Protein AF-A0A1J9Q8A8-F1 (afdb_monomer_lite)

Organism: NCBI:txid1658174

pLDDT: mean 82.63, std 14.14, range [28.17, 98.5]

Radius of gyration: 35.03 Å; chains: 1; bounding box: 84×65×91 Å

Foldseek 3Di:
DQPFFDDWFDDPCQLVFFAQFDPCQVVLLVQQVPAPPDDQADWAWDPVLCVLLQAQTEIERAQCQGSNAGFPQLLLLLQLVVVVLCVVLVHDPPDHLVRSLVSCVVPAAEEEEEDLDRNLLSNLQNCLSSVHAYEYEYEPPRDPVSVVSSVVSVYNYDYDPDDSVVPDDDPRHDYQYLDDDDVRDSSVQSSLSSLLNNVVSVCVVVVNDDAQEEEEEPPRVSNVVNVQSNCSHPVRSRHAYEYEYEPVPQPVVVVVVPPPPDDDDDHGDHTYHYDHLQLLQVLCVVVVVVVRQAHSSQSRRVSRSVPDDPVRCVSSVGHHHGYYYYYRTGHDDPDDDRDDDPSVVNPLVFDKDWFPPPPPWIKMKTKLAAQADFFEEEEEAEDDFDDPPPFPDAQDDWDDDPQKIGHTCQQRPVLLLVLLVLLRSCLNVQRFHYMRMYTHGYPQVPARVRLVRCVVVPDAGQAYEHAHADQQAKAQWEAKDWDKDKDKFKQKDFPVPPVRIGASVVLVVVVQVVQVVVLVVQQVVQPPPQPAPTGDGDDDDDDDDDPDDGMGGGDADPVGGIDIDMDGPDIFHIGGDDCPDPLNVLLQVLLCVLVVDRHHYDHHHDDGSCRVSVVSPHHYMYGHFDWDQHSHSGTMTRNVRSVSSSSSSNVSCSVRRD

Structure (mmCIF, N/CA/C/O backbone):
data_AF-A0A1J9Q8A8-F1
#
_entry.id   AF-A0A1J9Q8A8-F1
#
loop_
_atom_site.group_PDB
_atom_site.id
_atom_site.type_symbol
_atom_site.label_atom_id
_atom_site.label_alt_id
_atom_site.label_comp_id
_atom_site.label_asym_id
_atom_site.label_entity_id
_atom_site.label_seq_id
_atom_site.pdbx_PDB_ins_code
_atom_site.Cartn_x
_atom_site.Cartn_y
_atom_site.Cartn_z
_atom_site.occupancy
_atom_site.B_iso_or_equiv
_atom_site.auth_seq_id
_atom_site.auth_comp_id
_atom_site.auth_asym_id
_atom_site.auth_atom_id
_atom_site.pdbx_PDB_model_num
ATOM 1 N N . MET A 1 1 ? -2.798 17.340 7.220 1.00 29.12 1 MET A N 1
ATOM 2 C CA . MET A 1 1 ? -4.113 16.679 7.081 1.00 29.12 1 MET A CA 1
ATOM 3 C C . MET A 1 1 ? -4.204 16.132 5.667 1.00 29.12 1 MET A C 1
ATOM 5 O O . MET A 1 1 ? -3.970 16.893 4.735 1.00 29.12 1 MET A O 1
ATOM 9 N N . THR A 1 2 ? -4.457 14.836 5.505 1.00 28.38 2 THR A N 1
ATOM 10 C CA . THR A 1 2 ? -4.666 14.177 4.204 1.00 28.38 2 THR A CA 1
ATOM 11 C C . THR A 1 2 ? -6.111 14.412 3.729 1.00 28.38 2 THR A C 1
ATOM 13 O O . THR A 1 2 ? -7.024 14.221 4.530 1.00 28.38 2 THR A O 1
ATOM 16 N N . PRO A 1 3 ? -6.379 14.827 2.471 1.00 30.88 3 PRO A N 1
ATOM 17 C CA . PRO A 1 3 ? -7.725 15.289 2.091 1.00 30.88 3 PRO A CA 1
ATOM 18 C C . PRO A 1 3 ? -8.793 14.198 1.890 1.00 30.88 3 PRO A C 1
ATOM 20 O O . PRO A 1 3 ? -9.957 14.533 1.670 1.00 30.88 3 PRO A O 1
ATOM 23 N N . HIS A 1 4 ? -8.413 12.914 1.888 1.00 45.06 4 HIS A N 1
ATOM 24 C CA . HIS A 1 4 ? -9.218 11.828 1.302 1.00 45.06 4 HIS A CA 1
ATOM 25 C C . HIS A 1 4 ? -9.407 10.597 2.210 1.00 45.06 4 HIS A C 1
ATOM 27 O O . HIS A 1 4 ? -9.658 9.496 1.727 1.00 45.06 4 HIS A O 1
ATOM 33 N N . ARG A 1 5 ? -9.357 10.792 3.536 1.00 55.12 5 ARG A N 1
ATOM 34 C CA . ARG A 1 5 ? -9.852 9.807 4.518 1.00 55.12 5 ARG A CA 1
ATOM 35 C C . ARG A 1 5 ? -11.323 9.464 4.230 1.00 55.12 5 ARG A C 1
ATOM 37 O O . ARG A 1 5 ? -12.083 10.324 3.778 1.00 55.12 5 ARG A O 1
ATOM 44 N N . ARG A 1 6 ? -11.765 8.250 4.581 1.00 59.88 6 ARG A N 1
ATOM 45 C CA . ARG A 1 6 ? -13.203 7.944 4.692 1.00 59.88 6 ARG A CA 1
ATOM 46 C C . ARG A 1 6 ? -13.871 8.979 5.616 1.00 59.88 6 ARG A C 1
ATOM 48 O O . ARG A 1 6 ? -13.372 9.193 6.722 1.00 59.88 6 ARG A O 1
ATOM 55 N N . PRO A 1 7 ? -14.966 9.639 5.198 1.00 56.06 7 PRO A N 1
ATOM 56 C CA . PRO A 1 7 ? -15.570 10.697 5.998 1.00 56.06 7 PRO A CA 1
ATOM 57 C C . PRO A 1 7 ? -16.131 10.152 7.316 1.00 56.06 7 PRO A C 1
ATOM 59 O O . PRO A 1 7 ? -16.732 9.070 7.344 1.00 56.06 7 PRO A O 1
ATOM 62 N N . LEU A 1 8 ? -15.984 10.942 8.388 1.00 64.81 8 LEU A N 1
ATOM 63 C CA . LEU A 1 8 ? -16.658 10.729 9.667 1.00 64.81 8 LEU A CA 1
ATOM 64 C C . LEU A 1 8 ? -18.163 10.540 9.428 1.00 64.81 8 LEU A C 1
ATOM 66 O O . LEU A 1 8 ? -18.855 11.447 8.961 1.00 64.81 8 LEU A O 1
ATOM 70 N N . TYR A 1 9 ? -18.688 9.369 9.783 1.00 67.56 9 TYR A N 1
ATOM 71 C CA . TYR A 1 9 ? -20.124 9.143 9.774 1.00 67.56 9 TYR A CA 1
ATOM 72 C C . TYR A 1 9 ? -20.744 9.858 10.979 1.00 67.56 9 TYR A C 1
ATOM 74 O O . TYR A 1 9 ? -20.512 9.509 12.142 1.00 67.56 9 TYR A O 1
ATOM 82 N N . PHE A 1 10 ? -21.536 10.885 10.682 1.00 67.94 10 PHE A N 1
ATOM 83 C CA . PHE A 1 10 ? -22.157 11.757 11.667 1.00 67.94 10 PHE A CA 1
ATOM 84 C C . PHE A 1 10 ? -23.681 11.602 11.654 1.00 67.94 10 PHE A C 1
ATOM 86 O O . PHE A 1 10 ? -24.369 12.163 10.802 1.00 67.94 10 PHE A O 1
ATOM 93 N N . ASN A 1 11 ? -24.223 10.888 12.643 1.00 66.12 11 ASN A N 1
ATOM 94 C CA . ASN A 1 11 ? -25.650 10.942 12.946 1.00 66.12 11 ASN A CA 1
ATOM 95 C C . ASN A 1 11 ? -25.959 12.182 13.809 1.00 66.12 11 ASN A C 1
ATOM 97 O O . ASN A 1 11 ? -25.569 12.247 14.977 1.00 66.12 11 ASN A O 1
ATOM 101 N N . ALA A 1 12 ? -26.713 13.141 13.266 1.00 57.94 12 ALA A N 1
ATOM 102 C CA . ALA A 1 12 ? -27.143 14.336 13.998 1.00 57.94 12 ALA A CA 1
ATOM 103 C C . ALA A 1 12 ? -28.096 14.018 15.173 1.00 57.94 12 ALA A C 1
ATOM 105 O O . ALA A 1 12 ? -28.030 14.668 16.219 1.00 57.94 12 ALA A O 1
ATOM 106 N N . GLY A 1 13 ? -28.937 12.983 15.043 1.00 55.22 13 GLY A N 1
ATOM 107 C CA . GLY A 1 13 ? -29.852 12.530 16.099 1.00 55.22 13 GLY A CA 1
ATOM 108 C C . GLY A 1 13 ? -29.136 11.924 17.314 1.00 55.22 13 GLY A C 1
ATOM 109 O O . GLY A 1 13 ? -29.651 11.986 18.432 1.00 55.22 13 GLY A O 1
ATOM 110 N N . ALA A 1 14 ? -27.905 11.428 17.132 1.00 60.88 14 ALA A N 1
ATOM 111 C CA . ALA A 1 14 ? -27.109 10.748 18.159 1.00 60.88 14 ALA A CA 1
ATOM 112 C C . ALA A 1 14 ? -26.894 11.575 19.435 1.00 60.88 14 ALA A C 1
ATOM 114 O O . ALA A 1 14 ? -26.657 11.018 20.507 1.00 60.88 14 ALA A O 1
ATOM 115 N N . ARG A 1 15 ? -26.944 12.913 19.354 1.00 56.59 15 ARG A N 1
ATOM 116 C CA . ARG A 1 15 ? -26.796 13.762 20.544 1.00 56.59 15 ARG A CA 1
ATOM 117 C C . ARG A 1 15 ? -28.001 13.632 21.480 1.00 56.59 15 ARG A C 1
ATOM 119 O O . ARG A 1 15 ? -27.795 13.488 22.681 1.00 56.59 15 ARG A O 1
ATOM 126 N N . PHE A 1 16 ? -29.212 13.638 20.926 1.00 55.69 16 PHE A N 1
ATOM 127 C CA . PHE A 1 16 ? -30.478 13.753 21.661 1.00 55.69 16 PHE A CA 1
ATOM 128 C C . PHE A 1 16 ? -31.130 12.407 22.012 1.00 55.69 16 PHE A C 1
ATOM 130 O O . PHE A 1 16 ? -32.055 12.375 22.825 1.00 55.69 16 PHE A O 1
ATOM 137 N N . CYS A 1 17 ? -30.650 11.314 21.412 1.00 58.34 17 CYS A N 1
ATOM 138 C CA . CYS A 1 17 ? -31.120 9.959 21.684 1.00 58.34 17 CYS A CA 1
ATOM 139 C C . CYS A 1 17 ? -30.989 9.551 23.156 1.00 58.34 17 CYS A C 1
ATOM 141 O O . CYS A 1 17 ? -30.077 9.987 23.862 1.00 58.34 17 CYS A O 1
ATOM 143 N N . SER A 1 18 ? -31.890 8.669 23.592 1.00 60.12 18 SER A N 1
ATOM 144 C CA . SER A 1 18 ? -31.871 8.080 24.928 1.00 60.12 18 SER A CA 1
ATOM 145 C C . SER A 1 18 ? -32.057 6.569 24.874 1.00 60.12 18 SER A C 1
ATOM 147 O O . SER A 1 18 ? -33.102 6.099 24.426 1.00 60.12 18 SER A O 1
ATOM 149 N N . SER A 1 19 ? -31.076 5.840 25.394 1.00 68.62 19 SER A N 1
ATOM 150 C CA . SER A 1 19 ? -31.178 4.409 25.659 1.00 68.62 19 SER A CA 1
ATOM 151 C C . SER A 1 19 ? -31.966 4.162 26.952 1.00 68.62 19 SER A C 1
ATOM 153 O O . SER A 1 19 ? -32.084 5.050 27.803 1.00 68.62 19 SER A O 1
ATOM 155 N N . LYS A 1 20 ? -32.479 2.940 27.130 1.00 63.81 20 LYS A N 1
ATOM 156 C CA . LYS A 1 20 ? -33.087 2.505 28.401 1.00 63.81 20 LYS A CA 1
ATOM 157 C C . LYS A 1 20 ? -32.057 2.360 29.529 1.00 63.81 20 LYS A C 1
ATOM 159 O O . LYS A 1 20 ? -32.438 2.420 30.691 1.00 63.81 20 LYS A O 1
ATOM 164 N N . GLY A 1 21 ? -30.773 2.214 29.192 1.00 66.25 21 GLY A N 1
ATOM 165 C CA . GLY A 1 21 ? -29.726 1.864 30.151 1.00 66.25 21 GLY A CA 1
ATOM 166 C C . GLY A 1 21 ? -29.808 0.399 30.585 1.00 66.25 21 GLY A C 1
ATOM 167 O O . GLY A 1 21 ? -30.489 -0.408 29.954 1.00 66.25 21 GLY A O 1
ATOM 168 N N . PHE A 1 22 ? -29.100 0.063 31.664 1.00 71.00 22 PHE A N 1
ATOM 169 C CA . PHE A 1 22 ? -29.142 -1.258 32.288 1.00 71.00 22 PHE A CA 1
ATOM 170 C C . PHE A 1 22 ? -29.704 -1.137 33.708 1.00 71.00 22 PHE A C 1
ATOM 172 O O . PHE A 1 22 ? -29.033 -0.606 34.596 1.00 71.00 22 PHE A O 1
ATOM 179 N N . ASP A 1 23 ? -30.907 -1.667 33.947 1.00 61.59 23 ASP A N 1
ATOM 180 C CA . ASP A 1 23 ? -31.548 -1.660 35.275 1.00 61.59 23 ASP A CA 1
ATOM 181 C C . ASP A 1 23 ? -30.672 -2.342 36.348 1.00 61.59 23 ASP A C 1
ATOM 183 O O . ASP A 1 23 ? -30.683 -1.978 37.526 1.00 61.59 23 ASP A O 1
ATOM 187 N N . SER A 1 24 ? -29.845 -3.302 35.922 1.00 63.91 24 SER A N 1
ATOM 188 C CA . SER A 1 24 ? -28.946 -4.087 36.767 1.00 63.91 24 SER A CA 1
ATOM 189 C C . SER A 1 24 ? -27.677 -3.344 37.221 1.00 63.91 24 SER A C 1
ATOM 191 O O . SER A 1 24 ? -26.977 -3.859 38.096 1.00 63.91 24 SER A O 1
ATOM 193 N N . ALA A 1 25 ? -27.353 -2.162 36.678 1.00 59.41 25 ALA A N 1
ATOM 194 C CA . ALA A 1 25 ? -25.998 -1.584 36.709 1.00 59.41 25 ALA A CA 1
ATOM 195 C C . ALA A 1 25 ? -25.369 -1.453 38.115 1.00 59.41 25 ALA A C 1
ATOM 197 O O . ALA A 1 25 ? -24.200 -1.788 38.319 1.00 59.41 25 ALA A O 1
ATOM 198 N N . LYS A 1 26 ? -26.153 -1.072 39.136 1.00 60.72 26 LYS A N 1
ATOM 199 C CA . LYS A 1 26 ? -25.668 -1.012 40.533 1.00 60.72 26 LYS A CA 1
ATOM 200 C C . LYS A 1 26 ? -25.202 -2.379 41.058 1.00 60.72 26 LYS A C 1
ATOM 202 O O . LYS A 1 26 ? -24.227 -2.436 41.803 1.00 60.72 26 LYS A O 1
ATOM 207 N N . SER A 1 27 ? -25.850 -3.472 40.646 1.00 74.81 27 SER A N 1
ATOM 208 C CA . SER A 1 27 ? -25.450 -4.842 41.006 1.00 74.81 27 SER A CA 1
ATOM 209 C C . SER A 1 27 ? -24.177 -5.305 40.288 1.00 74.81 27 SER A C 1
ATOM 211 O O . SER A 1 27 ? -23.471 -6.161 40.814 1.00 74.81 27 SER A O 1
ATOM 213 N N . VAL A 1 28 ? -23.861 -4.744 39.113 1.00 84.62 28 VAL A N 1
ATOM 214 C CA . VAL A 1 28 ? -22.651 -5.092 38.349 1.00 84.62 28 VAL A CA 1
ATOM 215 C C . VAL A 1 28 ? -21.402 -4.609 39.086 1.00 84.62 28 VAL A C 1
ATOM 217 O O . VAL A 1 28 ? -20.478 -5.389 39.298 1.00 84.62 28 VAL A O 1
ATOM 220 N N . ASN A 1 29 ? -21.401 -3.360 39.562 1.00 80.00 29 ASN A N 1
ATOM 221 C CA . ASN A 1 29 ? -20.284 -2.824 40.347 1.00 80.00 29 ASN A CA 1
ATOM 222 C C . ASN A 1 29 ? -20.085 -3.590 41.658 1.00 80.00 29 ASN A C 1
ATOM 224 O O . ASN A 1 29 ? -18.956 -3.944 41.981 1.00 80.00 29 ASN A O 1
ATOM 228 N N . VAL A 1 30 ? -21.172 -3.877 42.389 1.00 82.38 30 VAL A N 1
ATOM 229 C CA . VAL A 1 30 ? -21.107 -4.651 43.642 1.00 82.38 30 VAL A CA 1
ATOM 230 C C . VAL A 1 30 ? -20.517 -6.042 43.389 1.00 82.38 30 VAL A C 1
ATOM 232 O O . VAL A 1 30 ? -19.619 -6.455 44.118 1.00 82.38 30 VAL A O 1
ATOM 235 N N . PHE A 1 31 ? -20.944 -6.721 42.320 1.00 88.31 31 PHE A N 1
ATOM 236 C CA . PHE A 1 31 ? -20.373 -8.000 41.894 1.00 88.31 31 PHE A CA 1
ATOM 237 C C . PHE A 1 31 ? -18.871 -7.894 41.576 1.00 88.31 31 PHE A C 1
ATOM 239 O O . PHE A 1 31 ? -18.082 -8.664 42.115 1.00 88.31 31 PHE A O 1
ATOM 246 N N . HIS A 1 32 ? -18.436 -6.916 40.772 1.00 91.44 32 HIS A N 1
ATOM 247 C CA . HIS A 1 32 ? -17.011 -6.779 40.454 1.00 91.44 32 HIS A CA 1
ATOM 248 C C . HIS A 1 32 ? -16.154 -6.416 41.675 1.00 91.44 32 HIS A C 1
ATOM 250 O O . HIS A 1 32 ? -15.057 -6.951 41.803 1.00 91.44 32 HIS A O 1
ATOM 256 N N . THR A 1 33 ? -16.661 -5.621 42.627 1.00 88.81 33 THR A N 1
ATOM 257 C CA . THR A 1 33 ? -15.951 -5.338 43.894 1.00 88.81 33 THR A CA 1
ATOM 258 C C . THR A 1 33 ? -15.779 -6.549 44.820 1.00 88.81 33 THR A C 1
ATOM 260 O O . THR A 1 33 ? -15.037 -6.450 45.793 1.00 88.81 33 THR A O 1
ATOM 263 N N . GLN A 1 34 ? -16.439 -7.680 44.541 1.00 86.94 34 GLN A N 1
ATOM 264 C CA . GLN A 1 34 ? -16.251 -8.945 45.266 1.00 86.94 34 GLN A CA 1
ATOM 265 C C . GLN A 1 34 ? -15.172 -9.843 44.635 1.00 86.94 34 GLN A C 1
ATOM 267 O O . GLN A 1 34 ? -14.814 -10.862 45.224 1.00 86.94 34 GLN A O 1
ATOM 272 N N . LEU A 1 35 ? -14.653 -9.499 43.450 1.00 88.69 35 LEU A N 1
ATOM 273 C CA . LEU A 1 35 ? -13.601 -10.275 42.795 1.00 88.69 35 LEU A CA 1
ATOM 274 C C . LEU A 1 35 ? -12.228 -10.001 43.424 1.00 88.69 35 LEU A C 1
ATOM 276 O O . LEU A 1 35 ? -11.863 -8.860 43.714 1.00 88.69 35 LEU A O 1
ATOM 280 N N . GLU A 1 36 ? -11.442 -11.067 43.577 1.00 84.69 36 GLU A N 1
ATOM 281 C CA . GLU A 1 36 ? -10.015 -10.984 43.900 1.00 84.69 36 GLU A CA 1
ATOM 282 C C . GLU A 1 36 ? -9.286 -10.123 42.849 1.00 84.69 36 GLU A C 1
ATOM 284 O O . GLU A 1 36 ? -9.644 -10.130 41.669 1.00 84.69 36 GLU A O 1
ATOM 289 N N . ASP A 1 37 ? -8.292 -9.347 43.285 1.00 85.94 37 ASP A N 1
ATOM 290 C CA . ASP A 1 37 ? -7.563 -8.360 42.473 1.00 85.94 37 ASP A CA 1
ATOM 291 C C . ASP A 1 37 ? -8.424 -7.212 41.878 1.00 85.94 37 ASP A C 1
ATOM 293 O O . ASP A 1 37 ? -7.982 -6.517 40.956 1.00 85.94 37 ASP A O 1
ATOM 297 N N . TYR A 1 38 ? -9.650 -6.962 42.375 1.00 92.44 38 TYR A N 1
ATOM 298 C CA . TYR A 1 38 ? -10.447 -5.818 41.908 1.00 92.44 38 TYR A CA 1
ATOM 299 C C . TYR A 1 38 ? -9.911 -4.482 42.430 1.00 92.44 38 TYR A C 1
ATOM 301 O O . TYR A 1 38 ? -9.934 -4.188 43.630 1.00 92.44 38 TYR A O 1
ATOM 309 N N . HIS A 1 39 ? -9.503 -3.622 41.499 1.00 92.19 39 HIS A N 1
ATOM 310 C CA . HIS A 1 39 ? -9.214 -2.208 41.725 1.00 92.19 39 HIS A CA 1
ATOM 311 C C . HIS A 1 39 ? -9.760 -1.404 40.530 1.00 92.19 39 HIS A C 1
ATOM 313 O O . HIS A 1 39 ? -9.717 -1.918 39.405 1.00 92.19 39 HIS A O 1
ATOM 319 N N . PRO A 1 40 ? -10.218 -0.149 40.714 1.00 93.62 40 PRO A N 1
ATOM 320 C CA . PRO A 1 40 ? -10.497 0.746 39.595 1.00 93.62 40 PRO A CA 1
ATOM 321 C C . PRO A 1 40 ? -9.250 0.970 38.735 1.00 93.62 40 PRO A C 1
ATOM 323 O O . PRO A 1 40 ? -8.171 1.238 39.267 1.00 93.62 40 PRO A O 1
ATOM 326 N N . SER A 1 41 ? -9.379 0.868 37.411 1.00 94.06 41 SER A N 1
ATOM 327 C CA . SER A 1 41 ? -8.215 0.969 36.518 1.00 94.06 41 SER A CA 1
ATOM 328 C C . SER A 1 41 ? -7.664 2.405 36.441 1.00 94.06 41 SER A C 1
ATOM 330 O O . SER A 1 41 ? -8.424 3.364 36.660 1.00 94.06 41 SER A O 1
ATOM 332 N N . PRO A 1 42 ? -6.368 2.588 36.108 1.00 94.25 42 PRO A N 1
ATOM 333 C CA . PRO A 1 42 ? -5.760 3.909 35.986 1.00 94.25 42 PRO A CA 1
ATOM 334 C C . PRO A 1 42 ? -6.496 4.819 34.995 1.00 94.25 42 PRO A C 1
ATOM 336 O O . PRO A 1 42 ? -6.896 4.401 33.907 1.00 94.25 42 PRO A O 1
ATOM 339 N N . PHE A 1 43 ? -6.631 6.086 35.378 1.00 94.56 43 PHE A N 1
ATOM 340 C CA . PHE A 1 43 ? -7.255 7.141 34.586 1.00 94.56 43 PHE A CA 1
ATOM 341 C C . PHE A 1 43 ? -6.210 8.236 34.361 1.00 94.56 43 PHE A C 1
ATOM 343 O O . PHE A 1 43 ? -5.923 9.038 35.249 1.00 94.56 43 PHE A O 1
ATOM 350 N N . VAL A 1 44 ? -5.542 8.175 33.210 1.00 95.12 44 VAL A N 1
ATOM 351 C CA . VAL A 1 44 ? -4.299 8.907 32.935 1.00 95.12 44 VAL A CA 1
ATOM 352 C C . VAL A 1 44 ? -4.622 10.222 32.232 1.00 95.12 44 VAL A C 1
ATOM 354 O O . VAL A 1 44 ? -5.205 10.209 31.153 1.00 95.12 44 VAL A O 1
ATOM 357 N N . LEU A 1 45 ? -4.243 11.356 32.822 1.00 96.06 45 LEU A N 1
ATOM 358 C CA . LEU A 1 45 ? -4.362 12.670 32.181 1.00 96.06 45 LEU A CA 1
ATOM 359 C C . LEU A 1 45 ? -3.297 12.823 31.083 1.00 96.06 45 LEU A C 1
ATOM 361 O O . LEU A 1 45 ? -2.113 12.615 31.344 1.00 96.06 45 LEU A O 1
ATOM 365 N N . LEU A 1 46 ? -3.709 13.231 29.881 1.00 96.50 46 LEU A N 1
ATOM 366 C CA . LEU A 1 46 ? -2.842 13.447 28.718 1.00 96.50 46 LEU A CA 1
ATOM 367 C C . LEU A 1 46 ? -2.794 14.953 28.362 1.00 96.50 46 LEU A C 1
ATOM 369 O O . LEU A 1 46 ? -3.520 15.392 27.469 1.00 96.50 46 LEU A O 1
ATOM 373 N N . PRO A 1 47 ? -1.978 15.779 29.052 1.00 93.69 47 PRO A N 1
ATOM 374 C CA . PRO A 1 47 ? -2.067 17.240 28.954 1.00 93.69 47 PRO A CA 1
ATOM 375 C C . PRO A 1 47 ? -1.742 17.785 27.555 1.00 93.69 47 PRO A C 1
ATOM 377 O O . PRO A 1 47 ? -2.523 18.569 27.028 1.00 93.69 47 PRO A O 1
ATOM 380 N N . GLY A 1 48 ? -0.663 17.321 26.912 1.00 92.38 48 GLY A N 1
ATOM 381 C CA . GLY A 1 48 ? -0.314 17.761 25.551 1.00 92.38 48 GLY A CA 1
ATOM 382 C C . GLY A 1 48 ? -1.367 17.371 24.505 1.00 92.38 48 GLY A C 1
ATOM 383 O O . GLY A 1 48 ? -1.672 18.149 23.610 1.00 92.38 48 GLY A O 1
ATOM 384 N N . VAL A 1 49 ? -2.015 16.211 24.670 1.00 94.06 49 VAL A N 1
ATOM 385 C CA . VAL A 1 49 ? -3.126 15.790 23.797 1.00 94.06 49 VAL A CA 1
ATOM 386 C C . VAL A 1 49 ? -4.343 16.706 23.972 1.00 94.06 49 VAL A C 1
ATOM 388 O O . VAL A 1 49 ? -5.054 16.958 23.003 1.00 94.06 49 VAL A O 1
ATOM 391 N N . ALA A 1 50 ? -4.587 17.228 25.180 1.00 94.62 50 ALA A N 1
ATOM 392 C CA . ALA A 1 50 ? -5.657 18.193 25.434 1.00 94.62 50 ALA A CA 1
ATOM 393 C C . ALA A 1 50 ? -5.365 19.570 24.817 1.00 94.62 50 ALA A C 1
ATOM 395 O O . ALA A 1 50 ? -6.250 20.151 24.187 1.00 94.62 50 ALA A O 1
ATOM 396 N N . GLU A 1 51 ? -4.119 20.039 24.935 1.00 92.50 51 GLU A N 1
ATOM 397 C CA . GLU A 1 51 ? -3.628 21.274 24.313 1.00 92.50 51 GLU A CA 1
ATOM 398 C C . GLU A 1 51 ? -3.754 21.214 22.780 1.00 92.50 51 GLU A C 1
ATOM 400 O O . GLU A 1 51 ? -4.441 22.048 22.189 1.00 92.50 51 GLU A O 1
ATOM 405 N N . ASP A 1 52 ? -3.219 20.164 22.146 1.00 89.50 52 ASP A N 1
ATOM 406 C CA . ASP A 1 52 ? -3.313 19.934 20.695 1.00 89.50 52 ASP A CA 1
ATOM 407 C C . ASP A 1 52 ? -4.764 19.746 20.198 1.00 89.50 52 ASP A C 1
ATOM 409 O O . ASP A 1 52 ? -5.114 20.094 19.064 1.00 89.50 52 ASP A O 1
ATOM 413 N N . ALA A 1 53 ? -5.634 19.157 21.025 1.00 89.56 53 ALA A N 1
ATOM 414 C CA . ALA A 1 53 ? -7.047 18.992 20.697 1.00 89.56 53 ALA A CA 1
ATOM 415 C C . ALA A 1 53 ? -7.849 20.298 20.857 1.00 89.56 53 ALA A C 1
ATOM 417 O O . ALA A 1 53 ? -8.876 20.443 20.188 1.00 89.56 53 ALA A O 1
ATOM 418 N N . GLY A 1 54 ? -7.382 21.245 21.679 1.00 92.75 54 GLY A N 1
ATOM 419 C CA . GLY A 1 54 ? -8.072 22.498 22.002 1.00 92.75 54 GLY A CA 1
ATOM 420 C C . GLY A 1 54 ? -9.171 22.349 23.062 1.00 92.75 54 GLY A C 1
ATOM 421 O O . GLY A 1 54 ? -10.178 23.058 22.998 1.00 92.75 54 GLY A O 1
ATOM 422 N N . VAL A 1 55 ? -9.012 21.410 24.004 1.00 95.62 55 VAL A N 1
ATOM 423 C CA . VAL A 1 55 ? -10.038 21.025 24.995 1.00 95.62 55 VAL A CA 1
ATOM 424 C C . VAL A 1 55 ? -9.526 21.097 26.441 1.00 95.62 55 VAL A C 1
ATOM 426 O O . VAL A 1 55 ? -8.320 21.069 26.675 1.00 95.62 55 VAL A O 1
ATOM 429 N N . LYS A 1 56 ? -10.438 21.145 27.423 1.00 95.94 56 LYS A N 1
ATOM 430 C CA . LYS A 1 56 ? -10.121 21.280 28.860 1.00 95.94 56 LYS A CA 1
ATOM 431 C C . LYS A 1 56 ? -9.200 20.174 29.370 1.00 95.94 56 LYS A C 1
ATOM 433 O O . LYS A 1 56 ? -8.263 20.436 30.120 1.00 95.94 56 LYS A O 1
ATOM 438 N N . ALA A 1 57 ? -9.518 18.929 29.018 1.00 96.69 57 ALA A N 1
ATOM 439 C CA . ALA A 1 57 ? -8.772 17.751 29.437 1.00 96.69 57 ALA A CA 1
ATOM 440 C C . ALA A 1 57 ? -9.023 16.560 28.505 1.00 96.69 57 ALA A C 1
ATOM 442 O O . ALA A 1 57 ? -10.135 16.356 28.011 1.00 96.69 57 ALA A O 1
ATOM 443 N N . VAL A 1 58 ? -7.994 15.730 28.338 1.00 97.56 58 VAL A N 1
ATOM 444 C CA . VAL A 1 58 ? -8.071 14.411 27.703 1.00 97.56 58 VAL A CA 1
ATOM 445 C C . VAL A 1 58 ? -7.590 13.387 28.724 1.00 97.56 58 VAL A C 1
ATOM 447 O O . VAL A 1 58 ? -6.471 13.494 29.226 1.00 97.56 58 VAL A O 1
ATOM 450 N N . TYR A 1 59 ? -8.424 12.398 29.027 1.00 97.25 59 TYR A N 1
ATOM 451 C CA . TYR A 1 59 ? -8.091 11.289 29.918 1.00 97.25 59 TYR A CA 1
ATOM 452 C C . TYR A 1 59 ? -8.096 9.964 29.161 1.00 97.25 59 TYR A C 1
ATOM 454 O O . TYR A 1 59 ? -8.970 9.727 28.329 1.00 97.25 59 TYR A O 1
ATOM 462 N N . LEU A 1 60 ? -7.168 9.071 29.493 1.00 95.88 60 LEU A N 1
ATOM 463 C CA . LEU A 1 60 ? -7.136 7.694 29.013 1.00 95.88 60 LEU A CA 1
ATOM 464 C C . LEU A 1 60 ? -7.535 6.739 30.141 1.00 95.88 60 LEU A C 1
ATOM 466 O O . LEU A 1 60 ? -6.845 6.641 31.158 1.00 95.88 60 LEU A O 1
ATOM 470 N N . LYS A 1 61 ? -8.633 6.009 29.948 1.00 95.81 61 LYS A N 1
ATOM 471 C CA . LYS A 1 61 ? -9.044 4.903 30.814 1.00 95.81 61 LYS A CA 1
ATOM 472 C C . LYS A 1 61 ? -8.268 3.653 30.401 1.00 95.81 61 LYS A C 1
ATOM 474 O O . LYS A 1 61 ? -8.424 3.190 29.272 1.00 95.81 61 LYS A O 1
ATOM 479 N N . ASN A 1 62 ? -7.388 3.164 31.275 1.00 93.56 62 ASN A N 1
ATOM 480 C CA . ASN A 1 62 ? -6.344 2.210 30.904 1.00 93.56 62 ASN A CA 1
ATOM 481 C C . ASN A 1 62 ? -6.601 0.786 31.430 1.00 93.56 62 ASN A C 1
ATOM 483 O O . ASN A 1 62 ? -6.221 0.453 32.551 1.00 93.56 62 ASN A O 1
ATOM 487 N N . GLU A 1 63 ? -7.195 -0.079 30.607 1.00 92.56 63 GLU A N 1
ATOM 488 C CA . GLU A 1 63 ? -7.593 -1.443 30.992 1.00 92.56 63 GLU A CA 1
ATOM 489 C C . GLU A 1 63 ? -6.495 -2.515 30.788 1.00 92.56 63 GLU A C 1
ATOM 491 O O . GLU A 1 63 ? -6.750 -3.705 30.968 1.00 92.56 63 GLU A O 1
ATOM 496 N N . THR A 1 64 ? -5.246 -2.115 30.498 1.00 88.25 64 THR A N 1
ATOM 497 C CA . THR A 1 64 ? -4.072 -2.990 30.233 1.00 88.25 64 THR A CA 1
ATOM 498 C C . THR A 1 64 ? -3.676 -3.965 31.359 1.00 88.25 64 THR A C 1
ATOM 500 O O . THR A 1 64 ? -2.683 -4.684 31.227 1.00 88.25 64 THR A O 1
ATOM 503 N N . SER A 1 65 ? -4.363 -3.934 32.502 1.00 88.06 65 SER A N 1
ATOM 504 C CA . SER A 1 65 ? -4.042 -4.708 33.711 1.00 88.06 65 SER A CA 1
ATOM 505 C C . SER A 1 65 ? -5.274 -4.990 34.592 1.00 88.06 65 SER A C 1
ATOM 507 O O . SER A 1 65 ? -5.179 -4.973 35.822 1.00 88.06 65 SER A O 1
ATOM 509 N N . ARG A 1 66 ? -6.460 -5.162 33.996 1.00 91.94 66 ARG A N 1
ATOM 510 C CA . ARG A 1 66 ? -7.716 -5.363 34.736 1.00 91.94 66 ARG A CA 1
ATOM 511 C C . ARG A 1 66 ? -7.777 -6.755 35.381 1.00 91.94 66 ARG A C 1
ATOM 513 O O . ARG A 1 66 ? -7.664 -7.759 34.686 1.00 91.94 66 ARG A O 1
ATOM 520 N N . LEU A 1 67 ? -8.014 -6.825 36.699 1.00 90.38 67 LEU A N 1
ATOM 521 C CA . LEU A 1 67 ? -8.176 -8.085 37.461 1.00 90.38 67 LEU A CA 1
ATOM 522 C C . LEU A 1 67 ? -7.016 -9.086 37.236 1.00 90.38 67 LEU A C 1
ATOM 524 O O . LEU A 1 67 ? -7.217 -10.295 37.091 1.00 90.38 67 LEU A O 1
ATOM 528 N N . GLY A 1 68 ? -5.789 -8.560 37.132 1.00 86.25 68 GLY A N 1
ATOM 529 C CA . GLY A 1 68 ? -4.573 -9.334 36.856 1.00 86.25 68 GLY A CA 1
ATOM 530 C C . GLY A 1 68 ? -4.410 -9.819 35.407 1.00 86.25 68 GLY A C 1
ATOM 531 O O . GLY A 1 68 ? -3.403 -10.455 35.100 1.00 86.25 68 GLY A O 1
ATOM 532 N N . LEU A 1 69 ? -5.353 -9.520 34.507 1.00 87.69 69 LEU A N 1
ATOM 533 C CA . LEU A 1 69 ? -5.292 -9.859 33.083 1.00 87.69 69 LEU A CA 1
ATOM 534 C C . LEU A 1 69 ? -4.904 -8.647 32.218 1.00 87.69 69 LEU A C 1
ATOM 536 O O . LEU A 1 69 ? -5.143 -7.503 32.607 1.00 87.69 69 LEU A O 1
ATOM 540 N N . PRO A 1 70 ? -4.332 -8.863 31.018 1.00 86.50 70 PRO A N 1
ATOM 541 C CA . PRO A 1 70 ? -3.879 -7.782 30.141 1.00 86.50 70 PRO A CA 1
ATOM 542 C C . PRO A 1 70 ? -5.014 -7.034 29.414 1.00 86.50 70 PRO A C 1
ATOM 544 O O . PRO A 1 70 ? -4.720 -6.288 28.485 1.00 86.50 70 PRO A O 1
ATOM 547 N N . ALA A 1 71 ? -6.292 -7.239 29.762 1.00 87.62 71 ALA A N 1
ATOM 548 C CA . ALA A 1 71 ? -7.423 -6.699 29.005 1.00 87.62 71 ALA A CA 1
ATOM 549 C C . ALA A 1 71 ? -8.714 -6.526 29.812 1.00 87.62 71 ALA A C 1
ATOM 551 O O . ALA A 1 71 ? -8.983 -7.248 30.772 1.00 87.62 71 ALA A O 1
ATOM 552 N N . VAL A 1 72 ? -9.574 -5.640 29.308 1.00 90.19 72 VAL A N 1
ATOM 553 C CA . VAL A 1 72 ? -10.912 -5.323 29.828 1.00 90.19 72 VAL A CA 1
ATOM 554 C C . VAL A 1 72 ? -11.902 -6.500 29.839 1.00 90.19 72 VAL A C 1
ATOM 556 O O . VAL A 1 72 ? -12.846 -6.498 30.633 1.00 90.19 72 VAL A O 1
ATOM 559 N N . ASN A 1 73 ? -11.711 -7.507 28.972 1.00 90.31 73 ASN A N 1
ATOM 560 C CA . ASN A 1 73 ? -12.721 -8.525 28.625 1.00 90.31 73 ASN A CA 1
ATOM 561 C C . ASN A 1 73 ? -13.312 -9.286 29.826 1.00 90.31 73 ASN A C 1
ATOM 563 O O . ASN A 1 73 ? -14.451 -9.751 29.777 1.00 90.31 73 ASN A O 1
ATOM 567 N N . ILE A 1 74 ? -12.559 -9.401 30.921 1.00 91.88 74 ILE A N 1
ATOM 568 C CA . ILE A 1 74 ? -12.980 -10.066 32.157 1.00 91.88 74 ILE A CA 1
ATOM 569 C C . ILE A 1 74 ? -14.161 -9.387 32.863 1.00 91.88 74 ILE A C 1
ATOM 571 O O . ILE A 1 74 ? -14.925 -10.087 33.523 1.00 91.88 74 ILE A O 1
ATOM 575 N N . LEU A 1 75 ? -14.396 -8.082 32.686 1.00 92.94 75 LEU A N 1
ATOM 576 C CA . LEU A 1 75 ? -15.586 -7.421 33.245 1.00 92.94 75 LEU A CA 1
ATOM 577 C C . LEU A 1 75 ? -16.872 -7.935 32.574 1.00 92.94 75 LEU A C 1
ATOM 579 O O . LEU A 1 75 ? -17.771 -8.442 33.242 1.00 92.94 75 LEU A O 1
ATOM 583 N N . GLY A 1 76 ? -16.934 -7.902 31.240 1.00 91.31 76 GLY A N 1
ATOM 584 C CA . GLY A 1 76 ? -18.055 -8.474 30.489 1.00 91.31 76 GLY A CA 1
ATOM 585 C C . GLY A 1 76 ? -18.179 -9.990 30.676 1.00 91.31 76 GLY A C 1
ATOM 586 O O . GLY A 1 76 ? -19.248 -10.504 31.009 1.00 91.31 76 GLY A O 1
ATOM 587 N N . GLY A 1 77 ? -17.066 -10.715 30.527 1.00 91.38 77 GLY A N 1
ATOM 588 C CA . GLY A 1 77 ? -17.030 -12.172 30.648 1.00 91.38 77 GLY A CA 1
ATOM 589 C C . GLY A 1 77 ? -17.453 -12.685 32.028 1.00 91.38 77 GLY A C 1
ATOM 590 O O . GLY A 1 77 ? -18.262 -13.607 32.108 1.00 91.38 77 GLY A O 1
ATOM 591 N N . SER A 1 78 ? -16.959 -12.090 33.120 1.00 92.56 78 SER A N 1
ATOM 592 C CA . SER A 1 78 ? -17.271 -12.561 34.479 1.00 92.56 78 SER A CA 1
ATOM 593 C C . SER A 1 78 ? -18.742 -12.378 34.839 1.00 92.56 78 SER A C 1
ATOM 595 O O . SER A 1 78 ? -19.372 -13.333 35.297 1.00 92.56 78 SER A O 1
ATOM 597 N N . ARG A 1 79 ? -19.318 -11.201 34.554 1.00 90.31 79 ARG A N 1
ATOM 598 C CA . ARG A 1 79 ? -20.739 -10.914 34.787 1.00 90.31 79 ARG A CA 1
ATOM 599 C C . ARG A 1 79 ? -21.646 -11.867 34.009 1.00 90.31 79 ARG A C 1
ATOM 601 O O . ARG A 1 79 ? -22.602 -12.396 34.580 1.00 90.31 79 ARG A O 1
ATOM 608 N N . ALA A 1 80 ? -21.333 -12.109 32.737 1.00 91.81 80 ALA A N 1
ATOM 609 C CA . ALA A 1 80 ? -22.129 -12.975 31.875 1.00 91.81 80 ALA A CA 1
ATOM 610 C C . ALA A 1 80 ? -22.047 -14.450 32.271 1.00 91.81 80 ALA A C 1
ATOM 612 O O . ALA A 1 80 ? -23.085 -15.092 32.419 1.00 91.81 80 ALA A O 1
ATOM 613 N N . ILE A 1 81 ? -20.842 -14.974 32.521 1.00 92.81 81 ILE A N 1
ATOM 614 C CA . ILE A 1 81 ? -20.650 -16.348 33.006 1.00 92.81 81 ILE A CA 1
ATOM 615 C C . ILE A 1 81 ? -21.393 -16.552 34.330 1.00 92.81 81 ILE A C 1
ATOM 617 O O . ILE A 1 81 ? -22.125 -17.530 34.480 1.00 92.81 81 ILE A O 1
ATOM 621 N N . PHE A 1 82 ? -21.239 -15.620 35.275 1.00 91.38 82 PHE A N 1
ATOM 622 C CA . PHE A 1 82 ? -21.869 -15.717 36.587 1.00 91.38 82 PHE A CA 1
ATOM 623 C C . PHE A 1 82 ? -23.399 -15.761 36.490 1.00 91.38 82 PHE A C 1
ATOM 625 O O . PHE A 1 82 ? -24.021 -16.677 37.028 1.00 91.38 82 PHE A O 1
ATOM 632 N N . ARG A 1 83 ? -24.016 -14.820 35.758 1.00 89.69 83 ARG A N 1
ATOM 633 C CA . ARG A 1 83 ? -25.478 -14.785 35.603 1.00 89.69 83 ARG A CA 1
ATOM 634 C C . ARG A 1 83 ? -26.021 -15.952 34.786 1.00 89.69 83 ARG A C 1
ATOM 636 O O . ARG A 1 83 ? -27.044 -16.503 35.178 1.00 89.69 83 ARG A O 1
ATOM 643 N N . ALA A 1 84 ? -25.333 -16.389 33.733 1.00 91.00 84 ALA A N 1
ATOM 644 C CA . ALA A 1 84 ? -25.743 -17.556 32.953 1.00 91.00 84 ALA A CA 1
ATOM 645 C C . ALA A 1 84 ? -25.752 -18.844 33.795 1.00 91.00 84 ALA A C 1
ATOM 647 O O . ALA A 1 84 ? -26.689 -19.637 33.711 1.00 91.00 84 ALA A O 1
ATOM 648 N N . LEU A 1 85 ? -24.737 -19.036 34.645 1.00 91.38 85 LEU A N 1
ATOM 649 C CA . LEU A 1 85 ? -24.653 -20.189 35.542 1.00 91.38 85 LEU A CA 1
ATOM 650 C C . LEU A 1 85 ? -25.659 -20.098 36.698 1.00 91.38 85 LEU A C 1
ATOM 652 O O . LEU A 1 85 ? -26.305 -21.098 37.000 1.00 91.38 85 LEU A O 1
ATOM 656 N N . ALA A 1 86 ? -25.868 -18.917 37.290 1.00 90.06 86 ALA A N 1
ATOM 657 C CA . ALA A 1 86 ? -26.906 -18.709 38.304 1.00 90.06 86 ALA A CA 1
ATOM 658 C C . ALA A 1 86 ? -28.315 -19.002 37.750 1.00 90.06 86 ALA A C 1
ATOM 660 O O . ALA A 1 86 ? -29.042 -19.809 38.333 1.00 90.06 86 ALA A O 1
ATOM 661 N N . ASN A 1 87 ? -28.652 -18.441 36.578 1.00 89.44 87 ASN A N 1
ATOM 662 C CA . ASN A 1 87 ? -29.904 -18.706 35.863 1.00 89.44 87 ASN A CA 1
ATOM 663 C C . ASN A 1 87 ? -30.060 -20.218 35.572 1.00 89.44 87 ASN A C 1
ATOM 665 O O . ASN A 1 87 ? -31.118 -20.794 35.823 1.00 89.44 87 ASN A O 1
ATOM 669 N N . ARG A 1 88 ? -29.000 -20.889 35.088 1.00 89.31 88 ARG A N 1
ATOM 670 C CA . ARG A 1 88 ? -29.014 -22.326 34.751 1.00 89.31 88 ARG A CA 1
ATOM 671 C C . ARG A 1 88 ? -29.181 -23.244 35.966 1.00 89.31 88 ARG A C 1
ATOM 673 O O . ARG A 1 88 ? -29.804 -24.291 35.829 1.00 89.31 88 ARG A O 1
ATOM 680 N N . LEU A 1 89 ? -28.632 -22.870 37.121 1.00 89.88 89 LEU A N 1
ATOM 681 C CA . LEU A 1 89 ? -28.656 -23.663 38.359 1.00 89.88 89 LEU A CA 1
ATOM 682 C C . LEU A 1 89 ? -29.872 -23.366 39.258 1.00 89.88 89 LEU A C 1
ATOM 684 O O . LEU A 1 89 ? -29.981 -23.962 40.333 1.00 89.88 89 LEU A O 1
ATOM 688 N N . GLY A 1 90 ? -30.771 -22.470 38.830 1.00 87.94 90 GLY A N 1
ATOM 689 C CA . GLY A 1 90 ? -31.986 -22.093 39.562 1.00 87.94 90 GLY A CA 1
ATOM 690 C C . GLY A 1 90 ? -31.739 -21.190 40.776 1.00 87.94 90 GLY A C 1
ATOM 691 O O . GLY A 1 90 ? -32.506 -21.237 41.736 1.00 87.94 90 GLY A O 1
ATOM 692 N N . LEU A 1 91 ? -30.654 -20.411 40.766 1.00 87.62 91 LEU A N 1
ATOM 693 C CA . LEU A 1 91 ? -30.262 -19.530 41.867 1.00 87.62 91 LEU A CA 1
ATOM 694 C C . LEU A 1 91 ? -30.900 -18.134 41.754 1.00 87.62 91 LEU A C 1
ATOM 696 O O . LEU A 1 91 ? -31.253 -17.679 40.667 1.00 87.62 91 LEU A O 1
ATOM 700 N N . LEU A 1 92 ? -31.040 -17.459 42.899 1.00 82.62 92 LEU A N 1
ATOM 701 C CA . LEU A 1 92 ? -31.566 -16.094 42.986 1.00 82.62 92 LEU A CA 1
ATOM 702 C C . LEU A 1 92 ? -30.572 -15.054 42.439 1.00 82.62 92 LEU A C 1
ATOM 704 O O . LEU A 1 92 ? -29.374 -15.309 42.318 1.00 82.62 92 LEU A O 1
ATOM 708 N N . GLU A 1 93 ? -31.079 -13.862 42.120 1.00 73.50 93 GLU A N 1
ATOM 709 C CA . GLU A 1 93 ? -30.303 -12.779 41.494 1.00 73.50 93 GLU A CA 1
ATOM 710 C C . GLU A 1 93 ? -29.154 -12.235 42.356 1.00 73.50 93 GLU A C 1
ATOM 712 O O . GLU A 1 93 ? -28.200 -11.671 41.816 1.00 73.50 93 GLU A O 1
ATOM 717 N N . ASP A 1 94 ? -29.269 -12.397 43.674 1.00 76.75 94 ASP A N 1
ATOM 718 C CA . ASP A 1 94 ? -28.354 -11.963 44.730 1.00 76.75 94 ASP A CA 1
ATOM 719 C C . ASP A 1 94 ? -27.440 -13.091 45.246 1.00 76.75 94 ASP A C 1
ATOM 721 O O . ASP A 1 94 ? -26.730 -12.913 46.237 1.00 76.75 94 ASP A O 1
ATOM 725 N N . ALA A 1 95 ? -27.430 -14.250 44.574 1.00 82.62 95 ALA A N 1
ATOM 726 C CA . ALA A 1 95 ? -26.523 -15.348 44.888 1.00 82.62 95 ALA A CA 1
ATOM 727 C C . ALA A 1 95 ? -25.048 -14.902 44.865 1.00 82.62 95 ALA A C 1
ATOM 729 O O . ALA A 1 95 ? -24.655 -14.016 44.106 1.00 82.62 95 ALA A O 1
ATOM 730 N N . THR A 1 96 ? -24.210 -15.555 45.674 1.00 86.62 96 THR A N 1
ATOM 731 C CA . THR A 1 96 ? -22.770 -15.267 45.741 1.00 86.62 96 THR A CA 1
ATOM 732 C C . THR A 1 96 ? -21.948 -16.203 44.848 1.00 86.62 96 THR A C 1
ATOM 734 O O . THR A 1 96 ? -22.435 -17.225 44.349 1.00 86.62 96 THR A O 1
ATOM 737 N N . ILE A 1 97 ? -20.665 -15.876 44.675 1.00 85.94 97 ILE A N 1
ATOM 738 C CA . ILE A 1 97 ? -19.684 -16.698 43.950 1.00 85.94 97 ILE A CA 1
ATOM 739 C C . ILE A 1 97 ? -19.563 -18.091 44.589 1.00 85.94 97 ILE A C 1
ATOM 741 O O . ILE A 1 97 ? -19.502 -19.099 43.883 1.00 85.94 97 ILE A O 1
ATOM 745 N N . GLU A 1 98 ? -19.622 -18.170 45.919 1.00 87.31 98 GLU A N 1
ATOM 746 C CA . GLU A 1 98 ? -19.590 -19.413 46.693 1.00 87.31 98 GLU A CA 1
ATOM 747 C C . GLU A 1 98 ? -20.855 -20.247 46.475 1.00 87.31 98 GLU A C 1
ATOM 749 O O . GLU A 1 98 ? -20.755 -21.463 46.335 1.00 87.31 98 GLU A O 1
ATOM 754 N N . ALA A 1 99 ? -22.034 -19.617 46.398 1.00 88.00 99 ALA A N 1
ATOM 755 C CA . ALA A 1 99 ? -23.300 -20.315 46.165 1.00 88.00 99 ALA A CA 1
ATOM 756 C C . ALA A 1 99 ? -23.354 -20.960 44.767 1.00 88.00 99 ALA A C 1
ATOM 758 O O . ALA A 1 99 ? -23.719 -22.132 44.635 1.00 88.00 99 ALA A O 1
ATOM 759 N N . VAL A 1 100 ? -22.918 -20.231 43.730 1.00 90.25 100 VAL A N 1
ATOM 760 C CA . VAL A 1 100 ? -22.781 -20.776 42.367 1.00 90.25 100 VAL A CA 1
ATOM 761 C C . VAL A 1 100 ? -21.738 -21.897 42.338 1.00 90.25 100 VAL A C 1
ATOM 763 O O . VAL A 1 100 ? -22.014 -22.978 41.820 1.00 90.25 100 VAL A O 1
ATOM 766 N N . ARG A 1 101 ? -20.566 -21.693 42.952 1.00 91.56 101 ARG A N 1
ATOM 767 C CA . ARG A 1 101 ? -19.491 -22.697 43.021 1.00 91.56 101 ARG A CA 1
ATOM 768 C C . ARG A 1 101 ? -19.885 -23.958 43.800 1.00 91.56 101 ARG A C 1
ATOM 770 O O . ARG A 1 101 ? -19.461 -25.049 43.426 1.00 91.56 101 ARG A O 1
ATOM 777 N N . ALA A 1 102 ? -20.705 -23.837 44.844 1.00 90.44 102 ALA A N 1
ATOM 778 C CA . ALA A 1 102 ? -21.232 -24.978 45.588 1.00 90.44 102 ALA A CA 1
ATOM 779 C C . ALA A 1 102 ? -22.143 -25.837 44.697 1.00 90.44 102 ALA A C 1
ATOM 781 O O . ALA A 1 102 ? -21.882 -27.030 44.529 1.00 90.44 102 ALA A O 1
ATOM 782 N N . ARG A 1 103 ? -23.134 -25.218 44.036 1.00 91.81 103 ARG A N 1
ATOM 783 C CA . ARG A 1 103 ? -24.043 -25.904 43.098 1.00 91.81 103 ARG A CA 1
ATOM 784 C C . ARG A 1 103 ? -23.309 -26.500 41.892 1.00 91.81 103 ARG A C 1
ATOM 786 O O . ARG A 1 103 ? -23.644 -27.604 41.482 1.00 91.81 103 ARG A O 1
ATOM 793 N N . LEU A 1 104 ? -22.254 -25.853 41.389 1.00 91.94 104 LEU A N 1
ATOM 794 C CA . LEU A 1 104 ? -21.381 -26.411 40.343 1.00 91.94 104 LEU A CA 1
ATOM 795 C C . LEU A 1 104 ? -20.592 -27.655 40.775 1.00 91.94 104 LEU A C 1
ATOM 797 O O . LEU A 1 104 ? -20.169 -28.420 39.911 1.00 91.94 104 LEU A O 1
ATOM 801 N N . SER A 1 105 ? -20.382 -27.873 42.078 1.00 89.00 105 SER A N 1
ATOM 802 C CA . SER A 1 105 ? -19.724 -29.094 42.565 1.00 89.00 105 SER A CA 1
ATOM 803 C C . SER A 1 105 ? -20.673 -30.300 42.624 1.00 89.00 105 SER A C 1
ATOM 805 O O . SER A 1 105 ? -20.218 -31.439 42.554 1.00 89.00 105 SER A O 1
ATOM 807 N N . GLU A 1 106 ? -21.985 -30.048 42.671 1.00 89.38 106 GLU A N 1
ATOM 808 C CA . GLU A 1 106 ? -23.055 -31.048 42.550 1.00 89.38 106 GLU A CA 1
ATOM 809 C C . GLU A 1 106 ? -23.471 -31.273 41.084 1.00 89.38 106 GLU A C 1
ATOM 811 O O . GLU A 1 106 ? -23.721 -32.404 40.668 1.00 89.38 106 GLU A O 1
ATOM 816 N N . GLU A 1 107 ? -23.534 -30.197 40.293 1.00 88.69 107 GLU A N 1
ATOM 817 C CA . GLU A 1 107 ? -24.030 -30.174 38.913 1.00 88.69 107 GLU A CA 1
ATOM 818 C C . GLU A 1 107 ? -23.066 -29.382 37.997 1.00 88.69 107 GLU A C 1
ATOM 820 O O . GLU A 1 107 ? -23.261 -28.186 37.758 1.00 88.69 107 GLU A O 1
ATOM 825 N N . PRO A 1 108 ? -21.991 -30.013 37.480 1.00 87.25 108 PRO A N 1
ATOM 826 C CA . PRO A 1 108 ? -20.976 -29.314 36.690 1.00 87.25 108 PRO A CA 1
ATOM 827 C C . PRO A 1 108 ? -21.480 -28.902 35.297 1.00 87.25 108 PRO A C 1
ATOM 829 O O . PRO A 1 108 ? -21.699 -29.746 34.426 1.00 87.25 108 PRO A O 1
ATOM 832 N N . VAL A 1 109 ? -21.600 -27.592 35.057 1.00 91.12 109 VAL A N 1
ATOM 833 C CA . VAL A 1 109 ? -22.027 -27.016 33.767 1.00 91.12 109 VAL A CA 1
ATOM 834 C C . VAL A 1 109 ? -20.813 -26.476 32.989 1.00 91.12 109 VAL A C 1
ATOM 836 O O . VAL A 1 109 ? -20.310 -25.406 33.345 1.00 91.12 109 VAL A O 1
ATOM 839 N N . PRO A 1 110 ? -20.318 -27.170 31.942 1.00 91.06 110 PRO A N 1
ATOM 840 C CA . PRO A 1 110 ? -19.140 -26.746 31.186 1.00 91.06 110 PRO A CA 1
ATOM 841 C C . PRO A 1 110 ? -19.378 -25.469 30.371 1.00 91.06 110 PRO A C 1
ATOM 843 O O . PRO A 1 110 ? -20.445 -25.265 29.789 1.00 91.06 110 PRO A O 1
ATOM 846 N N . LEU A 1 111 ? -18.334 -24.648 30.257 1.00 92.00 111 LEU A N 1
ATOM 847 C CA . LEU A 1 111 ? -18.316 -23.440 29.430 1.00 92.00 111 LEU A CA 1
ATOM 848 C C . LEU A 1 111 ? -17.539 -23.686 28.133 1.00 92.00 111 LEU A C 1
ATOM 850 O O . LEU A 1 111 ? -16.516 -24.379 28.142 1.00 92.00 111 LEU A O 1
ATOM 854 N N . TYR A 1 112 ? -17.969 -23.078 27.029 1.00 90.12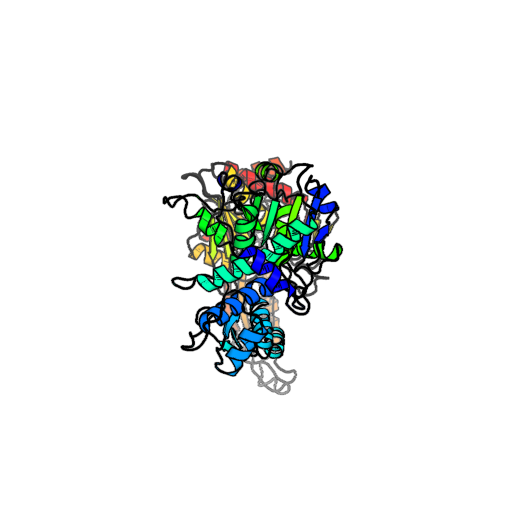 112 TYR A N 1
ATOM 855 C CA . TYR A 1 112 ? -17.180 -23.032 25.798 1.00 90.12 112 TYR A CA 1
ATOM 856 C C . TYR A 1 112 ? -17.184 -21.650 25.141 1.00 90.12 112 TYR A C 1
ATOM 858 O O . TYR A 1 112 ? -18.161 -20.914 25.211 1.00 90.12 112 TYR A O 1
ATOM 866 N N . THR A 1 113 ? -16.060 -21.292 24.525 1.00 89.06 113 THR A N 1
ATOM 867 C CA . THR A 1 113 ? -15.830 -20.005 23.847 1.00 89.06 113 THR A CA 1
ATOM 868 C C . THR A 1 113 ? -14.876 -20.206 22.669 1.00 89.06 113 THR A C 1
ATOM 870 O O . THR A 1 113 ? -14.134 -21.195 22.647 1.00 89.06 113 THR A O 1
ATOM 873 N N . ALA A 1 114 ? -14.878 -19.297 21.695 1.00 87.44 114 ALA A N 1
ATOM 874 C CA . ALA A 1 114 ? -14.034 -19.379 20.509 1.00 87.44 114 ALA A CA 1
ATOM 875 C C . ALA A 1 114 ? -13.263 -18.056 20.323 1.00 87.44 114 ALA A C 1
ATOM 877 O O . ALA A 1 114 ? -13.839 -17.028 19.965 1.00 87.44 114 ALA A O 1
ATOM 878 N N . SER A 1 115 ? -11.966 -18.049 20.656 1.00 83.56 115 SER A N 1
ATOM 879 C CA . SER A 1 115 ? -11.181 -16.815 20.821 1.00 83.56 115 SER A CA 1
ATOM 880 C C . SER A 1 115 ? -9.671 -17.056 20.758 1.00 83.56 115 SER A C 1
ATOM 882 O O . SER A 1 115 ? -9.130 -17.830 21.543 1.00 83.56 115 SER A O 1
ATOM 884 N N . GLU A 1 116 ? -8.976 -16.309 19.898 1.00 74.00 116 GLU A N 1
ATOM 885 C CA . GLU A 1 116 ? -7.503 -16.272 19.836 1.00 74.00 116 GLU A CA 1
ATOM 886 C C . GLU A 1 116 ? -6.858 -15.283 20.819 1.00 74.00 116 GLU A C 1
ATOM 888 O O . GLU A 1 116 ? -5.638 -15.147 20.843 1.00 74.00 116 GLU A O 1
ATOM 893 N N . GLY A 1 117 ? -7.652 -14.551 21.603 1.00 77.56 117 GLY A N 1
ATOM 894 C CA . GLY A 1 117 ? -7.183 -13.387 22.352 1.00 77.56 117 GLY A CA 1
ATOM 895 C C . GLY A 1 117 ? -7.525 -13.405 23.838 1.00 77.56 117 GLY A C 1
ATOM 896 O O . GLY A 1 117 ? -7.831 -14.435 24.446 1.00 77.56 117 GLY A O 1
ATOM 897 N N . ASN A 1 118 ? -7.492 -12.214 24.431 1.00 82.19 118 ASN A N 1
ATOM 898 C CA . ASN A 1 118 ? -7.652 -12.016 25.869 1.00 82.19 118 ASN A CA 1
ATOM 899 C C . ASN A 1 118 ? -9.068 -12.340 26.389 1.00 82.19 118 ASN A C 1
ATOM 901 O O . ASN A 1 118 ? -9.236 -12.640 27.575 1.00 82.19 118 ASN A O 1
ATOM 905 N N . TYR A 1 119 ? -10.076 -12.390 25.510 1.00 87.12 119 TYR A N 1
ATOM 906 C CA . TYR A 1 119 ? -11.410 -12.886 25.856 1.00 87.12 119 TYR A CA 1
ATOM 907 C C . TYR A 1 119 ? -11.380 -14.360 26.297 1.00 87.12 119 TYR A C 1
ATOM 909 O O . TYR A 1 119 ? -11.844 -14.682 27.390 1.00 87.12 119 TYR A O 1
ATOM 917 N N . GLY A 1 120 ? -10.739 -15.251 25.529 1.00 88.75 120 GLY A N 1
ATOM 918 C CA . GLY A 1 120 ? -10.590 -16.664 25.900 1.00 88.75 120 GLY A CA 1
ATOM 919 C C . GLY A 1 120 ? -9.839 -16.868 27.224 1.00 88.75 120 GLY A C 1
ATOM 920 O O . GLY A 1 120 ? -10.215 -17.726 28.025 1.00 88.75 120 GLY A O 1
ATOM 921 N N . GLN A 1 121 ? -8.829 -16.033 27.503 1.00 88.56 121 GLN A N 1
ATOM 922 C CA . GLN A 1 121 ? -8.123 -16.027 28.793 1.00 88.56 121 GLN A CA 1
ATOM 923 C C . GLN A 1 121 ? -9.037 -15.585 29.947 1.00 88.56 121 GLN A C 1
ATOM 925 O O . GLN A 1 121 ? -8.997 -16.167 31.031 1.00 88.56 121 GLN A O 1
ATOM 930 N N . SER A 1 122 ? -9.904 -14.601 29.699 1.00 90.25 122 SER A N 1
ATOM 931 C CA . SER A 1 122 ? -10.884 -14.107 30.671 1.00 90.25 122 SER A CA 1
ATOM 932 C C . SER A 1 122 ? -11.921 -15.175 31.030 1.00 90.25 122 SER A C 1
ATOM 934 O O . SER A 1 122 ? -12.165 -15.422 32.212 1.00 90.25 122 SER A O 1
ATOM 936 N N . VAL A 1 123 ? -12.468 -15.884 30.034 1.00 91.75 123 VAL A N 1
ATOM 937 C CA . VAL A 1 123 ? -13.386 -17.016 30.264 1.00 91.75 123 VAL A CA 1
ATOM 938 C C . VAL A 1 123 ? -12.686 -18.138 31.047 1.00 91.75 123 VAL A C 1
ATOM 940 O O . VAL A 1 123 ? -13.267 -18.684 31.985 1.00 91.75 123 VAL A O 1
ATOM 943 N N . ALA A 1 124 ? -11.417 -18.437 30.738 1.00 91.25 124 ALA A N 1
ATOM 944 C CA . ALA A 1 124 ? -10.620 -19.421 31.475 1.00 91.25 124 ALA A CA 1
ATOM 945 C C . ALA A 1 124 ? -10.384 -19.027 32.951 1.00 91.25 124 ALA A C 1
ATOM 947 O O . ALA A 1 124 ? -10.599 -19.848 33.843 1.00 91.25 124 ALA A O 1
ATOM 948 N N . ARG A 1 125 ? -10.006 -17.768 33.233 1.00 90.19 125 ARG A N 1
ATOM 949 C CA . ARG A 1 125 ? -9.796 -17.241 34.602 1.00 90.19 125 ARG A CA 1
ATOM 950 C C . ARG A 1 125 ? -11.064 -17.344 35.456 1.00 90.19 125 ARG A C 1
ATOM 952 O O . ARG A 1 125 ? -10.971 -17.730 36.620 1.00 90.19 125 ARG A O 1
ATOM 959 N N . ILE A 1 126 ? -12.238 -17.060 34.888 1.00 91.38 126 ILE A N 1
ATOM 960 C CA . ILE A 1 126 ? -13.518 -17.142 35.611 1.00 91.38 126 ILE A CA 1
ATOM 961 C C . ILE A 1 126 ? -14.003 -18.587 35.776 1.00 91.38 126 ILE A C 1
ATOM 963 O O . ILE A 1 126 ? -14.495 -18.942 36.847 1.00 91.38 126 ILE A O 1
ATOM 967 N N . GLY A 1 127 ? -13.800 -19.457 34.783 1.00 91.12 127 GLY A N 1
ATOM 968 C CA . GLY A 1 127 ? -14.072 -20.887 34.950 1.00 91.12 127 GLY A CA 1
ATOM 969 C C . GLY A 1 127 ? -13.215 -21.525 36.048 1.00 91.12 127 GLY A C 1
ATOM 970 O O . GLY A 1 127 ? -13.729 -22.289 36.863 1.00 91.12 127 GLY A O 1
ATOM 971 N N . LEU A 1 128 ? -11.939 -21.132 36.149 1.00 90.50 128 LEU A N 1
ATOM 972 C CA . LEU A 1 128 ? -11.046 -21.531 37.240 1.00 90.50 128 LEU A CA 1
ATOM 973 C C . LEU A 1 128 ? -11.543 -21.047 38.616 1.00 90.50 128 LEU A C 1
ATOM 975 O O . LEU A 1 128 ? -11.513 -21.826 39.569 1.00 90.50 128 LEU A O 1
ATOM 979 N N . LEU A 1 129 ? -12.025 -19.801 38.717 1.00 89.31 129 LEU A N 1
ATOM 980 C CA . LEU A 1 129 ? -12.591 -19.221 39.946 1.00 89.31 129 LEU A CA 1
ATOM 981 C C . LEU A 1 129 ? -13.854 -19.970 40.415 1.00 89.31 129 LEU A C 1
ATOM 983 O O . LEU A 1 129 ? -13.977 -20.314 41.592 1.00 89.31 129 LEU A O 1
ATOM 987 N N . LEU A 1 130 ? -14.764 -20.265 39.483 1.00 90.69 130 LEU A N 1
ATOM 988 C CA . LEU A 1 130 ? -16.014 -20.996 39.728 1.00 90.69 130 LEU A CA 1
ATOM 989 C C . LEU A 1 130 ? -15.841 -22.527 39.758 1.00 90.69 130 LEU A C 1
ATOM 991 O O . LEU A 1 130 ? -16.810 -23.246 39.983 1.00 90.69 130 LEU A O 1
ATOM 995 N N . ALA A 1 131 ? -14.618 -23.027 39.553 1.00 90.12 131 ALA A N 1
ATOM 996 C CA . ALA A 1 131 ? -14.269 -24.447 39.459 1.00 90.12 131 ALA A CA 1
ATOM 997 C C . ALA A 1 131 ? -15.033 -25.247 38.373 1.00 90.12 131 ALA A C 1
ATOM 999 O O . ALA A 1 131 ? -15.189 -26.461 38.500 1.00 90.12 131 ALA A O 1
ATOM 1000 N N . THR A 1 132 ? -15.461 -24.595 37.284 1.00 90.44 132 THR A N 1
ATOM 1001 C CA . THR A 1 132 ? -16.122 -25.244 36.134 1.00 90.44 132 THR A CA 1
ATOM 1002 C C . THR A 1 132 ? -15.154 -25.485 34.959 1.00 90.44 132 THR A C 1
ATOM 1004 O O . THR A 1 132 ? -14.306 -24.632 34.674 1.00 90.44 132 THR A O 1
ATOM 1007 N N . PRO A 1 133 ? -15.237 -26.631 34.248 1.00 90.44 133 PRO A N 1
ATOM 1008 C CA . PRO A 1 133 ? -14.415 -26.891 33.067 1.00 90.44 133 PRO A CA 1
ATOM 1009 C C . PRO A 1 133 ? -14.734 -25.944 31.897 1.00 90.44 133 PRO A C 1
ATOM 1011 O O . PRO A 1 133 ? -15.868 -25.864 31.421 1.00 90.44 133 PRO A O 1
ATOM 1014 N N . VAL A 1 134 ? -13.691 -25.296 31.371 1.00 92.25 134 VAL A N 1
ATOM 1015 C CA . VAL A 1 134 ? -13.748 -24.418 30.190 1.00 92.25 134 VAL A CA 1
ATOM 1016 C C . VAL A 1 134 ? -13.108 -25.104 28.987 1.00 92.25 134 VAL A C 1
ATOM 1018 O O . VAL A 1 134 ? -12.017 -25.667 29.102 1.00 92.25 134 VAL A O 1
ATOM 1021 N N . ARG A 1 135 ? -13.738 -25.002 27.814 1.00 91.38 135 ARG A N 1
ATOM 1022 C CA . ARG A 1 135 ? -13.154 -25.375 26.519 1.00 91.38 135 ARG A CA 1
ATOM 1023 C C . ARG A 1 135 ? -13.004 -24.144 25.624 1.00 91.38 135 ARG A C 1
ATOM 1025 O O . ARG A 1 135 ? -13.988 -23.473 25.332 1.00 91.38 135 ARG A O 1
ATOM 1032 N N . VAL A 1 136 ? -11.784 -23.862 25.175 1.00 89.94 136 VAL A N 1
ATOM 1033 C CA . VAL A 1 136 ? -11.487 -22.713 24.302 1.00 89.94 136 VAL A CA 1
ATOM 1034 C C . VAL A 1 136 ? -11.128 -23.231 22.918 1.00 89.94 136 VAL A C 1
ATOM 1036 O O . VAL A 1 136 ? -10.167 -23.985 22.767 1.00 89.94 136 VAL A O 1
ATOM 1039 N N . HIS A 1 137 ? -11.916 -22.847 21.920 1.00 88.19 137 HIS A N 1
ATOM 1040 C CA . HIS A 1 137 ? -11.676 -23.165 20.518 1.00 88.19 137 HIS A CA 1
ATOM 1041 C C . HIS A 1 137 ? -10.789 -22.088 19.887 1.00 88.19 137 HIS A C 1
ATOM 1043 O O . HIS A 1 137 ? -11.065 -20.895 20.025 1.00 88.19 137 HIS A O 1
ATOM 1049 N N . VAL A 1 138 ? -9.722 -22.516 19.211 1.00 86.44 138 VAL A N 1
ATOM 1050 C CA . VAL A 1 138 ? -8.762 -21.637 18.528 1.00 86.44 138 VAL A CA 1
ATOM 1051 C C . VAL A 1 138 ? -8.385 -22.228 17.158 1.00 86.44 138 VAL A C 1
ATOM 1053 O O . VAL A 1 138 ? -8.379 -23.454 17.009 1.00 86.44 138 VAL A O 1
ATOM 1056 N N . PRO A 1 139 ? -8.062 -21.419 16.137 1.00 83.00 139 PRO A N 1
ATOM 1057 C CA . PRO A 1 139 ? -7.491 -21.900 14.885 1.00 83.00 139 PRO A CA 1
ATOM 1058 C C . PRO A 1 139 ? -6.208 -22.731 15.054 1.00 83.00 139 PRO A C 1
ATOM 1060 O O . PRO A 1 139 ? -5.442 -22.611 16.010 1.00 83.00 139 PRO A O 1
ATOM 1063 N N . ALA A 1 140 ? -5.916 -23.569 14.061 1.00 82.00 140 ALA A N 1
ATOM 1064 C CA . ALA A 1 140 ? -4.711 -24.401 14.042 1.00 82.00 140 ALA A CA 1
ATOM 1065 C C . ALA A 1 140 ? -3.383 -23.606 14.031 1.00 82.00 140 ALA A C 1
ATOM 1067 O O . ALA A 1 140 ? -2.335 -24.187 14.305 1.00 82.00 140 ALA A O 1
ATOM 1068 N N . HIS A 1 141 ? -3.419 -22.302 13.729 1.00 80.62 141 HIS A N 1
ATOM 1069 C CA . HIS A 1 141 ? -2.246 -21.429 13.610 1.00 80.62 141 HIS A CA 1
ATOM 1070 C C . HIS A 1 141 ? -2.056 -20.439 14.780 1.00 80.62 141 HIS A C 1
ATOM 1072 O O . HIS A 1 141 ? -1.103 -19.659 14.759 1.00 80.62 141 HIS A O 1
ATOM 1078 N N . THR A 1 142 ? -2.917 -20.471 15.805 1.00 80.62 142 THR A N 1
ATOM 1079 C CA . THR A 1 142 ? -2.799 -19.624 17.006 1.00 80.62 142 THR A CA 1
ATOM 1080 C C . THR A 1 142 ? -1.467 -19.861 17.732 1.00 80.62 142 THR A C 1
ATOM 1082 O O . THR A 1 142 ? -0.984 -20.994 17.809 1.00 80.62 142 THR A O 1
ATOM 1085 N N . SER A 1 143 ? -0.854 -18.803 18.282 1.00 80.31 143 SER A N 1
ATOM 1086 C CA . SER A 1 143 ? 0.526 -18.883 18.784 1.00 80.31 143 SER A CA 1
ATOM 1087 C C . SER A 1 143 ? 0.692 -19.829 19.993 1.00 80.31 143 SER A C 1
ATOM 1089 O O . SER A 1 143 ? -0.203 -19.920 20.844 1.00 80.31 143 SER A O 1
ATOM 1091 N N . PRO A 1 144 ? 1.859 -20.495 20.146 1.00 82.31 144 PRO A N 1
ATOM 1092 C CA . PRO A 1 144 ? 2.133 -21.355 21.301 1.00 82.31 144 PRO A CA 1
ATOM 1093 C C . PRO A 1 144 ? 2.032 -20.632 22.652 1.00 82.31 144 PRO A C 1
ATOM 1095 O O . PRO A 1 144 ? 1.656 -21.245 23.648 1.00 82.31 144 PRO A O 1
ATOM 1098 N N . GLU A 1 145 ? 2.338 -19.333 22.683 1.00 81.19 145 GLU A N 1
ATOM 1099 C CA . GLU A 1 145 ? 2.247 -18.483 23.874 1.00 81.19 145 GLU A CA 1
ATOM 1100 C C . GLU A 1 145 ? 0.791 -18.254 24.305 1.00 81.19 145 GLU A C 1
ATOM 1102 O O . GLU A 1 145 ? 0.465 -18.387 25.484 1.00 81.19 145 GLU A O 1
ATOM 1107 N N . ILE A 1 146 ? -0.113 -17.980 23.359 1.00 80.00 146 ILE A N 1
ATOM 1108 C CA . ILE A 1 146 ? -1.552 -17.852 23.635 1.00 80.00 146 ILE A CA 1
ATOM 1109 C C . ILE A 1 146 ? -2.099 -19.188 24.157 1.00 80.00 146 ILE A C 1
ATOM 1111 O O . ILE A 1 146 ? -2.777 -19.233 25.185 1.00 80.00 146 ILE A O 1
ATOM 1115 N N . VAL A 1 147 ? -1.734 -20.299 23.508 1.00 85.19 147 VAL A N 1
ATOM 1116 C CA . VAL A 1 147 ? -2.121 -21.654 23.936 1.00 85.19 147 VAL A CA 1
ATOM 1117 C C . VAL A 1 147 ? -1.579 -21.990 25.336 1.00 85.19 147 VAL A C 1
ATOM 1119 O O . VAL A 1 147 ? -2.269 -22.656 26.110 1.00 85.19 147 VAL A O 1
ATOM 1122 N N . ALA A 1 148 ? -0.382 -21.517 25.698 1.00 84.62 148 ALA A N 1
ATOM 1123 C CA . ALA A 1 148 ? 0.177 -21.678 27.041 1.00 84.62 148 ALA A CA 1
ATOM 1124 C C . ALA A 1 148 ? -0.617 -20.890 28.099 1.00 84.62 148 ALA A C 1
ATOM 1126 O O . ALA A 1 148 ? -1.025 -21.480 29.101 1.00 84.62 148 ALA A O 1
ATOM 1127 N N . HIS A 1 149 ? -0.918 -19.610 27.856 1.00 82.75 149 HIS A N 1
ATOM 1128 C CA . HIS A 1 149 ? -1.714 -18.783 28.774 1.00 82.75 149 HIS A CA 1
ATOM 1129 C C . HIS A 1 149 ? -3.124 -19.357 29.010 1.00 82.75 149 HIS A C 1
ATOM 1131 O O . HIS A 1 149 ? -3.569 -19.463 30.155 1.00 82.75 149 HIS A O 1
ATOM 1137 N N . LEU A 1 150 ? -3.803 -19.832 27.959 1.00 85.94 150 LEU A N 1
ATOM 1138 C CA . LEU A 1 150 ? -5.106 -20.504 28.090 1.00 85.94 150 LEU A CA 1
ATOM 1139 C C . LEU A 1 150 ? -5.017 -21.782 28.952 1.00 85.94 150 LEU A C 1
ATOM 1141 O O . LEU A 1 150 ? -5.881 -22.032 29.797 1.00 85.94 150 LEU A O 1
ATOM 1145 N N . ARG A 1 151 ? -3.943 -22.570 28.796 1.00 85.88 151 ARG A N 1
ATOM 1146 C CA . ARG A 1 151 ? -3.689 -23.776 29.607 1.00 85.88 151 ARG A CA 1
ATOM 1147 C C . ARG A 1 151 ? -3.321 -23.461 31.060 1.00 85.88 151 ARG A C 1
ATOM 1149 O O . ARG A 1 151 ? -3.668 -24.251 31.936 1.00 85.88 151 ARG A O 1
ATOM 1156 N N . MET A 1 152 ? -2.695 -22.316 31.352 1.00 81.06 152 MET A N 1
ATOM 1157 C CA . MET A 1 152 ? -2.474 -21.851 32.734 1.00 81.06 152 MET A CA 1
ATOM 1158 C C . MET A 1 152 ? -3.800 -21.583 33.463 1.00 81.06 152 MET A C 1
ATOM 1160 O O . MET A 1 152 ? -3.935 -21.930 34.635 1.00 81.06 152 MET A O 1
ATOM 1164 N N . GLY A 1 153 ? -4.821 -21.090 32.750 1.00 79.25 153 GLY A N 1
ATOM 1165 C CA . GLY A 1 153 ? -6.208 -21.015 33.232 1.00 79.25 153 GLY A CA 1
ATOM 1166 C C . GLY A 1 153 ? -6.926 -22.370 33.363 1.00 79.25 153 GLY A C 1
ATOM 1167 O O . GLY A 1 153 ? -8.130 -22.397 33.596 1.00 79.25 153 GLY A O 1
ATOM 1168 N N . LYS A 1 154 ? -6.217 -23.498 33.191 1.00 84.25 154 LYS A N 1
ATOM 1169 C CA . LYS A 1 154 ? -6.736 -24.880 33.134 1.00 84.25 154 LYS A CA 1
ATOM 1170 C C . LYS A 1 154 ? -7.779 -25.139 32.034 1.00 84.25 154 LYS A C 1
ATOM 1172 O O . LYS A 1 154 ? -8.479 -26.150 32.090 1.00 84.25 154 LYS A O 1
ATOM 1177 N N . ALA A 1 155 ? -7.874 -24.277 31.020 1.00 87.44 155 ALA A N 1
ATOM 1178 C CA . ALA A 1 155 ? -8.814 -24.479 29.925 1.00 87.44 155 ALA A CA 1
ATOM 1179 C C . ALA A 1 155 ? -8.367 -25.599 28.971 1.00 87.44 155 ALA A C 1
ATOM 1181 O O . ALA A 1 155 ? -7.188 -25.742 28.630 1.00 87.44 155 ALA A O 1
ATOM 1182 N N . ILE A 1 156 ? -9.341 -26.367 28.484 1.00 88.31 156 ILE A N 1
ATOM 1183 C CA . ILE A 1 156 ? -9.159 -27.368 27.435 1.00 88.31 156 ILE A CA 1
ATOM 1184 C C . ILE A 1 156 ? -9.093 -26.629 26.095 1.00 88.31 156 ILE A C 1
ATOM 1186 O O . ILE A 1 156 ? -10.123 -26.298 25.508 1.00 88.31 156 ILE A O 1
ATOM 1190 N N . VAL A 1 157 ? -7.882 -26.344 25.618 1.00 88.06 157 VAL A N 1
ATOM 1191 C CA . VAL A 1 157 ? -7.673 -25.721 24.301 1.00 88.06 157 VAL A CA 1
ATOM 1192 C C . VAL A 1 157 ? -7.897 -26.755 23.197 1.00 88.06 157 VAL A C 1
ATOM 1194 O O . VAL A 1 157 ? -7.220 -27.784 23.170 1.00 88.06 157 VAL A O 1
ATOM 1197 N N . VAL A 1 158 ? -8.820 -26.468 22.280 1.00 85.62 158 VAL A N 1
ATOM 1198 C CA . VAL A 1 158 ? -9.116 -27.278 21.091 1.00 85.62 158 VAL A CA 1
ATOM 1199 C C . VAL A 1 158 ? -8.709 -26.492 19.852 1.00 85.62 158 VAL A C 1
ATOM 1201 O O . VAL A 1 158 ? -9.232 -25.409 19.608 1.00 85.62 158 VAL A O 1
ATOM 1204 N N . GLN A 1 159 ? -7.779 -27.047 19.074 1.00 83.69 159 GLN A N 1
ATOM 1205 C CA . GLN A 1 159 ? -7.326 -26.447 17.820 1.00 83.69 159 GLN A CA 1
ATOM 1206 C C . GLN A 1 159 ? -8.143 -26.991 16.642 1.00 83.69 159 GLN A C 1
ATOM 1208 O O . GLN A 1 159 ? -8.283 -28.207 16.503 1.00 83.69 159 GLN A O 1
ATOM 1213 N N . SER A 1 160 ? -8.673 -26.106 15.797 1.00 74.38 160 SER A N 1
ATOM 1214 C CA . SER A 1 160 ? -9.511 -26.452 14.639 1.00 74.38 160 SER A CA 1
ATOM 1215 C C . SER A 1 160 ? -9.019 -25.811 13.339 1.00 74.38 160 SER A C 1
ATOM 1217 O O . SER A 1 160 ? -8.433 -24.732 13.341 1.00 74.38 160 SER A O 1
ATOM 1219 N N . SER A 1 161 ? -9.265 -26.478 12.209 1.00 59.91 161 SER A N 1
ATOM 1220 C CA . SER A 1 161 ? -8.912 -26.002 10.861 1.00 59.91 161 SER A CA 1
ATOM 1221 C C . SER A 1 161 ? -10.022 -25.209 10.153 1.00 59.91 161 SER A C 1
ATOM 1223 O O . SER A 1 161 ? -9.761 -24.635 9.100 1.00 59.91 161 SER A O 1
ATOM 1225 N N . GLY A 1 162 ? -11.243 -25.199 10.702 1.00 56.25 162 GLY A N 1
ATOM 1226 C CA . GLY A 1 162 ? -12.377 -24.397 10.220 1.00 56.25 162 GLY A CA 1
ATOM 1227 C C . GLY A 1 162 ? -12.418 -22.987 10.819 1.00 56.25 162 GLY A C 1
ATOM 1228 O O . GLY A 1 162 ? -11.482 -22.567 11.506 1.00 56.25 162 GLY A O 1
ATOM 1229 N N . SER A 1 163 ? -13.516 -22.264 10.585 1.00 53.06 163 SER A N 1
ATOM 1230 C CA . SER A 1 163 ? -13.727 -20.940 11.172 1.00 53.06 163 SER A CA 1
ATOM 1231 C C . SER A 1 163 ? -13.942 -21.033 12.684 1.00 53.06 163 SER A C 1
ATOM 1233 O O . SER A 1 163 ? -14.462 -22.020 13.205 1.00 53.06 163 SER A O 1
ATOM 1235 N N . ILE A 1 164 ? -13.609 -19.955 13.395 1.00 56.03 164 ILE A N 1
ATOM 1236 C CA . ILE A 1 164 ? -13.896 -19.775 14.828 1.00 56.03 164 ILE A CA 1
ATOM 1237 C C . ILE A 1 164 ? -15.408 -19.926 15.102 1.00 56.03 164 ILE A C 1
ATOM 1239 O O . ILE A 1 164 ? -15.806 -20.441 16.146 1.00 56.03 164 ILE A O 1
ATOM 1243 N N . CYS A 1 165 ? -16.249 -19.548 14.133 1.00 52.31 165 CYS A N 1
ATOM 1244 C CA . CYS A 1 165 ? -17.708 -19.654 14.197 1.00 52.31 165 CYS A CA 1
ATOM 1245 C C . CYS A 1 165 ? -18.249 -21.096 14.112 1.00 52.31 165 CYS A C 1
ATOM 1247 O O . CYS A 1 165 ? -19.390 -21.324 14.505 1.00 52.31 165 CYS A O 1
ATOM 1249 N N . ASP A 1 166 ? -17.456 -22.064 13.637 1.00 51.03 166 ASP A N 1
ATOM 1250 C CA . ASP A 1 166 ? -17.891 -23.454 13.410 1.00 51.03 166 ASP A CA 1
ATOM 1251 C C . ASP A 1 166 ? -17.748 -24.341 14.670 1.00 51.03 166 ASP A C 1
ATOM 1253 O O . ASP A 1 166 ? -17.830 -25.571 14.603 1.00 51.03 166 ASP A O 1
ATOM 1257 N N . ALA A 1 167 ? -17.490 -23.737 15.838 1.00 55.72 167 ALA A N 1
ATOM 1258 C CA . ALA A 1 167 ? -17.292 -24.453 17.095 1.00 55.72 167 ALA A CA 1
ATOM 1259 C C . ALA A 1 167 ? -18.568 -25.235 17.502 1.00 55.72 167 ALA A C 1
ATOM 1261 O O . ALA A 1 167 ? -19.629 -24.633 17.690 1.00 55.72 167 ALA A O 1
ATOM 1262 N N . PRO A 1 168 ? -18.502 -26.572 17.671 1.00 55.41 168 PRO A N 1
ATOM 1263 C CA . PRO A 1 168 ? -19.695 -27.392 17.857 1.00 55.41 168 PRO A CA 1
ATOM 1264 C C . PRO A 1 168 ? -20.359 -27.139 19.215 1.00 55.41 168 PRO A C 1
ATOM 1266 O O . PRO A 1 168 ? -19.763 -27.387 20.267 1.00 55.41 168 PRO A O 1
ATOM 1269 N N . GLN A 1 169 ? -21.626 -26.714 19.185 1.00 58.56 169 GLN A N 1
ATOM 1270 C CA . GLN A 1 169 ? -22.458 -26.549 20.379 1.00 58.56 169 GLN A CA 1
ATOM 1271 C C . GLN A 1 169 ? -22.522 -27.859 21.177 1.00 58.56 169 GLN A C 1
ATOM 1273 O O . GLN A 1 169 ? -22.992 -28.886 20.685 1.00 58.56 169 GLN A O 1
ATOM 1278 N N . GLN A 1 170 ? -22.059 -27.833 22.429 1.00 61.41 170 GLN A N 1
ATOM 1279 C CA . GLN A 1 170 ? -22.161 -28.991 23.316 1.00 61.41 170 GLN A CA 1
ATOM 1280 C C . GLN A 1 170 ? -23.498 -28.979 24.055 1.00 61.41 170 GLN A C 1
ATOM 1282 O O . GLN A 1 170 ? -23.801 -28.029 24.771 1.00 61.41 170 GLN A O 1
ATOM 1287 N N . ILE A 1 171 ? -24.250 -30.076 23.922 1.00 58.41 171 ILE A N 1
ATOM 1288 C CA . ILE A 1 171 ? -25.648 -30.243 24.372 1.00 58.41 171 ILE A CA 1
ATOM 1289 C C . ILE A 1 171 ? -25.866 -29.887 25.860 1.00 58.41 171 ILE A C 1
ATOM 1291 O O . ILE A 1 171 ? -26.946 -29.431 26.226 1.00 58.41 171 ILE A O 1
ATOM 1295 N N . ASN A 1 172 ? -24.837 -30.036 26.706 1.00 74.69 172 ASN A N 1
ATOM 1296 C CA . ASN A 1 172 ? -24.900 -29.767 28.149 1.00 74.69 172 ASN A CA 1
ATOM 1297 C C . ASN A 1 172 ? -24.070 -28.546 28.613 1.00 74.69 172 ASN A C 1
ATOM 1299 O O . ASN A 1 172 ? -23.888 -28.381 29.817 1.00 74.69 172 ASN A O 1
ATOM 1303 N N . GLY A 1 173 ? -23.532 -27.717 27.710 1.00 84.31 173 GLY A N 1
ATOM 1304 C CA . GLY A 1 173 ? -22.677 -26.574 28.068 1.00 84.31 173 GLY A CA 1
ATOM 1305 C C . GLY A 1 173 ? -23.225 -25.212 27.637 1.00 84.31 173 GLY A C 1
ATOM 1306 O O . GLY A 1 173 ? -24.122 -25.133 26.799 1.00 84.31 173 GLY A O 1
ATOM 1307 N N . ILE A 1 174 ? -22.636 -24.135 28.163 1.00 89.31 174 ILE A N 1
ATOM 1308 C CA . ILE A 1 174 ? -22.994 -22.748 27.819 1.00 89.31 174 ILE A CA 1
ATOM 1309 C C . ILE A 1 174 ? -21.947 -22.145 26.872 1.00 89.31 174 ILE A C 1
ATOM 1311 O O . ILE A 1 174 ? -20.753 -22.144 27.183 1.00 89.31 174 ILE A O 1
ATOM 1315 N N . LEU A 1 175 ? -22.407 -21.595 25.741 1.00 89.25 175 LEU A N 1
ATOM 1316 C CA . LEU A 1 175 ? -21.596 -20.762 24.849 1.00 89.25 175 LEU A CA 1
ATOM 1317 C C . LEU A 1 175 ? -21.396 -19.372 25.465 1.00 89.25 175 LEU A C 1
ATOM 1319 O O . LEU A 1 175 ? -22.369 -18.679 25.767 1.00 89.25 175 LEU A O 1
ATOM 1323 N N . ILE A 1 176 ? -20.143 -18.946 25.577 1.00 90.31 176 ILE A N 1
ATOM 1324 C CA . ILE A 1 176 ? -19.719 -17.636 26.072 1.00 90.31 176 ILE A CA 1
ATOM 1325 C C . ILE A 1 176 ? -18.953 -16.930 24.945 1.00 90.31 176 ILE A C 1
ATOM 1327 O O . ILE A 1 176 ? -17.812 -17.285 24.656 1.00 90.31 176 ILE A O 1
ATOM 1331 N N . GLN A 1 177 ? -19.599 -15.976 24.273 1.00 87.25 177 GLN A N 1
ATOM 1332 C CA . GLN A 1 177 ? -19.067 -15.249 23.117 1.00 87.25 177 GLN A CA 1
ATOM 1333 C C . GLN A 1 177 ? -19.622 -13.814 23.103 1.00 87.25 177 GLN A C 1
ATOM 1335 O O . GLN A 1 177 ? -20.771 -13.598 23.486 1.00 87.25 177 GLN A O 1
ATOM 1340 N N . GLU A 1 178 ? -18.826 -12.833 22.661 1.00 81.06 178 GLU A N 1
ATOM 1341 C CA . GLU A 1 178 ? -19.255 -11.421 22.618 1.00 81.06 178 GLU A CA 1
ATOM 1342 C C . GLU A 1 178 ? -20.244 -11.121 21.481 1.00 81.06 178 GLU A C 1
ATOM 1344 O O . GLU A 1 178 ? -21.089 -10.239 21.628 1.00 81.06 178 GLU A O 1
ATOM 1349 N N . ASP A 1 179 ? -20.164 -11.857 20.369 1.00 76.69 179 ASP A N 1
ATOM 1350 C CA . ASP A 1 179 ? -20.971 -11.614 19.173 1.00 76.69 179 ASP A CA 1
ATOM 1351 C C . ASP A 1 179 ? -22.390 -12.186 19.279 1.00 76.69 179 ASP A C 1
ATOM 1353 O O . ASP A 1 179 ? -22.602 -13.379 19.513 1.00 76.69 179 ASP A O 1
ATOM 1357 N N . ALA A 1 180 ? -23.380 -11.330 19.028 1.00 74.12 180 ALA A N 1
ATOM 1358 C CA . ALA A 1 180 ? -24.778 -11.726 18.927 1.00 74.12 180 ALA A CA 1
ATOM 1359 C C . ALA A 1 180 ? -25.095 -12.361 17.564 1.00 74.12 180 ALA A C 1
ATOM 1361 O O . ALA A 1 180 ? -24.710 -11.850 16.513 1.00 74.12 180 ALA A O 1
ATOM 1362 N N . SER A 1 181 ? -25.868 -13.447 17.577 1.00 72.00 181 SER A N 1
ATOM 1363 C CA . SER A 1 181 ? -26.359 -14.137 16.374 1.00 72.00 181 SER A CA 1
ATOM 1364 C C . SER A 1 181 ? -27.826 -14.541 16.553 1.00 72.00 181 SER A C 1
ATOM 1366 O O . SER A 1 181 ? -28.382 -14.363 17.632 1.00 72.00 181 SER A O 1
ATOM 1368 N N . SER A 1 182 ? -28.500 -15.020 15.503 1.00 64.31 182 SER A N 1
ATOM 1369 C CA . SER A 1 182 ? -29.950 -15.280 15.550 1.00 64.31 182 SER A CA 1
ATOM 1370 C C . SER A 1 182 ? -30.317 -16.306 16.631 1.00 64.31 182 SER A C 1
ATOM 1372 O O . SER A 1 182 ? -30.032 -17.492 16.481 1.00 64.31 182 SER A O 1
ATOM 1374 N N . GLY A 1 183 ? -30.974 -15.854 17.705 1.00 71.88 183 GLY A N 1
ATOM 1375 C CA . GLY A 1 183 ? -31.318 -16.683 18.869 1.00 71.88 183 GLY A CA 1
ATOM 1376 C C . GLY A 1 183 ? -30.267 -16.698 19.989 1.00 71.88 183 GLY A C 1
ATOM 1377 O O . GLY A 1 183 ? -30.490 -17.335 21.013 1.00 71.88 183 GLY A O 1
ATOM 1378 N N . TYR A 1 184 ? -29.155 -15.973 19.839 1.00 82.31 184 TYR A N 1
ATOM 1379 C CA . TYR A 1 184 ? -28.093 -15.825 20.837 1.00 82.31 184 TYR A CA 1
ATOM 1380 C C . TYR A 1 184 ? -27.851 -14.336 21.126 1.00 82.31 184 TYR A C 1
ATOM 1382 O O . TYR A 1 184 ? -27.097 -13.655 20.427 1.00 82.31 184 TYR A O 1
ATOM 1390 N N . HIS A 1 185 ? -28.541 -13.831 22.154 1.00 82.94 185 HIS A N 1
ATOM 1391 C CA . HIS A 1 185 ? -28.557 -12.406 22.521 1.00 82.94 185 HIS A CA 1
ATOM 1392 C C . HIS A 1 185 ? -28.353 -12.151 24.027 1.00 82.94 185 HIS A C 1
ATOM 1394 O O . HIS A 1 185 ? -27.736 -11.152 24.385 1.00 82.94 185 HIS A O 1
ATOM 1400 N N . GLU A 1 186 ? -28.811 -13.056 24.905 1.00 85.75 186 GLU A N 1
ATOM 1401 C CA . GLU A 1 186 ? -28.723 -12.914 26.373 1.00 85.75 186 GLU A CA 1
ATOM 1402 C C . GLU A 1 186 ? -27.271 -12.763 26.858 1.00 85.75 186 GLU A C 1
ATOM 1404 O O . GLU A 1 186 ? -26.952 -11.830 27.590 1.00 85.75 186 GLU A O 1
ATOM 1409 N N . ILE A 1 187 ? -26.367 -13.638 26.403 1.00 88.88 187 ILE A N 1
ATOM 1410 C CA . ILE A 1 187 ? -24.958 -13.610 26.816 1.00 88.88 187 ILE A CA 1
ATOM 1411 C C . ILE A 1 187 ? -24.235 -12.338 26.315 1.00 88.88 187 ILE A C 1
ATOM 1413 O O . ILE A 1 187 ? -23.664 -11.646 27.158 1.00 88.88 187 ILE A O 1
ATOM 1417 N N . PRO A 1 188 ? -24.311 -11.939 25.024 1.00 87.38 188 PRO A N 1
ATOM 1418 C CA . PRO A 1 188 ? -23.832 -10.633 24.556 1.00 87.38 188 PRO A CA 1
ATOM 1419 C C . PRO A 1 188 ? -24.363 -9.434 25.354 1.00 87.38 188 PRO A C 1
ATOM 1421 O O . PRO A 1 188 ? -23.593 -8.528 25.675 1.00 87.38 188 PRO A O 1
ATOM 1424 N N . GLN A 1 189 ? -25.648 -9.436 25.733 1.00 86.69 189 GLN A N 1
ATOM 1425 C CA . GLN A 1 189 ? -26.211 -8.373 26.570 1.00 86.69 189 GLN A CA 1
ATOM 1426 C C . GLN A 1 189 ? -25.581 -8.364 27.969 1.00 86.69 189 GLN A C 1
ATOM 1428 O O . GLN A 1 189 ? -25.161 -7.308 28.433 1.00 86.69 189 GLN A O 1
ATOM 1433 N N . LEU A 1 190 ? -25.452 -9.520 28.626 1.00 89.44 190 LEU A N 1
ATOM 1434 C CA . LEU A 1 190 ? -24.821 -9.618 29.947 1.00 89.44 190 LEU A CA 1
ATOM 1435 C C . LEU A 1 190 ? -23.325 -9.238 29.921 1.00 89.44 190 LEU A C 1
ATOM 1437 O O . LEU A 1 190 ? -22.799 -8.738 30.917 1.00 89.44 190 LEU A O 1
ATOM 1441 N N . ILE A 1 191 ? -22.648 -9.429 28.782 1.00 90.62 191 ILE A N 1
ATOM 1442 C CA . ILE A 1 191 ? -21.276 -8.958 28.537 1.00 90.62 191 ILE A CA 1
ATOM 1443 C C . ILE A 1 191 ? -21.248 -7.424 28.461 1.00 90.62 191 ILE A C 1
ATOM 1445 O O . ILE A 1 191 ? -20.430 -6.792 29.131 1.00 90.62 191 ILE A O 1
ATOM 1449 N N . ALA A 1 192 ? -22.174 -6.809 27.716 1.00 88.44 192 ALA A N 1
ATOM 1450 C CA . ALA A 1 192 ? -22.326 -5.353 27.679 1.00 88.44 192 ALA A CA 1
ATOM 1451 C C . ALA A 1 192 ? -22.699 -4.767 29.060 1.00 88.44 192 ALA A C 1
ATOM 1453 O O . ALA A 1 192 ? -22.145 -3.746 29.466 1.00 88.44 192 ALA A O 1
ATOM 1454 N N . GLU A 1 193 ? -23.564 -5.439 29.828 1.00 89.00 193 GLU A N 1
ATOM 1455 C CA . GLU A 1 193 ? -23.872 -5.069 31.216 1.00 89.00 193 GLU A CA 1
ATOM 1456 C C . GLU A 1 193 ? -22.616 -5.097 32.096 1.00 89.00 193 GLU A C 1
ATOM 1458 O O . GLU A 1 193 ? -22.380 -4.156 32.852 1.00 89.00 193 GLU A O 1
ATOM 1463 N N . GLY A 1 194 ? -21.772 -6.126 31.971 1.00 91.56 194 GLY A N 1
ATOM 1464 C CA . GLY A 1 194 ? -20.513 -6.244 32.713 1.00 91.56 194 GLY A CA 1
ATOM 1465 C C . GLY A 1 194 ? -19.523 -5.111 32.426 1.00 91.56 194 GLY A C 1
ATOM 1466 O O . GLY A 1 194 ? -18.904 -4.577 33.347 1.00 91.56 194 GLY A O 1
ATOM 1467 N N . TYR A 1 195 ? -19.429 -4.655 31.175 1.00 92.31 195 TYR A N 1
ATOM 1468 C CA . TYR A 1 195 ? -18.578 -3.514 30.826 1.00 92.31 195 TYR A CA 1
ATOM 1469 C C . TYR A 1 195 ? -19.038 -2.177 31.446 1.00 92.31 195 TYR A C 1
ATOM 1471 O O . TYR A 1 195 ? -18.233 -1.248 31.522 1.00 92.31 195 TYR A O 1
ATOM 1479 N N . SER A 1 196 ? -20.272 -2.062 31.961 1.00 91.12 196 SER A N 1
ATOM 1480 C CA . SER A 1 196 ? -20.780 -0.816 32.574 1.00 91.12 196 SER A CA 1
ATOM 1481 C C . SER A 1 196 ? -19.938 -0.309 33.761 1.00 91.12 196 SER A C 1
ATOM 1483 O O . SER A 1 196 ? -19.863 0.899 33.994 1.00 91.12 196 SER A O 1
ATOM 1485 N N . THR A 1 197 ? -19.210 -1.194 34.456 1.00 93.00 197 THR A N 1
ATOM 1486 C CA . THR A 1 197 ? -18.290 -0.827 35.549 1.00 93.00 197 THR A CA 1
ATOM 1487 C C . THR A 1 197 ? -17.199 0.160 35.131 1.00 93.00 197 THR A C 1
ATOM 1489 O O . THR A 1 197 ? -16.889 1.068 35.898 1.00 93.00 197 THR A O 1
ATOM 1492 N N . ILE A 1 198 ? -16.676 0.075 33.903 1.00 93.12 198 ILE A N 1
ATOM 1493 C CA . ILE A 1 198 ? -15.648 1.004 33.394 1.00 93.12 198 ILE A CA 1
ATOM 1494 C C . ILE A 1 198 ? -16.182 2.443 33.407 1.00 93.12 198 ILE A C 1
ATOM 1496 O O . ILE A 1 198 ? -15.498 3.374 33.828 1.00 93.12 198 ILE A O 1
ATOM 1500 N N . MET A 1 199 ? -17.432 2.612 32.978 1.00 91.56 199 MET A N 1
ATOM 1501 C CA . MET A 1 199 ? -18.098 3.904 32.855 1.00 91.56 199 MET A CA 1
ATOM 1502 C C . MET A 1 199 ? -18.521 4.459 34.223 1.00 91.56 199 MET A C 1
ATOM 1504 O O . MET A 1 199 ? -18.421 5.661 34.460 1.00 91.56 199 MET A O 1
ATOM 1508 N N . HIS A 1 200 ? -18.895 3.595 35.170 1.00 90.25 200 HIS A N 1
ATOM 1509 C CA . HIS A 1 200 ? -19.071 3.993 36.570 1.00 90.25 200 HIS A CA 1
ATOM 1510 C C . HIS A 1 200 ? -17.760 4.422 37.248 1.00 90.25 200 HIS A C 1
ATOM 1512 O O . HIS A 1 200 ? -17.767 5.367 38.038 1.00 90.25 200 HIS A O 1
ATOM 1518 N N . GLU A 1 201 ? -16.637 3.769 36.941 1.00 93.38 201 GLU A N 1
ATOM 1519 C CA . GLU A 1 201 ? -15.322 4.208 37.415 1.00 93.38 201 GLU A CA 1
ATOM 1520 C C . GLU A 1 201 ? -14.928 5.561 36.816 1.00 93.38 201 GLU A C 1
ATOM 1522 O O . GLU A 1 201 ? -14.462 6.417 37.562 1.00 93.38 201 GLU A O 1
ATOM 1527 N N . ILE A 1 202 ? -15.158 5.781 35.514 1.00 93.81 202 ILE A N 1
ATOM 1528 C CA . ILE A 1 202 ? -14.913 7.073 34.850 1.00 93.81 202 ILE A CA 1
ATOM 1529 C C . ILE A 1 202 ? -15.707 8.193 35.539 1.00 93.81 202 ILE A C 1
ATOM 1531 O O . ILE A 1 202 ? -15.113 9.202 35.911 1.00 93.81 202 ILE A O 1
ATOM 1535 N N . ASP A 1 203 ? -17.012 8.010 35.779 1.00 91.19 203 ASP A N 1
ATOM 1536 C CA . ASP A 1 203 ? -17.849 9.007 36.472 1.00 91.19 203 ASP A CA 1
ATOM 1537 C C . ASP A 1 203 ? -17.295 9.371 37.865 1.00 91.19 203 ASP A C 1
ATOM 1539 O O . ASP A 1 203 ? -17.287 10.538 38.263 1.00 91.19 203 ASP A O 1
ATOM 1543 N N . HIS A 1 204 ? -16.836 8.365 38.618 1.00 91.12 204 HIS A N 1
ATOM 1544 C CA . HIS A 1 204 ? -16.265 8.554 39.951 1.00 91.12 204 HIS A CA 1
ATOM 1545 C C . HIS A 1 204 ? -14.885 9.225 39.887 1.00 91.12 204 HIS A C 1
ATOM 1547 O O . HIS A 1 204 ? -14.569 10.080 40.713 1.00 91.12 204 HIS A O 1
ATOM 1553 N N . GLN A 1 205 ? -14.047 8.858 38.916 1.00 94.88 205 GLN A N 1
ATOM 1554 C CA . GLN A 1 205 ? -12.712 9.432 38.721 1.00 94.88 205 GLN A CA 1
ATOM 1555 C C . GLN A 1 205 ? -12.784 10.888 38.222 1.00 94.88 205 GLN A C 1
ATOM 1557 O O . GLN A 1 205 ? -11.963 11.707 38.628 1.00 94.88 205 GLN A O 1
ATOM 1562 N N . LEU A 1 206 ? -13.822 11.248 37.458 1.00 92.06 206 LEU A N 1
ATOM 1563 C CA . LEU A 1 206 ? -14.157 12.631 37.085 1.00 92.06 206 LEU A CA 1
ATOM 1564 C C . LEU A 1 206 ? -14.805 13.452 38.220 1.00 92.06 206 LEU A C 1
ATOM 1566 O O . LEU A 1 206 ? -15.110 14.627 38.029 1.00 92.06 206 LEU A O 1
ATOM 1570 N N . SER A 1 207 ? -15.000 12.876 39.414 1.00 86.38 207 SER A N 1
ATOM 1571 C CA . SER A 1 207 ? -15.449 13.590 40.625 1.00 86.38 207 SER A CA 1
ATOM 1572 C C . SER A 1 207 ? -16.757 14.392 40.463 1.00 86.38 207 SER A C 1
ATOM 1574 O O . SER A 1 207 ? -16.966 15.396 41.142 1.00 86.38 207 SER A O 1
ATOM 1576 N N . GLY A 1 208 ? -17.651 13.941 39.574 1.00 76.75 208 GLY A N 1
ATOM 1577 C CA . GLY A 1 208 ? -18.944 14.577 39.291 1.00 76.75 208 GLY A CA 1
ATOM 1578 C C . GLY A 1 208 ? -19.001 15.427 38.014 1.00 76.75 208 GLY A C 1
ATOM 1579 O O . GLY A 1 208 ? -20.094 15.838 37.624 1.00 76.75 208 GLY A O 1
ATOM 1580 N N . GLU A 1 209 ? -17.879 15.655 37.326 1.00 85.25 209 GLU A N 1
ATOM 1581 C CA . GLU A 1 209 ? -17.887 16.189 35.958 1.00 85.25 209 GLU A CA 1
ATOM 1582 C C . GLU A 1 209 ? -18.313 15.101 34.950 1.00 85.25 209 GLU A C 1
ATOM 1584 O O . GLU A 1 209 ? -17.968 13.930 35.099 1.00 85.25 209 GLU A O 1
ATOM 1589 N N . GLN A 1 210 ? -19.084 15.467 33.918 1.00 86.00 210 GLN A N 1
ATOM 1590 C CA . GLN A 1 210 ? -19.481 14.541 32.847 1.00 86.00 210 GLN A CA 1
ATOM 1591 C C . GLN A 1 210 ? -18.547 14.677 31.634 1.00 86.00 210 GLN A C 1
ATOM 1593 O O . GLN A 1 210 ? -18.247 15.803 31.229 1.00 86.00 210 GLN A O 1
ATOM 1598 N N . PRO A 1 211 ? -18.128 13.568 30.993 1.00 91.31 211 PRO A N 1
ATOM 1599 C CA . PRO A 1 211 ? -17.338 13.635 29.772 1.00 91.31 211 PRO A CA 1
ATOM 1600 C C . PRO A 1 211 ? -18.176 14.229 28.633 1.00 91.31 211 PRO A C 1
ATOM 1602 O O . PRO A 1 211 ? -19.307 13.812 28.377 1.00 91.31 211 PRO A O 1
ATOM 1605 N N . SER A 1 212 ? -17.613 15.189 27.907 1.00 90.38 212 SER A N 1
ATOM 1606 C CA . SER A 1 212 ? -18.229 15.798 26.723 1.00 90.38 212 SER A CA 1
ATOM 1607 C C . SER A 1 212 ? -18.175 14.854 25.517 1.00 90.38 212 SER A C 1
ATOM 1609 O O . SER A 1 212 ? -19.096 14.837 24.696 1.00 90.38 212 SER A O 1
ATOM 1611 N N . LEU A 1 213 ? -17.125 14.030 25.436 1.00 90.94 213 LEU A N 1
ATOM 1612 C CA . LEU A 1 213 ? -16.938 12.989 24.426 1.00 90.94 213 LEU A CA 1
ATOM 1613 C C . LEU A 1 213 ? -16.285 11.745 25.042 1.00 90.94 213 LEU A C 1
ATOM 1615 O O . LEU A 1 213 ? -15.269 11.858 25.722 1.00 90.94 213 LEU A O 1
ATOM 1619 N N . VAL A 1 214 ? -16.819 10.562 24.734 1.00 92.12 214 VAL A N 1
ATOM 1620 C CA . VAL A 1 214 ? -16.149 9.273 24.973 1.00 92.12 214 VAL A CA 1
ATOM 1621 C C . VAL A 1 214 ? -15.799 8.626 23.634 1.00 92.12 214 VAL A C 1
ATOM 1623 O O . VAL A 1 214 ? -16.659 8.524 22.754 1.00 92.12 214 VAL A O 1
ATOM 1626 N N . VAL A 1 215 ? -14.546 8.193 23.481 1.00 92.88 215 VAL A N 1
ATOM 1627 C CA . VAL A 1 215 ? -14.004 7.562 22.270 1.00 92.88 215 VAL A CA 1
ATOM 1628 C C . VAL A 1 215 ? -13.612 6.117 22.571 1.00 92.88 215 VAL A C 1
ATOM 1630 O O . VAL A 1 215 ? -12.772 5.867 23.438 1.00 92.88 215 VAL A O 1
ATOM 1633 N N . CYS A 1 216 ? -14.207 5.165 21.850 1.00 90.31 216 CYS A N 1
ATOM 1634 C CA . CYS A 1 216 ? -14.049 3.733 22.109 1.00 90.31 216 CYS A CA 1
ATOM 1635 C C . CYS A 1 216 ? -13.668 2.955 20.836 1.00 90.31 216 CYS A C 1
ATOM 1637 O O . CYS A 1 216 ? -14.358 3.101 19.821 1.00 90.31 216 CYS A O 1
ATOM 1639 N N . PRO A 1 217 ? -12.646 2.079 20.883 1.00 87.50 217 PRO A N 1
ATOM 1640 C CA . PRO A 1 217 ? -12.448 1.044 19.869 1.00 87.50 217 PRO A CA 1
ATOM 1641 C C . PRO A 1 217 ? -13.688 0.138 19.780 1.00 87.50 217 PRO A C 1
ATOM 1643 O O . PRO A 1 217 ? -14.268 -0.223 20.804 1.00 87.50 217 PRO A O 1
ATOM 1646 N N . ALA A 1 218 ? -14.116 -0.214 18.568 1.00 75.25 218 ALA A N 1
ATOM 1647 C CA . ALA A 1 218 ? -15.418 -0.835 18.304 1.00 75.25 218 ALA A CA 1
ATOM 1648 C C . ALA A 1 218 ? -15.339 -2.260 17.717 1.00 75.25 218 ALA A C 1
ATOM 1650 O O . ALA A 1 218 ? -16.280 -2.704 17.062 1.00 75.25 218 ALA A O 1
ATOM 1651 N N . GLY A 1 219 ? -14.236 -2.982 17.963 1.00 64.94 219 GLY A N 1
ATOM 1652 C CA . GLY A 1 219 ? -14.048 -4.364 17.498 1.00 64.94 219 GLY A CA 1
ATOM 1653 C C . GLY A 1 219 ? -15.102 -5.327 18.058 1.00 64.94 219 GLY A C 1
ATOM 1654 O O . GLY A 1 219 ? -15.906 -5.868 17.305 1.00 64.94 219 GLY A O 1
ATOM 1655 N N . ALA A 1 220 ? -15.150 -5.488 19.385 1.00 56.75 220 ALA A N 1
ATOM 1656 C CA . ALA A 1 220 ? -16.256 -6.159 20.068 1.00 56.75 220 ALA A CA 1
ATOM 1657 C C . ALA A 1 220 ? -17.350 -5.128 20.399 1.00 56.75 220 ALA A C 1
ATOM 1659 O O . ALA A 1 220 ? -17.159 -4.227 21.222 1.00 56.75 220 ALA A O 1
ATOM 1660 N N . ARG A 1 221 ? -18.511 -5.241 19.743 1.00 74.38 221 ARG A N 1
ATOM 1661 C CA . ARG A 1 221 ? -19.573 -4.212 19.783 1.00 74.38 221 ARG A CA 1
ATOM 1662 C C . ARG A 1 221 ? -20.195 -4.012 21.172 1.00 74.38 221 ARG A C 1
ATOM 1664 O O . ARG A 1 221 ? -20.703 -2.929 21.459 1.00 74.38 221 ARG A O 1
ATOM 1671 N N . SER A 1 222 ? -20.097 -5.008 22.048 1.00 83.31 222 SER A N 1
ATOM 1672 C CA . SER A 1 222 ? -20.666 -5.017 23.403 1.00 83.31 222 SER A CA 1
ATOM 1673 C C . SER A 1 222 ? -20.081 -3.934 24.323 1.00 83.31 222 SER A C 1
ATOM 1675 O O . SER A 1 222 ? -20.802 -3.386 25.155 1.00 83.31 222 SER A O 1
ATOM 1677 N N . LEU A 1 223 ? -18.809 -3.549 24.149 1.00 86.75 223 LEU A N 1
ATOM 1678 C CA . LEU A 1 223 ? -18.216 -2.432 24.899 1.00 86.75 223 LEU A CA 1
ATOM 1679 C C . LEU A 1 223 ? -18.772 -1.078 24.426 1.00 86.75 223 LEU A C 1
ATOM 1681 O O . LEU A 1 223 ? -19.170 -0.251 25.245 1.00 86.75 223 LEU A O 1
ATOM 1685 N N . ALA A 1 224 ? -18.883 -0.872 23.110 1.00 85.62 224 ALA A N 1
ATOM 1686 C CA . ALA A 1 224 ? -19.506 0.325 22.542 1.00 85.62 224 ALA A CA 1
ATOM 1687 C C . ALA A 1 224 ? -20.983 0.455 22.970 1.00 85.62 224 ALA A C 1
ATOM 1689 O O . ALA A 1 224 ? -21.422 1.540 23.355 1.00 85.62 224 ALA A O 1
ATOM 1690 N N . GLN A 1 225 ? -21.726 -0.658 22.988 1.00 84.38 225 GLN A N 1
ATOM 1691 C CA . GLN A 1 225 ? -23.089 -0.722 23.523 1.00 84.38 225 GLN A CA 1
ATOM 1692 C C . GLN A 1 225 ? -23.146 -0.294 24.996 1.00 84.38 225 GLN A C 1
ATOM 1694 O O . GLN A 1 225 ? -24.033 0.472 25.363 1.00 84.38 225 GLN A O 1
ATOM 1699 N N . ALA A 1 226 ? -22.199 -0.731 25.833 1.00 86.94 226 ALA A N 1
ATOM 1700 C CA . ALA A 1 226 ? -22.149 -0.350 27.243 1.00 86.94 226 ALA A CA 1
ATOM 1701 C C . ALA A 1 226 ? -21.927 1.161 27.441 1.00 86.94 226 ALA A C 1
ATOM 1703 O O . ALA A 1 226 ? -22.592 1.783 28.273 1.00 86.94 226 ALA A O 1
ATOM 1704 N N . VAL A 1 227 ? -21.037 1.771 26.645 1.00 87.62 227 VAL A N 1
ATOM 1705 C CA . VAL A 1 227 ? -20.788 3.225 26.670 1.00 87.62 227 VAL A CA 1
ATOM 1706 C C . VAL A 1 227 ? -22.052 3.997 26.271 1.00 87.62 227 VAL A C 1
ATOM 1708 O O . VAL A 1 227 ? -22.414 4.970 26.937 1.00 87.62 227 VAL A O 1
ATOM 1711 N N . VAL A 1 228 ? -22.759 3.546 25.226 1.00 83.88 228 VAL A N 1
ATOM 1712 C CA . VAL A 1 228 ? -24.032 4.144 24.788 1.00 83.88 228 VAL A CA 1
ATOM 1713 C C . VAL A 1 228 ? -25.120 3.977 25.850 1.00 83.88 228 VAL A C 1
ATOM 1715 O O . VAL A 1 228 ? -25.741 4.968 26.222 1.00 83.88 228 VAL A O 1
ATOM 1718 N N . ALA A 1 229 ? -25.332 2.775 26.389 1.00 84.25 229 ALA A N 1
ATOM 1719 C CA . ALA A 1 229 ? -26.365 2.511 27.393 1.00 84.25 229 ALA A CA 1
ATOM 1720 C C . ALA A 1 229 ? -26.202 3.393 28.647 1.00 84.25 229 ALA A C 1
ATOM 1722 O O . ALA A 1 229 ? -27.185 3.921 29.166 1.00 84.25 229 ALA A O 1
ATOM 1723 N N . HIS A 1 230 ? -24.961 3.606 29.097 1.00 86.62 230 HIS A N 1
ATOM 1724 C CA . HIS A 1 230 ? -24.642 4.413 30.278 1.00 86.62 230 HIS A CA 1
ATOM 1725 C C . HIS A 1 230 ? -24.750 5.925 30.030 1.00 86.62 230 HIS A C 1
ATOM 1727 O O . HIS A 1 230 ? -25.430 6.629 30.779 1.00 86.62 230 HIS A O 1
ATOM 1733 N N . TYR A 1 231 ? -24.111 6.442 28.974 1.00 84.88 231 TYR A N 1
ATOM 1734 C CA . TYR A 1 231 ? -24.072 7.887 28.697 1.00 84.88 231 TYR A CA 1
ATOM 1735 C C . TYR A 1 231 ? -25.259 8.407 27.873 1.00 84.88 231 TYR A C 1
ATOM 1737 O O . TYR A 1 231 ? -25.447 9.618 27.771 1.00 84.88 231 TYR A O 1
ATOM 1745 N N . LYS A 1 232 ? -26.106 7.524 27.328 1.00 78.62 232 LYS A N 1
ATOM 1746 C CA . LYS A 1 232 ? -27.425 7.868 26.769 1.00 78.62 232 LYS A CA 1
ATOM 1747 C C . LYS A 1 232 ? -28.592 7.443 27.655 1.00 78.62 232 LYS A C 1
ATOM 1749 O O . LYS A 1 232 ? -29.732 7.541 27.210 1.00 78.62 232 LYS A O 1
ATOM 1754 N N . ALA A 1 233 ? -28.358 7.041 28.904 1.00 77.81 233 ALA A N 1
ATOM 1755 C CA . ALA A 1 233 ? -29.437 6.939 29.883 1.00 77.81 233 ALA A CA 1
ATOM 1756 C C . ALA A 1 233 ? -30.216 8.270 29.973 1.00 77.81 233 ALA A C 1
ATOM 1758 O O . ALA A 1 233 ? -29.660 9.357 29.774 1.00 77.81 233 ALA A O 1
ATOM 1759 N N . SER A 1 234 ? -31.514 8.198 30.275 1.00 63.41 234 SER A N 1
ATOM 1760 C CA . SER A 1 234 ? -32.449 9.337 30.236 1.00 63.41 234 SER A CA 1
ATOM 1761 C C . SER A 1 234 ? -32.015 10.557 31.067 1.00 63.41 234 SER A C 1
ATOM 1763 O O . SER A 1 234 ? -32.358 11.684 30.708 1.00 63.41 234 SER A O 1
ATOM 1765 N N . GLU A 1 235 ? -31.224 10.344 32.118 1.00 63.97 235 GLU A N 1
ATOM 1766 C CA . GLU A 1 235 ? -30.705 11.362 33.042 1.00 63.97 235 GLU A CA 1
ATOM 1767 C C . GLU A 1 235 ? -29.387 12.029 32.579 1.00 63.97 235 GLU A C 1
ATOM 1769 O O . GLU A 1 235 ? -28.929 12.984 33.201 1.00 63.97 235 GLU A O 1
ATOM 1774 N N . ARG A 1 236 ? -28.735 11.527 31.515 1.00 64.56 236 ARG A N 1
ATOM 1775 C CA . ARG A 1 236 ? -27.293 11.755 31.242 1.00 64.56 236 ARG A CA 1
ATOM 1776 C C . ARG A 1 236 ? -26.966 12.289 29.840 1.00 64.56 236 ARG A C 1
ATOM 1778 O O . ARG A 1 236 ? -25.829 12.229 29.390 1.00 64.56 236 ARG A O 1
ATOM 1785 N N . LYS A 1 237 ? -27.958 12.868 29.157 1.00 60.28 237 LYS A N 1
ATOM 1786 C CA . LYS A 1 237 ? -27.981 13.189 27.709 1.00 60.28 237 LYS A CA 1
ATOM 1787 C C . LYS A 1 237 ? -26.910 14.165 27.162 1.00 60.28 237 LYS A C 1
ATOM 1789 O O . LYS A 1 237 ? -26.999 14.543 25.995 1.00 60.28 237 LYS A O 1
ATOM 1794 N N . SER A 1 238 ? -25.935 14.619 27.952 1.00 70.94 238 SER A N 1
ATOM 1795 C CA . SER A 1 238 ? -24.949 15.636 27.540 1.00 70.94 238 SER A CA 1
ATOM 1796 C C . SER A 1 238 ? -23.839 15.070 26.635 1.00 70.94 238 SER A C 1
ATOM 1798 O O . SER A 1 238 ? -23.480 15.690 25.629 1.00 70.94 238 SER A O 1
ATOM 1800 N N . THR A 1 239 ? -23.340 13.878 26.972 1.00 83.69 239 THR A N 1
ATOM 1801 C CA . THR A 1 239 ? -22.145 13.239 26.410 1.00 83.69 239 THR A CA 1
ATOM 1802 C C . THR A 1 239 ? -22.316 12.830 24.942 1.00 83.69 239 THR A C 1
ATOM 1804 O O . THR A 1 239 ? -23.316 12.216 24.552 1.00 83.69 239 THR A O 1
ATOM 1807 N N . SER A 1 240 ? -21.314 13.124 24.108 1.00 84.31 240 SER A N 1
ATOM 1808 C CA . SER A 1 240 ? -21.146 12.514 22.781 1.00 84.31 240 SER A CA 1
ATOM 1809 C C . SER A 1 240 ? -20.409 11.175 22.874 1.00 84.31 240 SER A C 1
ATOM 1811 O O . SER A 1 240 ? -19.540 10.990 23.719 1.00 84.31 240 SER A O 1
ATOM 1813 N N . PHE A 1 241 ? -20.698 10.267 21.945 1.00 85.62 241 PHE A N 1
ATOM 1814 C CA . PHE A 1 241 ? -19.984 9.000 21.792 1.00 85.62 241 PHE A CA 1
ATOM 1815 C C . PHE A 1 241 ? -19.415 8.880 20.374 1.00 85.62 241 PHE A C 1
ATOM 1817 O O . PHE A 1 241 ? -20.115 9.210 19.410 1.00 85.62 241 PHE A O 1
ATOM 1824 N N . MET A 1 242 ? -18.168 8.415 20.259 1.00 87.75 242 MET A N 1
ATOM 1825 C CA . MET A 1 242 ? -17.502 8.107 18.993 1.00 87.75 242 MET A CA 1
ATOM 1826 C C . MET A 1 242 ? -16.920 6.689 19.018 1.00 87.75 242 MET A C 1
ATOM 1828 O O . MET A 1 242 ? -16.068 6.366 19.847 1.00 87.75 242 MET A O 1
ATOM 1832 N N . ALA A 1 243 ? -17.380 5.858 18.088 1.00 87.81 243 ALA A N 1
ATOM 1833 C CA . ALA A 1 243 ? -16.881 4.510 17.851 1.00 87.81 243 ALA A CA 1
ATOM 1834 C C . ALA A 1 243 ? -15.772 4.528 16.785 1.00 87.81 243 ALA A C 1
ATOM 1836 O O . ALA A 1 243 ? -15.896 5.232 15.778 1.00 87.81 243 ALA A O 1
ATOM 1837 N N . VAL A 1 244 ? -14.710 3.750 17.011 1.00 87.56 244 VAL A N 1
ATOM 1838 C CA . VAL A 1 244 ? -13.519 3.678 16.150 1.00 87.56 244 VAL A CA 1
ATOM 1839 C C . VAL A 1 244 ? -13.332 2.265 15.598 1.00 87.56 244 VAL A C 1
ATOM 1841 O O . VAL A 1 244 ? -13.214 1.316 16.372 1.00 87.56 244 VAL A O 1
ATOM 1844 N N . GLU A 1 245 ? -13.246 2.124 14.277 1.00 82.75 245 GLU A N 1
ATOM 1845 C CA . GLU A 1 245 ? -12.890 0.865 13.600 1.00 82.75 245 GLU A CA 1
ATOM 1846 C C . GLU A 1 245 ? -11.600 1.031 12.765 1.00 82.75 245 GLU A C 1
ATOM 1848 O O . GLU A 1 245 ? -11.324 2.134 12.291 1.00 82.75 245 GLU A O 1
ATOM 1853 N N . PRO A 1 246 ? -10.807 -0.031 12.533 1.00 78.50 246 PRO A N 1
ATOM 1854 C CA . PRO A 1 246 ? -9.710 0.022 11.569 1.00 78.50 246 PRO A CA 1
ATOM 1855 C C . PRO A 1 246 ? -10.251 0.021 10.129 1.00 78.50 246 PRO A C 1
ATOM 1857 O O . PRO A 1 246 ? -11.236 -0.658 9.826 1.00 78.50 246 PRO A O 1
ATOM 1860 N N . ASP A 1 247 ? -9.598 0.725 9.204 1.00 71.38 247 ASP A N 1
ATOM 1861 C CA . ASP A 1 247 ? -10.027 0.820 7.802 1.00 71.38 247 ASP A CA 1
ATOM 1862 C C . ASP A 1 247 ? -10.116 -0.548 7.101 1.00 71.38 247 ASP A C 1
ATOM 1864 O O . ASP A 1 247 ? -10.977 -0.749 6.236 1.00 71.38 247 ASP A O 1
ATOM 1868 N N . THR A 1 248 ? -9.291 -1.502 7.530 1.00 67.75 248 THR A N 1
ATOM 1869 C CA . THR A 1 248 ? -9.240 -2.895 7.065 1.00 67.75 248 THR A CA 1
ATOM 1870 C C . THR A 1 248 ? -10.429 -3.752 7.524 1.00 67.75 248 THR A C 1
ATOM 1872 O O . THR A 1 248 ? -10.754 -4.730 6.853 1.00 67.75 248 THR A O 1
ATOM 1875 N N . ALA A 1 249 ? -11.119 -3.387 8.614 1.00 65.31 249 ALA A N 1
ATOM 1876 C CA . ALA A 1 249 ? -12.239 -4.156 9.177 1.00 65.31 249 ALA A CA 1
ATOM 1877 C C . ALA A 1 249 ? -13.424 -3.287 9.660 1.00 65.31 249 ALA A C 1
ATOM 1879 O O . ALA A 1 249 ? -14.157 -3.678 10.566 1.00 65.31 249 ALA A O 1
ATOM 1880 N N . GLY A 1 250 ? -13.634 -2.120 9.037 1.00 63.19 250 GLY A N 1
ATOM 1881 C CA . GLY A 1 250 ? -14.714 -1.167 9.342 1.00 63.19 250 GLY A CA 1
ATOM 1882 C C . GLY A 1 250 ? -16.119 -1.646 8.961 1.00 63.19 250 GLY A C 1
ATOM 1883 O O . GLY A 1 250 ? -16.746 -1.094 8.054 1.00 63.19 250 GLY A O 1
ATOM 1884 N N . LEU A 1 251 ? -16.598 -2.716 9.599 1.00 68.75 251 LEU A N 1
ATOM 1885 C CA . LEU A 1 251 ? -17.862 -3.381 9.281 1.00 68.75 251 LEU A CA 1
ATOM 1886 C C . LEU A 1 251 ? -19.090 -2.560 9.691 1.00 68.75 251 LEU A C 1
ATOM 1888 O O . LEU A 1 251 ? -20.113 -2.629 9.009 1.00 68.75 251 LEU A O 1
ATOM 1892 N N . LEU A 1 252 ? -19.025 -1.799 10.784 1.00 67.19 252 LEU A N 1
ATOM 1893 C CA . LEU A 1 252 ? -20.117 -0.930 11.222 1.00 67.19 252 LEU A CA 1
ATOM 1894 C C . LEU A 1 252 ? -20.205 0.318 10.328 1.00 67.19 252 LEU A C 1
ATOM 1896 O O . LEU A 1 252 ? -21.300 0.656 9.881 1.00 67.19 252 LEU A O 1
ATOM 1900 N N . TRP A 1 253 ? -19.070 0.919 9.952 1.00 66.56 253 TRP A N 1
ATOM 1901 C CA . TRP A 1 253 ? -19.017 1.993 8.949 1.00 66.56 253 TRP A CA 1
ATOM 1902 C C . TRP A 1 253 ? -19.533 1.525 7.574 1.00 66.56 253 TRP A C 1
ATOM 1904 O O . TRP A 1 253 ? -20.345 2.212 6.950 1.00 66.56 253 TRP A O 1
ATOM 1914 N N . GLN A 1 254 ? -19.144 0.329 7.108 1.00 62.16 254 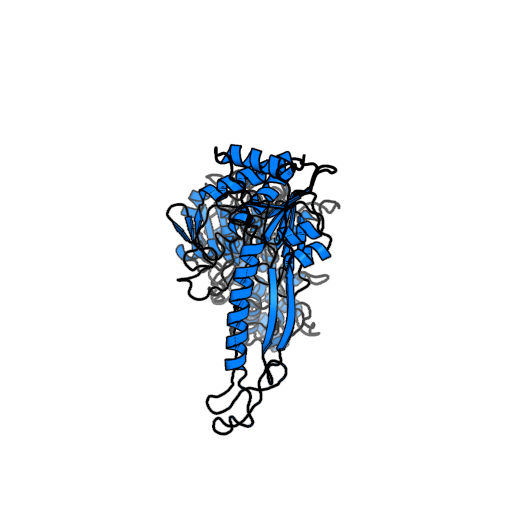GLN A N 1
ATOM 1915 C CA . GLN A 1 254 ? -19.671 -0.258 5.863 1.00 62.16 254 GLN A CA 1
ATOM 1916 C C . GLN A 1 254 ? -21.176 -0.559 5.931 1.00 62.16 254 GLN A C 1
ATOM 1918 O O . GLN A 1 254 ? -21.874 -0.432 4.925 1.00 62.16 254 GLN A O 1
ATOM 1923 N N . TRP A 1 255 ? -21.693 -0.972 7.091 1.00 61.31 255 TRP A N 1
ATOM 1924 C CA . TRP A 1 255 ? -23.119 -1.241 7.261 1.00 61.31 255 TRP A CA 1
ATOM 1925 C C . TRP A 1 255 ? -23.937 0.058 7.233 1.00 61.31 255 TRP A C 1
ATOM 1927 O O . TRP A 1 255 ? -24.873 0.167 6.438 1.00 61.31 255 TRP A O 1
ATOM 1937 N N . GLU A 1 256 ? -23.538 1.063 8.019 1.00 64.94 256 GLU A N 1
ATOM 1938 C CA . GLU A 1 256 ? -24.195 2.378 8.093 1.00 64.94 256 GLU A CA 1
ATOM 1939 C C . GLU A 1 256 ? -24.195 3.122 6.750 1.00 64.94 256 GLU A C 1
ATOM 1941 O O . GLU A 1 256 ? -25.191 3.742 6.377 1.00 64.94 256 GLU A O 1
ATOM 1946 N N . THR A 1 257 ? -23.104 3.039 5.984 1.00 61.47 257 THR A N 1
ATOM 1947 C CA . THR A 1 257 ? -23.013 3.697 4.669 1.00 61.47 257 THR A CA 1
ATOM 1948 C C . THR A 1 257 ? -23.848 3.015 3.584 1.00 61.47 257 THR A C 1
ATOM 1950 O O . THR A 1 257 ? -24.355 3.711 2.702 1.00 61.47 257 THR A O 1
ATOM 1953 N N . ARG A 1 258 ? -24.041 1.687 3.648 1.00 57.56 258 ARG A N 1
ATOM 1954 C CA . ARG A 1 258 ? -24.852 0.929 2.674 1.00 57.56 258 ARG A CA 1
ATOM 1955 C C . ARG A 1 258 ? -26.359 1.012 2.930 1.00 57.56 258 ARG A C 1
ATOM 1957 O O . ARG A 1 258 ? -27.123 1.061 1.972 1.00 57.56 258 ARG A O 1
ATOM 1964 N N . HIS A 1 259 ? -26.817 1.063 4.182 1.00 54.62 259 HIS A N 1
ATOM 1965 C CA . HIS A 1 259 ? -28.254 1.024 4.519 1.00 54.62 259 HIS A CA 1
ATOM 1966 C C . HIS A 1 259 ? -28.954 2.395 4.408 1.00 54.62 259 HIS A C 1
ATOM 1968 O O . HIS A 1 259 ? -29.778 2.755 5.246 1.00 54.62 259 HIS A O 1
ATOM 1974 N N . ARG A 1 260 ? -28.638 3.167 3.359 1.00 46.94 260 ARG A N 1
ATOM 1975 C CA . ARG A 1 260 ? -29.205 4.505 3.105 1.00 46.94 260 ARG A CA 1
ATOM 1976 C C . ARG A 1 260 ? -30.620 4.510 2.515 1.00 46.94 260 ARG A C 1
ATOM 1978 O O . ARG A 1 260 ? -31.268 5.550 2.565 1.00 46.94 260 ARG A O 1
ATOM 1985 N N . GLU A 1 261 ? -31.091 3.397 1.951 1.00 38.19 261 GLU A N 1
ATOM 1986 C CA . GLU A 1 261 ? -32.286 3.387 1.082 1.00 38.19 261 GLU A CA 1
ATOM 1987 C C . GLU A 1 261 ? -33.535 2.704 1.666 1.00 38.19 261 GLU A C 1
ATOM 1989 O O . GLU A 1 261 ? -34.594 2.772 1.050 1.00 38.19 261 GLU A O 1
ATOM 1994 N N . ASN A 1 262 ? -33.465 2.076 2.847 1.00 29.28 262 ASN A N 1
ATOM 1995 C CA . ASN A 1 262 ? -34.628 1.423 3.463 1.00 29.28 262 ASN A CA 1
ATOM 1996 C C . ASN A 1 262 ? -34.911 1.928 4.881 1.00 29.28 262 ASN A C 1
ATOM 1998 O O . ASN A 1 262 ? -34.026 1.986 5.734 1.00 29.28 262 ASN A O 1
ATOM 2002 N N . GLN A 1 263 ? -36.179 2.265 5.128 1.00 37.81 263 GLN A N 1
ATOM 2003 C CA . GLN A 1 263 ? -36.661 2.780 6.405 1.00 37.81 263 GLN A CA 1
ATOM 2004 C C . GLN A 1 263 ? -36.681 1.678 7.472 1.00 37.81 263 GLN A C 1
ATOM 2006 O O . GLN A 1 263 ? -37.554 0.814 7.475 1.00 37.81 263 GLN A O 1
ATOM 2011 N N . PHE A 1 264 ? -35.752 1.761 8.420 1.00 28.17 264 PHE A N 1
ATOM 2012 C CA . PHE A 1 264 ? -35.892 1.184 9.756 1.00 28.17 264 PHE A CA 1
ATOM 2013 C C . PHE A 1 264 ? -35.654 2.293 10.780 1.00 28.17 264 PHE A C 1
ATOM 2015 O O . PHE A 1 264 ? -34.811 3.163 10.559 1.00 28.17 264 PHE A O 1
ATOM 2022 N N . ASN A 1 265 ? -36.443 2.271 11.856 1.00 31.78 265 ASN A N 1
ATOM 2023 C CA . ASN A 1 265 ? -36.620 3.398 12.774 1.00 31.78 265 ASN A CA 1
ATOM 2024 C C . ASN A 1 265 ? -35.303 3.975 13.326 1.00 31.78 265 ASN A C 1
ATOM 2026 O O . ASN A 1 265 ? -34.320 3.261 13.543 1.00 31.78 265 ASN A O 1
ATOM 2030 N N . ASP A 1 266 ? -35.339 5.274 13.637 1.00 36.41 266 ASP A N 1
ATOM 2031 C CA . ASP A 1 266 ? -34.429 5.897 14.600 1.00 36.41 266 ASP A CA 1
ATOM 2032 C C . ASP A 1 266 ? -34.343 5.089 15.911 1.00 36.41 266 ASP A C 1
ATOM 2034 O O . ASP A 1 266 ? -35.293 4.389 16.260 1.00 36.41 266 ASP A O 1
ATOM 2038 N N . HIS A 1 267 ? -33.218 5.238 16.637 1.00 38.19 267 HIS A N 1
ATOM 2039 C CA . HIS A 1 267 ? -33.148 5.457 18.104 1.00 38.19 267 HIS A CA 1
ATOM 2040 C C . HIS A 1 267 ? -31.801 5.109 18.800 1.00 38.19 267 HIS A C 1
ATOM 2042 O O . HIS A 1 267 ? -31.684 5.433 19.978 1.00 38.19 267 HIS A O 1
ATOM 2048 N N . ASP A 1 268 ? -30.755 4.584 18.130 1.00 42.59 268 ASP A N 1
ATOM 2049 C CA . ASP A 1 268 ? -29.498 4.181 18.834 1.00 42.59 268 ASP A CA 1
ATOM 2050 C C . ASP A 1 268 ? -28.131 4.533 18.177 1.00 42.59 268 ASP A C 1
ATOM 2052 O O . ASP A 1 268 ? -27.079 4.261 18.757 1.00 42.59 268 ASP A O 1
ATOM 2056 N N . ARG A 1 269 ? -28.071 5.132 16.976 1.00 52.88 269 ARG A N 1
ATOM 2057 C CA . ARG A 1 269 ? -26.811 5.176 16.183 1.00 52.88 269 ARG A CA 1
ATOM 2058 C C . ARG A 1 269 ? -25.755 6.169 16.701 1.00 52.88 269 ARG A C 1
ATOM 2060 O O . ARG A 1 269 ? -26.051 7.350 16.892 1.00 52.88 269 ARG A O 1
ATOM 2067 N N . ALA A 1 270 ? -24.511 5.697 16.829 1.00 56.31 270 ALA A N 1
ATOM 2068 C CA . ALA A 1 270 ? -23.319 6.443 17.253 1.00 56.31 270 ALA A CA 1
ATOM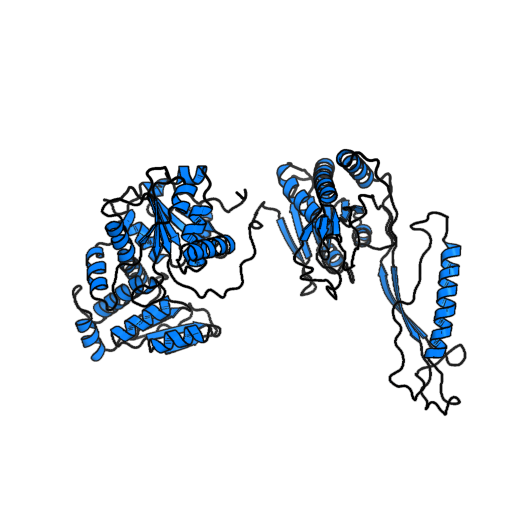 2069 C C . ALA A 1 270 ? -22.742 7.395 16.176 1.00 56.31 270 ALA A C 1
ATOM 2071 O O . ALA A 1 270 ? -23.172 7.391 15.023 1.00 56.31 270 ALA A O 1
ATOM 2072 N N . LYS A 1 271 ? -21.716 8.181 16.542 1.00 73.00 271 LYS A N 1
ATOM 2073 C CA . LYS A 1 271 ? -20.784 8.799 15.578 1.00 73.00 271 LYS A CA 1
ATOM 2074 C C . LYS A 1 271 ? -19.657 7.796 15.294 1.00 73.00 271 LYS A C 1
ATOM 2076 O O . LYS A 1 271 ? -19.191 7.147 16.230 1.00 73.00 271 LYS A O 1
ATOM 2081 N N . LEU A 1 272 ? -19.245 7.639 14.038 1.00 72.31 272 LEU A N 1
ATOM 2082 C CA . LEU A 1 272 ? -18.392 6.526 13.595 1.00 72.31 272 LEU A CA 1
ATOM 2083 C C . LEU A 1 272 ? -17.241 7.006 12.717 1.00 72.31 272 LEU A C 1
ATOM 2085 O O . LEU A 1 272 ? -17.459 7.679 11.710 1.00 72.31 272 LEU A O 1
ATOM 2089 N N . ILE A 1 273 ? -16.022 6.631 13.093 1.00 77.25 273 ILE A N 1
ATOM 2090 C CA . ILE A 1 273 ? -14.786 7.061 12.442 1.00 77.25 273 ILE A CA 1
ATOM 2091 C C . ILE A 1 273 ? -13.904 5.840 12.157 1.00 77.25 273 ILE A C 1
ATOM 2093 O O . ILE A 1 273 ? -13.828 4.929 12.984 1.00 77.25 273 ILE A O 1
ATOM 2097 N N . THR A 1 274 ? -13.242 5.808 11.001 1.00 78.19 274 THR A N 1
ATOM 2098 C CA . THR A 1 274 ? -12.237 4.779 10.702 1.00 78.19 274 THR A CA 1
ATOM 2099 C C . THR A 1 274 ? -10.826 5.350 10.789 1.00 78.19 274 THR A C 1
ATOM 2101 O O . THR A 1 274 ? -10.612 6.545 10.562 1.00 78.19 274 THR A O 1
ATOM 2104 N N . ILE A 1 275 ? -9.872 4.518 11.194 1.00 78.38 275 ILE A N 1
ATOM 2105 C CA . ILE A 1 275 ? -8.444 4.850 11.254 1.00 78.38 275 ILE A CA 1
ATOM 2106 C C . ILE A 1 275 ? -7.624 3.779 10.548 1.00 78.38 275 ILE A C 1
ATOM 2108 O O . ILE A 1 275 ? -8.006 2.609 10.506 1.00 78.38 275 ILE A O 1
ATOM 2112 N N . SER A 1 276 ? -6.436 4.150 10.103 1.00 77.38 276 SER A N 1
ATOM 2113 C CA . SER A 1 276 ? -5.465 3.188 9.610 1.00 77.38 276 SER A CA 1
ATOM 2114 C C . SER A 1 276 ? -4.732 2.444 10.729 1.00 77.38 276 SER A C 1
ATOM 2116 O O . SER A 1 276 ? -4.500 2.968 11.823 1.00 77.38 276 SER A O 1
ATOM 2118 N N . ASP A 1 277 ? -4.242 1.244 10.404 1.00 80.31 277 ASP A N 1
ATOM 2119 C CA . ASP A 1 277 ? -3.317 0.494 11.262 1.00 80.31 277 ASP A CA 1
ATOM 2120 C C . ASP A 1 277 ? -2.014 1.285 11.528 1.00 80.31 277 ASP A C 1
ATOM 2122 O O . ASP A 1 277 ? -1.369 1.104 12.563 1.00 80.31 277 ASP A O 1
ATOM 2126 N N . TYR A 1 278 ? -1.635 2.205 10.631 1.00 81.44 278 TYR A N 1
ATOM 2127 C CA . TYR A 1 278 ? -0.477 3.082 10.809 1.00 81.44 278 TYR A CA 1
ATOM 2128 C C . TYR A 1 278 ? -0.735 4.240 11.778 1.00 81.44 278 TYR A C 1
ATOM 2130 O O . TYR A 1 278 ? 0.090 4.467 12.660 1.00 81.44 278 TYR A O 1
ATOM 2138 N N . GLU A 1 279 ? -1.871 4.937 11.695 1.00 84.88 279 GLU A N 1
ATOM 2139 C CA . GLU A 1 279 ? -2.255 5.942 12.702 1.00 84.88 279 GLU A CA 1
ATOM 2140 C C . GLU A 1 279 ? -2.390 5.294 14.087 1.00 84.88 279 GLU A C 1
ATOM 2142 O O . GLU A 1 279 ? -1.892 5.835 15.076 1.00 84.88 279 GLU A O 1
ATOM 2147 N N . ALA A 1 280 ? -2.969 4.091 14.147 1.00 87.62 280 ALA A N 1
ATOM 2148 C CA . ALA A 1 280 ? -3.028 3.262 15.347 1.00 87.62 280 ALA A CA 1
ATOM 2149 C C . ALA A 1 280 ? -1.624 2.920 15.895 1.00 87.62 280 ALA A C 1
ATOM 2151 O O . ALA A 1 280 ? -1.362 3.070 17.089 1.00 87.62 280 ALA A O 1
ATOM 2152 N N . HIS A 1 281 ? -0.683 2.522 15.032 1.00 87.88 281 HIS A N 1
ATOM 2153 C CA . HIS A 1 281 ? 0.718 2.293 15.405 1.00 87.88 281 HIS A CA 1
ATOM 2154 C C . HIS A 1 281 ? 1.416 3.577 15.897 1.00 87.88 281 HIS A C 1
ATOM 2156 O O . HIS A 1 281 ? 2.087 3.557 16.929 1.00 87.88 281 HIS A O 1
ATOM 2162 N N . ARG A 1 282 ? 1.225 4.712 15.213 1.00 88.81 282 ARG A N 1
ATOM 2163 C CA . ARG A 1 282 ? 1.780 6.019 15.605 1.00 88.81 282 ARG A CA 1
ATOM 2164 C C . ARG A 1 282 ? 1.266 6.465 16.976 1.00 88.81 282 ARG A C 1
ATOM 2166 O O . ARG A 1 282 ? 2.070 6.883 17.805 1.00 88.81 282 ARG A O 1
ATOM 2173 N N . ALA A 1 283 ? -0.030 6.309 17.238 1.00 91.12 283 ALA A N 1
ATOM 2174 C CA . ALA A 1 283 ? -0.628 6.586 18.542 1.00 91.12 283 ALA A CA 1
ATOM 2175 C C . ALA A 1 283 ? -0.163 5.592 19.628 1.00 91.12 283 ALA A C 1
ATOM 2177 O O . ALA A 1 283 ? -0.003 5.977 20.782 1.00 91.12 283 ALA A O 1
ATOM 2178 N N . SER A 1 284 ? 0.112 4.328 19.279 1.00 90.88 284 SER A N 1
ATOM 2179 C CA . SER A 1 284 ? 0.688 3.337 20.206 1.00 90.88 284 SER A CA 1
ATOM 2180 C C . SER A 1 284 ? 2.102 3.734 20.647 1.00 90.88 284 SER A C 1
ATOM 2182 O O . SER A 1 284 ? 2.424 3.612 21.827 1.00 90.88 284 SER A O 1
ATOM 2184 N N . LEU A 1 285 ? 2.922 4.284 19.743 1.00 90.38 285 LEU A N 1
ATOM 2185 C CA . LEU A 1 285 ? 4.226 4.858 20.097 1.00 90.38 285 LEU A CA 1
ATOM 2186 C C . LEU A 1 285 ? 4.094 6.124 20.965 1.00 90.38 285 LEU A C 1
ATOM 2188 O O . LEU A 1 285 ? 4.861 6.286 21.911 1.00 90.38 285 LEU A O 1
ATOM 2192 N N . GLU A 1 286 ? 3.117 6.994 20.684 1.00 91.56 286 GLU A N 1
ATOM 2193 C CA . GLU A 1 286 ? 2.823 8.182 21.506 1.00 91.56 286 GLU A CA 1
ATOM 2194 C C . GLU A 1 286 ? 2.401 7.794 22.935 1.00 91.56 286 GLU A C 1
ATOM 2196 O O . GLU A 1 286 ? 2.934 8.317 23.910 1.00 91.56 286 GLU A O 1
ATOM 2201 N N . LEU A 1 287 ? 1.508 6.813 23.091 1.00 91.12 287 LEU A N 1
ATOM 2202 C CA . LEU A 1 287 ? 1.114 6.318 24.412 1.00 91.12 287 LEU A CA 1
ATOM 2203 C C . LEU A 1 287 ? 2.282 5.677 25.175 1.00 91.12 287 LEU A C 1
ATOM 2205 O O . LEU A 1 287 ? 2.383 5.863 26.388 1.00 91.12 287 LEU A O 1
ATOM 2209 N N . GLN A 1 288 ? 3.204 5.001 24.482 1.00 89.19 288 GLN A N 1
ATOM 2210 C CA . GLN A 1 288 ? 4.398 4.422 25.104 1.00 89.19 288 GLN A CA 1
ATOM 2211 C C . GLN A 1 288 ? 5.363 5.486 25.652 1.00 89.19 288 GLN A C 1
ATOM 2213 O O . GLN A 1 288 ? 5.906 5.285 26.739 1.00 89.19 288 GLN A O 1
ATOM 2218 N N . THR A 1 289 ? 5.553 6.633 24.981 1.00 88.50 289 THR A N 1
ATOM 2219 C CA . THR A 1 289 ? 6.367 7.733 25.547 1.00 88.50 289 THR A CA 1
ATOM 2220 C C . THR A 1 289 ? 5.681 8.419 26.732 1.00 88.50 289 THR A C 1
ATOM 2222 O O . THR A 1 289 ? 6.365 8.934 27.614 1.00 88.50 289 THR A O 1
ATOM 2225 N N . LEU A 1 290 ? 4.348 8.349 26.805 1.00 88.56 290 LEU A N 1
ATOM 2226 C CA . LEU A 1 290 ? 3.531 8.783 27.944 1.00 88.56 290 LEU A CA 1
ATOM 2227 C C . LEU A 1 290 ? 3.374 7.698 29.036 1.00 88.56 290 LEU A C 1
ATOM 2229 O O . LEU A 1 290 ? 2.588 7.862 29.968 1.00 88.56 290 LEU A O 1
ATOM 2233 N N . GLY A 1 291 ? 4.131 6.596 28.953 1.00 87.44 291 GLY A N 1
ATOM 2234 C CA . GLY A 1 291 ? 4.189 5.543 29.975 1.00 87.44 291 GLY A CA 1
ATOM 2235 C C . GLY A 1 291 ? 3.069 4.498 29.919 1.00 87.44 291 GLY A C 1
ATOM 2236 O O . GLY A 1 291 ? 2.981 3.658 30.816 1.00 87.44 291 GLY A O 1
ATOM 2237 N N . VAL A 1 292 ? 2.224 4.508 28.884 1.00 86.94 292 VAL A N 1
ATOM 2238 C CA . VAL A 1 292 ? 1.107 3.567 28.714 1.00 86.94 292 VAL A CA 1
ATOM 2239 C C . VAL A 1 292 ? 1.454 2.499 27.673 1.00 86.94 292 VAL A C 1
ATOM 2241 O O . VAL A 1 292 ? 1.660 2.782 26.496 1.00 86.94 292 VAL A O 1
ATOM 2244 N N . ALA A 1 293 ? 1.473 1.234 28.098 1.00 84.12 293 ALA A N 1
ATOM 2245 C CA . ALA A 1 293 ? 1.812 0.082 27.257 1.00 84.12 293 ALA A CA 1
ATOM 2246 C C . ALA A 1 293 ? 0.637 -0.390 26.364 1.00 84.12 293 ALA A C 1
ATOM 2248 O O . ALA A 1 293 ? 0.224 -1.546 26.439 1.00 84.12 293 ALA A O 1
ATOM 2249 N N . ALA A 1 294 ? 0.098 0.511 25.541 1.00 83.56 294 ALA A N 1
ATOM 2250 C CA . ALA A 1 294 ? -1.022 0.262 24.630 1.00 83.56 294 ALA A CA 1
ATOM 2251 C C . ALA A 1 294 ? -0.570 -0.330 23.279 1.00 83.56 294 ALA A C 1
ATOM 2253 O O . ALA A 1 294 ? 0.417 0.131 22.694 1.00 83.56 294 ALA A O 1
ATOM 2254 N N . GLY A 1 295 ? -1.310 -1.308 22.742 1.00 80.50 295 GLY A N 1
ATOM 2255 C CA . GLY A 1 295 ? -1.145 -1.781 21.361 1.00 80.50 295 GLY A CA 1
ATOM 2256 C C . GLY A 1 295 ? -1.792 -0.836 20.331 1.00 80.50 295 GLY A C 1
ATOM 2257 O O . GLY A 1 295 ? -2.441 0.137 20.716 1.00 80.50 295 GLY A O 1
ATOM 2258 N N . PRO A 1 296 ? -1.668 -1.101 19.012 1.00 79.12 296 PRO A N 1
ATOM 2259 C CA . PRO A 1 296 ? -2.332 -0.296 17.981 1.00 79.12 296 PRO A CA 1
ATOM 2260 C C . PRO A 1 296 ? -3.855 -0.232 18.160 1.00 79.12 296 PRO A C 1
ATOM 2262 O O . PRO A 1 296 ? -4.431 0.852 18.178 1.00 79.12 296 PRO A O 1
ATOM 2265 N N . SER A 1 297 ? -4.502 -1.383 18.368 1.00 78.81 297 SER A N 1
ATOM 2266 C CA . SER A 1 297 ? -5.955 -1.488 18.577 1.00 78.81 297 SER A CA 1
ATOM 2267 C C . SER A 1 297 ? -6.453 -0.694 19.792 1.00 78.81 297 SER A C 1
ATOM 2269 O O . SER A 1 297 ? -7.596 -0.249 19.809 1.00 78.81 297 SER A O 1
ATOM 2271 N N . ASP A 1 298 ? -5.582 -0.479 20.775 1.00 82.75 298 ASP A N 1
ATOM 2272 C CA . ASP A 1 298 ? -5.870 0.192 22.046 1.00 82.75 298 ASP A CA 1
ATOM 2273 C C . ASP A 1 298 ? -5.615 1.696 21.966 1.00 82.75 298 ASP A C 1
ATOM 2275 O O . ASP A 1 298 ? -6.383 2.507 22.481 1.00 82.75 298 ASP A O 1
ATOM 2279 N N . ALA A 1 299 ? -4.565 2.071 21.235 1.00 89.31 299 ALA A N 1
ATOM 2280 C CA . ALA A 1 299 ? -4.264 3.444 20.865 1.00 89.31 299 ALA A CA 1
ATOM 2281 C C . ALA A 1 299 ? -5.216 4.006 19.793 1.00 89.31 299 ALA A C 1
ATOM 2283 O O . ALA A 1 299 ? -5.161 5.197 19.486 1.00 89.31 299 ALA A O 1
ATOM 2284 N N . ALA A 1 300 ? -6.116 3.181 19.248 1.00 89.44 300 ALA A N 1
ATOM 2285 C CA . ALA A 1 300 ? -7.106 3.573 18.252 1.00 89.44 300 ALA A CA 1
ATOM 2286 C C . ALA A 1 300 ? -7.976 4.763 18.697 1.00 89.44 300 ALA A C 1
ATOM 2288 O O . ALA A 1 300 ? -8.304 5.630 17.888 1.00 89.44 300 ALA A O 1
ATOM 2289 N N . SER A 1 301 ? -8.312 4.852 19.988 1.00 92.81 301 SER A N 1
ATOM 2290 C CA . SER A 1 301 ? -9.066 5.984 20.541 1.00 92.81 301 SER A CA 1
ATOM 2291 C C . SER A 1 301 ? -8.277 7.302 20.478 1.00 92.81 301 SER A C 1
ATOM 2293 O O . SER A 1 301 ? -8.847 8.336 20.121 1.00 92.81 301 SER A O 1
ATOM 2295 N N . LEU A 1 302 ? -6.961 7.268 20.724 1.00 94.12 302 LEU A N 1
ATOM 2296 C CA . LEU A 1 302 ? -6.069 8.418 20.542 1.00 94.12 302 LEU A CA 1
ATOM 2297 C C . LEU A 1 302 ? -5.866 8.752 19.059 1.00 94.12 302 LEU A C 1
ATOM 2299 O O . LEU A 1 302 ? -6.005 9.913 18.686 1.00 94.12 302 LEU A O 1
ATOM 2303 N N . ALA A 1 303 ? -5.603 7.756 18.207 1.00 90.75 303 ALA A N 1
ATOM 2304 C CA . ALA A 1 303 ? -5.475 7.942 16.759 1.00 90.75 303 ALA A CA 1
ATOM 2305 C C . ALA A 1 303 ? -6.720 8.621 16.161 1.00 90.75 303 ALA A C 1
ATOM 2307 O O . ALA A 1 303 ? -6.611 9.570 15.386 1.00 90.75 303 ALA A O 1
ATOM 2308 N N . ALA A 1 304 ? -7.913 8.200 16.588 1.00 90.25 304 ALA A N 1
ATOM 2309 C CA . ALA A 1 304 ? -9.168 8.809 16.175 1.00 90.25 304 ALA A CA 1
ATOM 2310 C C . ALA A 1 304 ? -9.297 10.276 16.611 1.00 90.25 304 ALA A C 1
ATOM 2312 O O . ALA A 1 304 ? -9.701 11.095 15.790 1.00 90.25 304 ALA A O 1
ATOM 2313 N N . LEU A 1 305 ? -8.928 10.621 17.854 1.00 92.19 305 LEU A N 1
ATOM 2314 C CA . LEU A 1 305 ? -8.907 12.010 18.338 1.00 92.19 305 LEU A CA 1
ATOM 2315 C C . LEU A 1 305 ? -7.885 12.865 17.566 1.00 92.19 305 LEU A C 1
ATOM 2317 O O . LEU A 1 305 ? -8.204 13.979 17.153 1.00 92.19 305 LEU A O 1
ATOM 2321 N N . ARG A 1 306 ? -6.679 12.328 17.337 1.00 89.56 306 ARG A N 1
ATOM 2322 C CA . ARG A 1 306 ? -5.581 12.969 16.592 1.00 89.56 306 ARG A CA 1
ATOM 2323 C C . ARG A 1 306 ? -5.939 13.271 15.134 1.00 89.56 306 ARG A C 1
ATOM 2325 O O . ARG A 1 306 ? -5.460 14.260 14.590 1.00 89.56 306 ARG A O 1
ATOM 2332 N N . ALA A 1 307 ? -6.775 12.441 14.514 1.00 84.62 307 ALA A N 1
ATOM 2333 C CA . ALA A 1 307 ? -7.143 12.552 13.106 1.00 84.62 307 ALA A CA 1
ATOM 2334 C C . ALA A 1 307 ? -8.392 13.424 12.833 1.00 84.62 307 ALA A C 1
ATOM 2336 O O . ALA A 1 307 ? -8.855 13.468 11.694 1.00 84.62 307 ALA A O 1
ATOM 2337 N N . LEU A 1 308 ? -8.967 14.098 13.837 1.00 84.12 308 LEU A N 1
ATOM 2338 C CA . LEU A 1 308 ? -10.109 15.007 13.650 1.00 84.12 308 LEU A CA 1
ATOM 2339 C C . LEU A 1 308 ? -9.673 16.379 13.117 1.00 84.12 308 LEU A C 1
ATOM 2341 O O . LEU A 1 308 ? -8.823 17.046 13.705 1.00 84.12 308 LEU A O 1
ATOM 2345 N N . SER A 1 309 ? -10.331 16.845 12.057 1.00 82.06 309 SER A N 1
ATOM 2346 C CA . SER A 1 309 ? -10.246 18.236 11.596 1.00 82.06 309 SER A CA 1
ATOM 2347 C C . SER A 1 309 ? -11.064 19.196 12.477 1.00 82.06 309 SER A C 1
ATOM 2349 O O . SER A 1 309 ? -11.973 18.786 13.197 1.00 82.06 309 SER A O 1
ATOM 2351 N N . GLU A 1 310 ? -10.794 20.504 12.401 1.00 79.12 310 GLU A N 1
ATOM 2352 C CA . GLU A 1 310 ? -11.501 21.521 13.204 1.00 79.12 310 GLU A CA 1
ATOM 2353 C C . GLU A 1 310 ? -13.016 21.581 12.925 1.00 79.12 310 GLU A C 1
ATOM 2355 O O . GLU A 1 310 ? -13.818 21.815 13.834 1.00 79.12 310 GLU A O 1
ATOM 2360 N N . SER A 1 311 ? -13.444 21.303 11.690 1.00 77.94 311 SER A N 1
ATOM 2361 C CA . SER A 1 311 ? -14.864 21.165 11.346 1.00 77.94 311 SER A CA 1
ATOM 2362 C C . SER A 1 311 ? -15.487 19.922 11.989 1.00 77.94 311 SER A C 1
ATOM 2364 O O . SER A 1 311 ? -16.611 19.991 12.485 1.00 77.94 311 SER A O 1
ATOM 2366 N N . GLU A 1 312 ? -14.762 18.805 12.061 1.00 81.06 312 GLU A N 1
ATOM 2367 C CA . GLU A 1 312 ? -15.218 17.597 12.756 1.00 81.06 312 GLU A CA 1
ATOM 2368 C C . GLU A 1 312 ? -15.239 17.788 14.279 1.00 81.06 312 GLU A C 1
ATOM 2370 O O . GLU A 1 312 ? -16.233 17.428 14.905 1.00 81.06 312 GLU A O 1
ATOM 2375 N N . LYS A 1 313 ? -14.234 18.441 14.883 1.00 84.25 313 LYS A N 1
ATOM 2376 C CA . LYS A 1 313 ? -14.268 18.866 16.299 1.00 84.25 313 LYS A CA 1
ATOM 2377 C C . LYS A 1 313 ? -15.500 19.737 16.588 1.00 84.25 313 LYS A C 1
ATOM 2379 O O . LYS A 1 313 ? -16.209 19.501 17.569 1.00 84.25 313 LYS A O 1
ATOM 2384 N N . THR A 1 314 ? -15.816 20.671 15.688 1.00 82.88 314 THR A N 1
ATOM 2385 C CA . THR A 1 314 ? -17.013 21.525 15.778 1.00 82.88 314 THR A CA 1
ATOM 2386 C C . THR A 1 314 ? -18.311 20.707 15.689 1.00 82.88 314 THR A C 1
ATOM 2388 O O . THR A 1 314 ? -19.208 20.895 16.510 1.00 82.88 314 THR A O 1
ATOM 2391 N N . LEU A 1 315 ? -18.413 19.741 14.765 1.00 78.19 315 LEU A N 1
ATOM 2392 C CA . LEU A 1 315 ? -19.551 18.806 14.666 1.00 78.19 315 LEU A CA 1
ATOM 2393 C C . LEU A 1 315 ? -19.657 17.867 15.883 1.00 78.19 315 LEU A C 1
ATOM 2395 O O . LEU A 1 315 ? -20.753 17.475 16.300 1.00 78.19 315 LEU A O 1
ATOM 2399 N N . LEU A 1 316 ? -18.530 17.507 16.498 1.00 78.81 316 LEU A N 1
ATOM 2400 C CA . LEU A 1 316 ? -18.517 16.777 17.762 1.00 78.81 316 LEU A CA 1
ATOM 2401 C C . LEU A 1 316 ? -19.051 17.626 18.924 1.00 78.81 316 LEU A C 1
ATOM 2403 O O . LEU A 1 316 ? -19.632 17.054 19.849 1.00 78.81 316 LEU A O 1
ATOM 2407 N N . GLY A 1 317 ? -18.946 18.954 18.821 1.00 81.81 317 GLY A N 1
ATOM 2408 C CA . GLY A 1 317 ? -19.294 19.918 19.861 1.00 81.81 317 GLY A CA 1
ATOM 2409 C C . GLY A 1 317 ? -18.164 20.147 20.865 1.00 81.81 317 GLY A C 1
ATOM 2410 O O . GLY A 1 317 ? -18.456 20.504 22.003 1.00 81.81 317 GLY A O 1
ATOM 2411 N N . LEU A 1 318 ? -16.913 19.891 20.464 1.00 88.94 318 LEU A N 1
ATOM 2412 C CA . LEU A 1 318 ? -15.726 20.088 21.296 1.00 88.94 318 LEU A CA 1
ATOM 2413 C C . LEU A 1 318 ? -15.338 21.570 21.369 1.00 88.94 318 LEU A C 1
ATOM 2415 O O . LEU A 1 318 ? -15.444 22.305 20.388 1.00 88.94 318 LEU A O 1
ATOM 2419 N N . ASN A 1 319 ? -14.885 21.993 22.545 1.00 91.50 319 ASN A N 1
ATOM 2420 C CA . ASN A 1 319 ? -14.451 23.351 22.863 1.00 91.50 319 ASN A CA 1
ATOM 2421 C C . ASN A 1 319 ? -13.471 23.343 24.057 1.00 91.50 319 ASN A C 1
ATOM 2423 O O . ASN A 1 319 ? -13.209 22.293 24.644 1.00 91.50 319 ASN A O 1
ATOM 2427 N N . GLN A 1 320 ? -12.991 24.520 24.467 1.00 93.12 320 GLN A N 1
ATOM 2428 C CA . GLN A 1 320 ? -12.037 24.677 25.577 1.00 93.12 320 GLN A CA 1
ATOM 2429 C C . GLN A 1 320 ? -12.563 24.221 26.951 1.00 93.12 320 GLN A C 1
ATOM 2431 O O . GLN A 1 320 ? -11.753 23.952 27.830 1.00 93.12 320 GLN A O 1
ATOM 2436 N N . ASP A 1 321 ? -13.880 24.071 27.133 1.00 92.62 321 ASP A N 1
ATOM 2437 C CA . ASP A 1 321 ? -14.491 23.514 28.352 1.00 92.62 321 ASP A CA 1
ATOM 2438 C C . ASP A 1 321 ? -14.652 21.980 28.301 1.00 92.62 321 ASP A C 1
ATOM 2440 O O . ASP A 1 321 ? -15.001 21.354 29.301 1.00 92.62 321 ASP A O 1
ATOM 2444 N N . SER A 1 322 ? -14.420 21.353 27.142 1.00 93.81 322 SER A N 1
ATOM 2445 C CA . SER A 1 322 ? -14.752 19.944 26.917 1.00 93.81 322 SER A CA 1
ATOM 2446 C C . SER A 1 322 ? -13.792 18.973 27.603 1.00 93.81 322 SER A C 1
ATOM 2448 O O . SER A 1 322 ? -12.574 19.102 27.497 1.00 93.81 322 SER A O 1
ATOM 2450 N N . VAL A 1 323 ? -14.343 17.922 28.210 1.00 95.19 323 VAL A N 1
ATOM 2451 C CA . VAL A 1 323 ? -13.579 16.773 28.717 1.00 95.19 323 VAL A CA 1
ATOM 2452 C C . VAL A 1 323 ? -13.742 15.592 27.765 1.00 95.19 323 VAL A C 1
ATOM 2454 O O . VAL A 1 323 ? -14.863 15.166 27.479 1.00 95.19 323 VAL A O 1
ATOM 2457 N N . VAL A 1 324 ? -12.628 15.046 27.283 1.00 96.19 324 VAL A N 1
ATOM 2458 C CA . VAL A 1 324 ? -12.601 13.872 26.400 1.00 96.19 324 VAL A CA 1
ATOM 2459 C C . VAL A 1 324 ? -12.063 12.666 27.163 1.00 96.19 324 VAL A C 1
ATOM 2461 O O . VAL A 1 324 ? -11.028 12.754 27.822 1.00 96.19 324 VAL A O 1
ATOM 2464 N N . VAL A 1 325 ? -12.741 11.524 27.048 1.00 96.31 325 VAL A N 1
ATOM 2465 C CA . VAL A 1 325 ? -12.275 10.241 27.588 1.00 96.31 325 VAL A CA 1
ATOM 2466 C C . VAL A 1 325 ? -11.997 9.270 26.448 1.00 96.31 325 VAL A C 1
ATOM 2468 O O . VAL A 1 325 ? -12.861 8.987 25.621 1.00 96.31 325 VAL A O 1
ATOM 2471 N N . LEU A 1 326 ? -10.778 8.751 26.427 1.00 95.81 326 LEU A N 1
ATOM 2472 C CA . LEU A 1 326 ? -10.288 7.733 25.512 1.00 95.81 326 LEU A CA 1
ATOM 2473 C C . LEU A 1 326 ? -10.269 6.386 26.244 1.00 95.81 326 LEU A C 1
ATOM 2475 O O . LEU A 1 326 ? -9.803 6.314 27.382 1.00 95.81 326 LEU A O 1
ATOM 2479 N N . ILE A 1 327 ? -10.753 5.318 25.612 1.00 93.62 327 ILE A N 1
ATOM 2480 C CA . ILE A 1 327 ? -10.693 3.963 26.179 1.00 93.62 327 ILE A CA 1
ATOM 2481 C C . ILE A 1 327 ? -9.525 3.196 25.542 1.00 93.62 327 ILE A C 1
ATOM 2483 O O . ILE A 1 327 ? -9.443 3.099 24.316 1.00 93.62 327 ILE A O 1
ATOM 2487 N N . CYS A 1 328 ? -8.637 2.666 26.386 1.00 91.94 328 CYS A N 1
ATOM 2488 C CA . CYS A 1 328 ? -7.549 1.744 26.053 1.00 91.94 328 CYS A CA 1
ATOM 2489 C C . CYS A 1 328 ? -7.934 0.356 26.588 1.00 91.94 328 CYS A C 1
ATOM 2491 O O . CYS A 1 328 ? -8.125 0.194 27.794 1.00 91.94 328 CYS A O 1
ATOM 2493 N N . THR A 1 329 ? -8.128 -0.614 25.692 1.00 88.44 329 THR A N 1
ATOM 2494 C CA . THR A 1 329 ? -8.865 -1.863 25.962 1.00 88.44 329 THR A CA 1
ATOM 2495 C C . THR A 1 329 ? -8.018 -3.022 26.478 1.00 88.44 329 THR A C 1
ATOM 2497 O O . THR A 1 329 ? -8.472 -3.783 27.335 1.00 88.44 329 THR A O 1
ATOM 2500 N N . GLU A 1 330 ? -6.812 -3.185 25.951 1.00 80.56 330 GLU A N 1
ATOM 2501 C CA . GLU A 1 330 ? -5.923 -4.304 26.232 1.00 80.56 330 GLU A CA 1
ATOM 2502 C C . GLU A 1 330 ? -4.439 -3.936 26.057 1.00 80.56 330 GLU A C 1
ATOM 2504 O O . GLU A 1 330 ? -4.063 -2.828 25.677 1.00 80.56 330 GLU A O 1
ATOM 2509 N N . ARG A 1 331 ? -3.567 -4.886 26.397 1.00 76.38 331 ARG A N 1
ATOM 2510 C CA . ARG A 1 331 ? -2.122 -4.842 26.188 1.00 76.38 331 ARG A CA 1
ATOM 2511 C C . ARG A 1 331 ? -1.726 -5.977 25.253 1.00 76.38 331 ARG A C 1
ATOM 2513 O O . ARG A 1 331 ? -1.586 -7.122 25.683 1.00 76.38 331 ARG A O 1
ATOM 2520 N N . ARG A 1 332 ? -1.512 -5.663 23.975 1.00 66.94 332 ARG A N 1
ATOM 2521 C CA . ARG A 1 332 ? -0.937 -6.614 23.007 1.00 66.94 332 ARG A CA 1
ATOM 2522 C C . ARG A 1 332 ? 0.599 -6.659 23.083 1.00 66.94 332 ARG A C 1
ATOM 2524 O O . ARG A 1 332 ? 1.214 -5.696 23.547 1.00 66.94 332 ARG A O 1
ATOM 2531 N N . PRO A 1 333 ? 1.242 -7.748 22.614 1.00 57.62 333 PRO A N 1
ATOM 2532 C CA . PRO A 1 333 ? 2.691 -7.794 22.437 1.00 57.62 333 PRO A CA 1
ATOM 2533 C C . PRO A 1 333 ? 3.191 -6.660 21.534 1.00 57.62 333 PRO A C 1
ATOM 2535 O O . PRO A 1 333 ? 2.566 -6.330 20.527 1.00 57.62 333 PRO A O 1
ATOM 2538 N N . THR A 1 334 ? 4.351 -6.090 21.861 1.00 53.19 334 THR A N 1
ATOM 2539 C CA . THR A 1 334 ? 4.975 -5.006 21.079 1.00 53.19 334 THR A CA 1
ATOM 2540 C C . THR A 1 334 ? 5.581 -5.482 19.755 1.00 53.19 334 THR A C 1
ATOM 2542 O O . THR A 1 334 ? 5.905 -4.664 18.899 1.00 53.19 334 THR A O 1
ATOM 2545 N N . SER A 1 335 ? 5.721 -6.796 19.559 1.00 58.97 335 SER A N 1
ATOM 2546 C CA . SER A 1 335 ? 6.235 -7.416 18.338 1.00 58.97 335 SER A CA 1
ATOM 2547 C C . SER A 1 335 ? 5.116 -7.718 17.334 1.00 58.97 335 SER A C 1
ATOM 2549 O O . SER A 1 335 ? 4.562 -8.818 17.306 1.00 58.97 335 SER A O 1
ATOM 2551 N N . TYR A 1 336 ? 4.823 -6.752 16.470 1.00 70.75 336 TYR A N 1
ATOM 2552 C CA . TYR A 1 336 ? 4.030 -6.930 15.252 1.00 70.75 336 TYR A CA 1
ATOM 2553 C C . TYR A 1 336 ? 4.804 -6.360 14.057 1.00 70.75 336 TYR A C 1
ATOM 2555 O O . TYR A 1 336 ? 5.720 -5.554 14.221 1.00 70.75 336 TYR A O 1
ATOM 2563 N N . LYS A 1 337 ? 4.459 -6.780 12.835 1.00 72.44 337 LYS A N 1
ATOM 2564 C CA . LYS A 1 337 ? 5.018 -6.165 11.625 1.00 72.44 337 LYS A CA 1
ATOM 2565 C C . LYS A 1 337 ? 4.508 -4.727 11.549 1.00 72.44 337 LYS A C 1
ATOM 2567 O O . LYS A 1 337 ? 3.303 -4.536 11.412 1.00 72.44 337 LYS A O 1
ATOM 2572 N N . THR A 1 338 ? 5.407 -3.747 11.631 1.00 79.12 338 THR A N 1
ATOM 2573 C CA . THR A 1 338 ? 5.068 -2.322 11.531 1.00 79.12 338 THR A CA 1
ATOM 2574 C C . THR A 1 338 ? 4.191 -2.070 10.300 1.00 79.12 338 THR A C 1
ATOM 2576 O O . THR A 1 338 ? 4.629 -2.382 9.185 1.00 79.12 338 THR A O 1
ATOM 2579 N N . PRO A 1 339 ? 2.967 -1.537 10.467 1.00 70.25 339 PRO A N 1
ATOM 2580 C CA . PRO A 1 339 ? 2.128 -1.146 9.344 1.00 70.25 339 PRO A CA 1
ATOM 2581 C C . PRO A 1 339 ? 2.857 -0.116 8.481 1.00 70.25 339 PRO A C 1
ATOM 2583 O O . PRO A 1 339 ? 3.513 0.785 9.006 1.00 70.25 339 PRO A O 1
ATOM 2586 N N . LYS A 1 340 ? 2.759 -0.252 7.156 1.00 66.69 340 LYS A N 1
ATOM 2587 C CA . LYS A 1 340 ? 3.201 0.815 6.252 1.00 66.69 340 LYS A CA 1
ATOM 2588 C C . LYS A 1 340 ? 2.266 2.011 6.404 1.00 66.69 340 LYS A C 1
ATOM 2590 O O . LYS A 1 340 ? 1.091 1.822 6.702 1.00 66.69 340 LYS A O 1
ATOM 2595 N N . ASP A 1 341 ? 2.784 3.208 6.157 1.00 61.75 341 ASP A N 1
ATOM 2596 C CA . ASP A 1 341 ? 1.947 4.399 6.054 1.00 61.75 341 ASP A CA 1
ATOM 2597 C C . ASP A 1 341 ? 0.919 4.212 4.926 1.00 61.75 341 ASP A C 1
ATOM 2599 O O . ASP A 1 341 ? 1.293 3.931 3.786 1.00 61.75 341 ASP A O 1
ATOM 2603 N N . VAL A 1 342 ? -0.366 4.324 5.270 1.00 54.19 342 VAL A N 1
ATOM 2604 C CA . VAL A 1 342 ? -1.496 4.277 4.329 1.00 54.19 342 VAL A CA 1
ATOM 2605 C C . VAL A 1 342 ? -2.187 5.638 4.222 1.00 54.19 342 VAL A C 1
ATOM 2607 O O . VAL A 1 342 ? -3.358 5.733 3.881 1.00 54.19 342 VAL A O 1
ATOM 2610 N N . ALA A 1 343 ? -1.432 6.730 4.366 1.00 48.41 343 ALA A N 1
ATOM 2611 C CA . ALA A 1 343 ? -1.777 8.010 3.740 1.00 48.41 343 ALA A CA 1
ATOM 2612 C C . ALA A 1 343 ? -2.027 7.887 2.213 1.00 48.41 343 ALA A C 1
ATOM 2614 O O . ALA A 1 343 ? -2.563 8.812 1.603 1.00 48.41 343 ALA A O 1
ATOM 2615 N N . SER A 1 344 ? -1.662 6.746 1.608 1.00 42.47 344 SER A N 1
ATOM 2616 C CA . SER A 1 344 ? -2.011 6.308 0.254 1.00 42.47 344 SER A CA 1
ATOM 2617 C C . SER A 1 344 ? -3.387 5.639 0.098 1.00 42.47 344 SER A C 1
ATOM 2619 O O . SER A 1 344 ? -3.765 5.392 -1.042 1.00 42.47 344 SER A O 1
ATOM 2621 N N . ASP A 1 345 ? -4.175 5.413 1.160 1.00 41.84 345 ASP A N 1
ATOM 2622 C CA . ASP A 1 345 ? -5.614 5.053 1.073 1.00 41.84 345 ASP A CA 1
ATOM 2623 C C . ASP A 1 345 ? -6.484 6.263 0.642 1.00 41.84 345 ASP A C 1
ATOM 2625 O O . ASP A 1 345 ? -7.677 6.379 0.933 1.00 41.84 345 ASP A O 1
ATOM 2629 N N . ASP A 1 346 ? -5.865 7.168 -0.118 1.00 46.53 346 ASP A N 1
ATOM 2630 C CA . ASP A 1 346 ? -6.480 8.142 -0.998 1.00 46.53 346 ASP A CA 1
ATOM 2631 C C . ASP A 1 346 ? -7.306 7.399 -2.055 1.00 46.53 346 ASP A C 1
ATOM 2633 O O . ASP A 1 346 ? -6.887 7.200 -3.199 1.00 46.53 346 ASP A O 1
ATOM 2637 N N . ASN A 1 347 ? -8.526 7.003 -1.676 1.00 46.41 347 ASN A N 1
ATOM 2638 C CA . ASN A 1 347 ? -9.553 6.646 -2.640 1.00 46.41 347 ASN A CA 1
ATOM 2639 C C . ASN A 1 347 ? -10.035 7.914 -3.356 1.00 46.41 347 ASN A C 1
ATOM 2641 O O . ASN A 1 347 ? -11.197 8.324 -3.268 1.00 46.41 347 ASN A O 1
ATOM 2645 N N . ARG A 1 348 ? -9.144 8.478 -4.173 1.00 56.66 348 ARG A N 1
ATOM 2646 C CA . ARG A 1 348 ? -9.452 9.481 -5.184 1.00 56.66 348 ARG A CA 1
ATOM 2647 C C . ARG A 1 348 ? -10.431 8.945 -6.231 1.00 56.66 348 ARG A C 1
ATOM 2649 O O . ARG A 1 348 ? -10.816 9.704 -7.113 1.00 56.66 348 ARG A O 1
ATOM 2656 N N . ASN A 1 349 ? -10.875 7.685 -6.138 1.00 64.31 349 ASN A N 1
ATOM 2657 C CA . ASN A 1 349 ? -11.748 6.976 -7.069 1.00 64.31 349 ASN A CA 1
ATOM 2658 C C . ASN A 1 349 ? -11.173 6.988 -8.495 1.00 64.31 349 ASN A C 1
ATOM 2660 O O . ASN A 1 349 ? -11.874 7.270 -9.469 1.00 64.31 349 ASN A O 1
ATOM 2664 N N . ILE A 1 350 ? -9.867 6.722 -8.570 1.00 81.19 350 ILE A N 1
ATOM 2665 C CA . ILE A 1 350 ? -9.187 6.237 -9.768 1.00 81.19 350 ILE A CA 1
ATOM 2666 C C . ILE A 1 350 ? -9.616 4.779 -9.937 1.00 81.19 350 ILE A C 1
ATOM 2668 O O . ILE A 1 350 ? -9.503 3.986 -9.003 1.00 81.19 350 ILE A O 1
ATOM 2672 N N . GLU A 1 351 ? -10.155 4.438 -11.101 1.00 85.19 351 GLU A N 1
ATOM 2673 C CA . GLU A 1 351 ? -10.479 3.053 -11.439 1.00 85.19 351 GLU A CA 1
ATOM 2674 C C . GLU A 1 351 ? -9.164 2.284 -11.613 1.00 85.19 351 GLU A C 1
ATOM 2676 O O . GLU A 1 351 ? -8.265 2.783 -12.287 1.00 85.19 351 GLU A O 1
ATOM 2681 N N . TYR A 1 352 ? -9.019 1.104 -11.007 1.00 90.25 352 TYR A N 1
ATOM 2682 C CA . TYR A 1 352 ? -7.782 0.330 -11.101 1.00 90.25 352 TYR A CA 1
ATOM 2683 C C . TYR A 1 352 ? -8.029 -1.148 -11.399 1.00 90.25 352 TYR A C 1
ATOM 2685 O O . TYR A 1 352 ? -9.036 -1.722 -10.987 1.00 90.25 352 TYR A O 1
ATOM 2693 N N . HIS A 1 353 ? -7.077 -1.759 -12.106 1.00 87.94 353 HIS A N 1
ATOM 2694 C CA . HIS A 1 353 ? -7.120 -3.153 -12.544 1.00 87.94 353 HIS A CA 1
ATOM 2695 C C . HIS A 1 353 ? -5.777 -3.833 -12.289 1.00 87.94 353 HIS A C 1
ATOM 2697 O O . HIS A 1 353 ? -4.724 -3.270 -12.586 1.00 87.94 353 HIS A O 1
ATOM 2703 N N . TRP A 1 354 ? -5.827 -5.052 -11.755 1.00 91.00 354 TRP A N 1
ATOM 2704 C CA . TRP A 1 354 ? -4.662 -5.895 -11.480 1.00 91.00 354 TRP A CA 1
ATOM 2705 C C . TRP A 1 354 ? -4.494 -6.920 -12.605 1.00 91.00 354 TRP A C 1
ATOM 2707 O O . TRP A 1 354 ? -5.439 -7.638 -12.935 1.00 91.00 354 TRP A O 1
ATOM 2717 N N . ILE A 1 355 ? -3.305 -6.986 -13.198 1.00 88.38 355 ILE A N 1
ATOM 2718 C CA . ILE A 1 355 ? -2.990 -7.831 -14.354 1.00 88.38 355 ILE A CA 1
ATOM 2719 C C . ILE A 1 355 ? -1.815 -8.729 -13.971 1.00 88.38 355 ILE A C 1
ATOM 2721 O O . ILE A 1 355 ? -0.674 -8.282 -13.942 1.00 88.38 355 ILE A O 1
ATOM 2725 N N . GLU A 1 356 ? -2.095 -9.996 -13.668 1.00 91.75 356 GLU A N 1
ATOM 2726 C CA . GLU A 1 356 ? -1.075 -10.988 -13.296 1.00 91.75 356 GLU A CA 1
ATOM 2727 C C . GLU A 1 356 ? -1.295 -12.365 -13.976 1.00 91.75 356 GLU A C 1
ATOM 2729 O O . GLU A 1 356 ? -1.522 -13.363 -13.292 1.00 91.75 356 GLU A O 1
ATOM 2734 N N . PRO A 1 357 ? -1.254 -12.472 -15.324 1.00 90.00 357 PRO A N 1
ATOM 2735 C CA . PRO A 1 357 ? -1.178 -13.773 -16.002 1.00 90.00 357 PRO A CA 1
ATOM 2736 C C . PRO A 1 357 ? 0.068 -14.589 -15.622 1.00 90.00 357 PRO A C 1
ATOM 2738 O O . PRO A 1 357 ? -0.013 -15.812 -15.506 1.00 90.00 357 PRO A O 1
ATOM 2741 N N . THR A 1 358 ? 1.209 -13.927 -15.396 1.00 87.19 358 THR A N 1
ATOM 2742 C CA . THR A 1 358 ? 2.411 -14.551 -14.819 1.00 87.19 358 THR A CA 1
ATOM 2743 C C . THR A 1 358 ? 2.436 -14.324 -13.308 1.00 87.19 358 THR A C 1
ATOM 2745 O O . THR A 1 358 ? 2.645 -13.204 -12.848 1.00 87.19 358 THR A O 1
ATOM 2748 N N . ALA A 1 359 ? 2.270 -15.392 -12.525 1.00 85.31 359 ALA A N 1
ATOM 2749 C CA . ALA A 1 359 ? 2.302 -15.322 -11.063 1.00 85.31 359 ALA A CA 1
ATOM 2750 C C . ALA A 1 359 ? 3.633 -14.748 -10.535 1.00 85.31 359 ALA A C 1
ATOM 2752 O O . ALA A 1 359 ? 4.716 -15.163 -10.953 1.00 85.31 359 ALA A O 1
ATOM 2753 N N . GLY A 1 360 ? 3.550 -13.801 -9.600 1.00 85.12 360 GLY A N 1
ATOM 2754 C CA . GLY A 1 360 ? 4.685 -13.032 -9.088 1.00 85.12 360 GLY A CA 1
ATOM 2755 C C . GLY A 1 360 ? 5.095 -11.845 -9.968 1.00 85.12 360 GLY A C 1
ATOM 2756 O O . GLY A 1 360 ? 6.051 -11.154 -9.617 1.00 85.12 360 GLY A O 1
ATOM 2757 N N . ARG A 1 361 ? 4.393 -11.585 -11.081 1.00 88.06 361 ARG A N 1
ATOM 2758 C CA . ARG A 1 361 ? 4.624 -10.450 -11.994 1.00 88.06 361 ARG A CA 1
ATOM 2759 C C . ARG A 1 361 ? 3.349 -9.611 -12.206 1.00 88.06 361 ARG A C 1
ATOM 2761 O O . ARG A 1 361 ? 2.842 -9.535 -13.324 1.00 88.06 361 ARG A O 1
ATOM 2768 N N . PRO A 1 362 ? 2.826 -8.959 -11.152 1.00 92.06 362 PRO A N 1
ATOM 2769 C CA . PRO A 1 362 ? 1.664 -8.092 -11.278 1.00 92.06 362 PRO A CA 1
ATOM 2770 C C . PRO A 1 362 ? 2.008 -6.774 -11.981 1.00 92.06 362 PRO A C 1
ATOM 2772 O O . PRO A 1 362 ? 2.959 -6.083 -11.618 1.00 92.06 362 PRO A O 1
ATOM 2775 N N . SER A 1 363 ? 1.175 -6.400 -12.946 1.00 95.31 363 SER A N 1
ATOM 2776 C CA . SER A 1 363 ? 1.065 -5.048 -13.498 1.00 95.31 363 SER A CA 1
ATOM 2777 C C . SER A 1 363 ? -0.241 -4.404 -13.017 1.00 95.31 363 SER A C 1
ATOM 2779 O O . SER A 1 363 ? -1.229 -5.098 -12.769 1.00 95.31 363 SER A O 1
ATOM 2781 N N . VAL A 1 364 ? -0.268 -3.079 -12.887 1.00 94.94 364 VAL A N 1
ATOM 2782 C CA . VAL A 1 364 ? -1.436 -2.312 -12.435 1.00 94.94 364 VAL A CA 1
ATOM 2783 C C . VAL A 1 364 ? -1.783 -1.237 -13.459 1.00 94.94 364 VAL A C 1
ATOM 2785 O O . VAL A 1 364 ? -0.952 -0.402 -13.816 1.00 94.94 364 VAL A O 1
ATOM 2788 N N . VAL A 1 365 ? -3.040 -1.227 -13.899 1.00 96.50 365 VAL A N 1
ATOM 2789 C CA . VAL A 1 365 ? -3.608 -0.122 -14.681 1.00 96.50 365 VAL A CA 1
ATOM 2790 C C . VAL A 1 365 ? -4.415 0.769 -13.746 1.00 96.50 365 VAL A C 1
ATOM 2792 O O . VAL A 1 365 ? -5.221 0.257 -12.975 1.00 96.50 365 VAL A O 1
ATOM 2795 N N . GLY A 1 366 ? -4.212 2.086 -13.806 1.00 94.69 366 GLY A N 1
ATOM 2796 C CA . GLY A 1 366 ? -4.992 3.089 -13.070 1.00 94.69 366 GLY A CA 1
ATOM 2797 C C . GLY A 1 366 ? -5.577 4.132 -14.022 1.00 94.69 366 GLY A C 1
ATOM 2798 O O . GLY A 1 366 ? -4.900 4.536 -14.959 1.00 94.69 366 GLY A O 1
ATOM 2799 N N . ILE A 1 367 ? -6.826 4.558 -13.831 1.00 94.62 367 ILE A N 1
ATOM 2800 C CA . ILE A 1 367 ? -7.573 5.339 -14.826 1.00 94.62 367 ILE A CA 1
ATOM 2801 C C . ILE A 1 367 ? -8.367 6.473 -14.174 1.00 94.62 367 ILE A C 1
ATOM 2803 O O . ILE A 1 367 ? -9.223 6.255 -13.310 1.00 94.62 367 ILE A O 1
ATOM 2807 N N . ALA A 1 368 ? -8.135 7.694 -14.650 1.00 94.31 368 ALA A N 1
ATOM 2808 C CA . ALA A 1 368 ? -9.067 8.802 -14.512 1.00 94.31 368 ALA A CA 1
ATOM 2809 C C . ALA A 1 368 ? -9.946 8.834 -15.769 1.00 94.31 368 ALA A C 1
ATOM 2811 O O . ALA A 1 368 ? -9.503 9.277 -16.829 1.00 94.31 368 ALA A O 1
ATOM 2812 N N . ARG A 1 369 ? -11.175 8.316 -15.651 1.00 92.88 369 ARG A N 1
ATOM 2813 C CA . ARG A 1 369 ? -12.135 8.269 -16.762 1.00 92.88 369 ARG A CA 1
ATOM 2814 C C . ARG A 1 369 ? -12.584 9.672 -17.171 1.00 92.88 369 ARG A C 1
ATOM 2816 O O . ARG A 1 369 ? -12.926 10.488 -16.312 1.00 92.88 369 ARG A O 1
ATOM 2823 N N . GLY A 1 370 ? -12.610 9.919 -18.475 1.00 92.75 370 GLY A N 1
ATOM 2824 C CA . GLY A 1 370 ? -13.196 11.103 -19.087 1.00 92.75 370 GLY A CA 1
ATOM 2825 C C . GLY A 1 370 ? -14.714 10.989 -19.254 1.00 92.75 370 GLY A C 1
ATOM 2826 O O . GLY A 1 370 ? -15.339 9.972 -18.962 1.00 92.75 370 GLY A O 1
ATOM 2827 N N . SER A 1 371 ? -15.318 12.064 -19.755 1.00 92.88 371 SER A N 1
ATOM 2828 C CA . SER A 1 371 ? -16.757 12.162 -20.042 1.00 92.88 371 SER A CA 1
ATOM 2829 C C . SER A 1 371 ? -17.178 11.624 -21.422 1.00 92.88 371 SER A C 1
ATOM 2831 O O . SER A 1 371 ? -18.373 11.477 -21.675 1.00 92.88 371 SER A O 1
ATOM 2833 N N . GLY A 1 372 ? -16.221 11.286 -22.294 1.00 91.56 372 GLY A N 1
ATOM 2834 C CA . GLY A 1 372 ? -16.436 10.609 -23.574 1.00 91.56 372 GLY A CA 1
ATOM 2835 C C . GLY A 1 372 ? -16.072 11.434 -24.819 1.00 91.56 372 GLY A C 1
ATOM 2836 O O . GLY A 1 372 ? -16.478 12.587 -24.993 1.00 91.56 372 GLY A O 1
ATOM 2837 N N . GLY A 1 373 ? -15.359 10.791 -25.750 1.00 89.94 373 GLY A N 1
ATOM 2838 C CA . GLY A 1 373 ? -15.102 11.299 -27.104 1.00 89.94 373 GLY A CA 1
ATOM 2839 C C . GLY A 1 373 ? -13.973 12.329 -27.235 1.00 89.94 373 GLY A C 1
ATOM 2840 O O . GLY A 1 373 ? -13.946 13.053 -28.233 1.00 89.94 373 GLY A O 1
ATOM 2841 N N . GLY A 1 374 ? -13.096 12.445 -26.237 1.00 94.12 374 GLY A N 1
ATOM 2842 C CA . GLY A 1 374 ? -11.760 13.040 -26.384 1.00 94.12 374 GLY A CA 1
ATOM 2843 C C . GLY A 1 374 ? -10.691 11.942 -26.441 1.00 94.12 374 GLY A C 1
ATOM 2844 O O . GLY A 1 374 ? -10.976 10.800 -26.081 1.00 94.12 374 GLY A O 1
ATOM 2845 N N . ASN A 1 375 ? -9.477 12.282 -26.877 1.00 97.44 375 ASN A N 1
ATOM 2846 C CA . ASN A 1 375 ? -8.383 11.318 -27.040 1.00 97.44 375 ASN A CA 1
ATOM 2847 C C . ASN A 1 375 ? -7.859 10.827 -25.679 1.00 97.44 375 ASN A C 1
ATOM 2849 O O . ASN A 1 375 ? -7.764 11.594 -24.725 1.00 97.44 375 ASN A O 1
ATOM 2853 N N . SER A 1 376 ? -7.484 9.559 -25.581 1.00 98.06 376 SER A N 1
ATOM 2854 C CA . SER A 1 376 ? -6.969 8.937 -24.359 1.00 98.06 376 SER A CA 1
ATOM 2855 C C . SER A 1 376 ? -5.436 8.904 -24.317 1.00 98.06 376 SER A C 1
ATOM 2857 O O . SER A 1 376 ? -4.785 8.593 -25.314 1.00 98.06 376 SER A O 1
ATOM 2859 N N . LEU A 1 377 ? -4.848 9.212 -23.155 1.00 98.50 377 LEU A N 1
ATOM 2860 C CA . LEU A 1 377 ? -3.393 9.296 -22.961 1.00 98.50 377 LEU A CA 1
ATOM 2861 C C . LEU A 1 377 ? -2.918 8.308 -21.892 1.00 98.50 377 LEU A C 1
ATOM 2863 O O . LEU A 1 377 ? -3.413 8.325 -20.765 1.00 98.50 377 LEU A O 1
ATOM 2867 N N . MET A 1 378 ? -1.919 7.491 -22.227 1.00 98.50 378 MET A N 1
ATOM 2868 C CA . MET A 1 378 ? -1.294 6.530 -21.316 1.00 98.50 378 MET A CA 1
ATOM 2869 C C . MET A 1 378 ? 0.088 6.997 -20.843 1.00 98.50 378 MET A C 1
ATOM 2871 O O . MET A 1 378 ? 0.990 7.199 -21.647 1.00 98.50 378 MET A O 1
ATOM 2875 N N . PHE A 1 379 ? 0.299 7.077 -19.533 1.00 98.38 379 PHE A N 1
ATOM 2876 C CA . PHE A 1 379 ? 1.627 7.138 -18.924 1.00 98.38 379 PHE A CA 1
ATOM 2877 C C . PHE A 1 379 ? 2.090 5.712 -18.615 1.00 98.38 379 PHE A C 1
ATOM 2879 O O . PHE A 1 379 ? 1.514 5.051 -17.753 1.00 98.38 379 PHE A O 1
ATOM 2886 N N . ASN A 1 380 ? 3.099 5.221 -19.328 1.00 97.88 380 ASN A N 1
ATOM 2887 C CA . ASN A 1 380 ? 3.645 3.872 -19.167 1.00 97.88 380 ASN A CA 1
ATOM 2888 C C . ASN A 1 380 ? 4.982 3.904 -18.408 1.00 97.88 380 ASN A C 1
ATOM 2890 O O . ASN A 1 380 ? 5.805 4.806 -18.606 1.00 97.88 380 ASN A O 1
ATOM 2894 N N . GLY A 1 381 ? 5.194 2.916 -17.537 1.00 95.75 381 GLY A N 1
ATOM 2895 C CA . GLY A 1 381 ? 6.474 2.720 -16.867 1.00 95.75 381 GLY A CA 1
ATOM 2896 C C . GLY A 1 381 ? 6.558 1.463 -16.007 1.00 95.75 381 GLY A C 1
ATOM 2897 O O . GLY A 1 381 ? 5.549 0.999 -15.477 1.00 95.75 381 GLY A O 1
ATOM 2898 N N . HIS A 1 382 ? 7.768 0.923 -15.852 1.00 95.38 382 HIS A N 1
ATOM 2899 C CA . HIS A 1 382 ? 8.016 -0.294 -15.083 1.00 95.38 382 HIS A CA 1
ATOM 2900 C C . HIS A 1 382 ? 8.156 -0.048 -13.572 1.00 95.38 382 HIS A C 1
ATOM 2902 O O . HIS A 1 382 ? 8.582 1.017 -13.117 1.00 95.38 382 HIS A O 1
ATOM 2908 N N . MET A 1 383 ? 7.777 -1.060 -12.787 1.00 93.75 383 MET A N 1
ATOM 2909 C CA . MET A 1 383 ? 7.834 -1.068 -11.319 1.00 93.75 383 MET A CA 1
ATOM 2910 C C . MET A 1 383 ? 9.033 -1.846 -10.758 1.00 93.75 383 MET A C 1
ATOM 2912 O O . MET A 1 383 ? 9.506 -1.545 -9.657 1.00 93.75 383 MET A O 1
ATOM 2916 N N . ASP A 1 384 ? 9.507 -2.858 -11.486 1.00 91.94 384 ASP A N 1
ATOM 2917 C CA . ASP A 1 384 ? 10.707 -3.626 -11.156 1.00 91.94 384 ASP A CA 1
ATOM 2918 C C . ASP A 1 384 ? 11.990 -2.860 -11.490 1.00 91.94 384 ASP A C 1
ATOM 2920 O O . ASP A 1 384 ? 11.957 -1.743 -12.004 1.00 91.94 384 ASP A O 1
ATOM 2924 N N . THR A 1 385 ? 13.123 -3.443 -11.102 1.00 90.62 385 THR A N 1
ATOM 2925 C CA . THR A 1 385 ? 14.463 -2.882 -11.287 1.00 90.62 385 THR A CA 1
ATOM 2926 C C . THR A 1 385 ? 15.500 -3.997 -11.358 1.00 90.62 385 THR A C 1
ATOM 2928 O O . THR A 1 385 ? 15.318 -5.030 -10.704 1.00 90.62 385 THR A O 1
ATOM 2931 N N . VAL A 1 386 ? 16.651 -3.740 -11.982 1.00 88.06 386 VAL A N 1
ATOM 2932 C CA . VAL A 1 386 ? 17.844 -4.596 -11.895 1.00 88.06 386 VAL A CA 1
ATOM 2933 C C . VAL A 1 386 ? 18.235 -4.951 -10.454 1.00 88.06 386 VAL A C 1
ATOM 2935 O O . VAL A 1 386 ? 17.903 -4.270 -9.477 1.00 88.06 386 VAL A O 1
ATOM 2938 N N . ALA A 1 387 ? 19.029 -6.016 -10.338 1.00 84.00 387 ALA A N 1
ATOM 2939 C CA . ALA A 1 387 ? 19.481 -6.580 -9.076 1.00 84.00 387 ALA A CA 1
ATOM 2940 C C . ALA A 1 387 ? 20.072 -5.550 -8.087 1.00 84.00 387 ALA A C 1
ATOM 2942 O O . ALA A 1 387 ? 20.820 -4.629 -8.431 1.00 84.00 387 ALA A O 1
ATOM 2943 N N . LEU A 1 388 ? 19.796 -5.789 -6.803 1.00 85.56 388 LEU A N 1
ATOM 2944 C CA . LEU A 1 388 ? 20.232 -4.969 -5.665 1.00 85.56 388 LEU A CA 1
ATOM 2945 C C . LEU A 1 388 ? 21.715 -5.180 -5.281 1.00 85.56 388 LEU A C 1
ATOM 2947 O O . LEU A 1 388 ? 22.197 -4.635 -4.288 1.00 85.56 388 LEU A O 1
ATOM 2951 N N . VAL A 1 389 ? 22.439 -6.023 -6.026 1.00 76.12 389 VAL A N 1
ATOM 2952 C CA . VAL A 1 389 ? 23.734 -6.582 -5.617 1.00 76.12 389 VAL A CA 1
ATOM 2953 C C . VAL A 1 389 ? 24.802 -5.496 -5.473 1.00 76.12 389 VAL A C 1
ATOM 2955 O O . VAL A 1 389 ? 25.176 -4.807 -6.420 1.00 76.12 389 VAL A O 1
ATOM 2958 N N . GLY A 1 390 ? 25.346 -5.395 -4.261 1.00 69.69 390 GLY A N 1
ATOM 2959 C CA . GLY A 1 390 ? 26.460 -4.511 -3.940 1.00 69.69 390 GLY A CA 1
ATOM 2960 C C . GLY A 1 390 ? 26.091 -3.040 -3.744 1.00 69.69 390 GLY A C 1
ATOM 2961 O O . GLY A 1 390 ? 27.016 -2.239 -3.610 1.00 69.69 390 GLY A O 1
ATOM 2962 N N . TYR A 1 391 ? 24.808 -2.669 -3.722 1.00 75.69 391 TYR A N 1
ATOM 2963 C CA . TYR A 1 391 ? 24.399 -1.352 -3.224 1.00 75.69 391 TYR A CA 1
ATOM 2964 C C . TYR A 1 391 ? 24.793 -1.204 -1.741 1.00 75.69 391 TYR A C 1
ATOM 2966 O O . TYR A 1 391 ? 24.854 -2.195 -1.011 1.00 75.69 391 TYR A O 1
ATOM 2974 N N . ASN A 1 392 ? 25.084 0.019 -1.294 1.00 70.69 392 ASN A N 1
ATOM 2975 C CA . ASN A 1 392 ? 25.437 0.284 0.103 1.00 70.69 392 ASN A CA 1
ATOM 2976 C C . ASN A 1 392 ? 24.176 0.662 0.896 1.00 70.69 392 ASN A C 1
ATOM 2978 O O . ASN A 1 392 ? 23.442 1.553 0.476 1.00 70.69 392 ASN A O 1
ATOM 2982 N N . GLY A 1 393 ? 23.953 0.036 2.055 1.00 77.88 393 GLY A N 1
ATOM 2983 C CA . GLY A 1 393 ? 22.736 0.248 2.850 1.00 77.88 393 GLY A CA 1
ATOM 2984 C C . GLY A 1 393 ? 21.521 -0.482 2.267 1.00 77.88 393 GLY A C 1
ATOM 2985 O O . GLY A 1 393 ? 21.674 -1.540 1.659 1.00 77.88 393 GLY A O 1
ATOM 2986 N N . ASP A 1 394 ? 20.323 0.072 2.464 1.00 84.25 394 ASP A N 1
ATOM 2987 C CA . ASP A 1 394 ? 19.092 -0.426 1.840 1.00 84.25 394 ASP A CA 1
ATOM 2988 C C . ASP A 1 394 ? 18.818 0.338 0.525 1.00 84.25 394 ASP A C 1
ATOM 2990 O O . ASP A 1 394 ? 18.456 1.514 0.581 1.00 84.25 394 ASP A O 1
ATOM 2994 N N . PRO A 1 395 ? 18.968 -0.290 -0.658 1.00 82.19 395 PRO A N 1
ATOM 2995 C CA . PRO A 1 395 ? 18.711 0.356 -1.948 1.00 82.19 395 PRO A CA 1
ATOM 2996 C C . PRO A 1 395 ? 17.250 0.747 -2.193 1.00 82.19 395 PRO A C 1
ATOM 2998 O O . PRO A 1 395 ? 16.990 1.511 -3.124 1.00 82.19 395 PRO A O 1
ATOM 3001 N N . LEU A 1 396 ? 16.301 0.197 -1.428 1.00 86.06 396 LEU A N 1
ATOM 3002 C CA . LEU A 1 396 ? 14.864 0.430 -1.592 1.00 86.06 396 LEU A CA 1
ATOM 3003 C C . LEU A 1 396 ? 14.313 1.480 -0.615 1.00 86.06 396 LEU A C 1
ATOM 3005 O O . LEU A 1 396 ? 13.151 1.868 -0.744 1.00 86.06 396 LEU A O 1
ATOM 3009 N N . ASN A 1 397 ? 15.137 1.969 0.316 1.00 84.25 397 ASN A N 1
ATOM 3010 C CA . ASN A 1 397 ? 14.820 3.082 1.205 1.00 84.25 397 ASN A CA 1
ATOM 3011 C C . ASN A 1 397 ? 15.524 4.362 0.701 1.00 84.25 397 ASN A C 1
ATOM 3013 O O . ASN A 1 397 ? 16.720 4.528 0.951 1.00 84.25 397 ASN A O 1
ATOM 3017 N N . PRO A 1 398 ? 14.835 5.249 -0.043 1.00 83.06 398 PRO A N 1
ATOM 3018 C CA . PRO A 1 398 ? 15.482 6.355 -0.741 1.00 83.06 398 PRO A CA 1
ATOM 3019 C C . PRO A 1 398 ? 16.025 7.424 0.215 1.00 83.06 398 PRO A C 1
ATOM 3021 O O . PRO A 1 398 ? 15.362 7.822 1.174 1.00 83.06 398 PRO A O 1
ATOM 3024 N N . LEU A 1 399 ? 17.211 7.948 -0.097 1.00 87.44 399 LEU A N 1
ATOM 3025 C CA . LEU A 1 399 ? 17.816 9.085 0.596 1.00 87.44 399 LEU A CA 1
ATOM 3026 C C . LEU A 1 399 ? 17.652 10.349 -0.251 1.00 87.44 399 LEU A C 1
ATOM 3028 O O . LEU A 1 399 ? 18.040 10.357 -1.415 1.00 87.44 399 LEU A O 1
ATOM 3032 N N . ILE A 1 400 ? 17.139 11.431 0.335 1.00 91.19 400 ILE A N 1
ATOM 3033 C CA . ILE A 1 400 ? 17.116 12.751 -0.308 1.00 91.19 400 ILE A CA 1
ATOM 3034 C C . ILE A 1 400 ? 18.282 13.575 0.245 1.00 91.19 400 ILE A C 1
ATOM 3036 O O . ILE A 1 400 ? 18.346 13.806 1.452 1.00 91.19 400 ILE A O 1
ATOM 3040 N N . SER A 1 401 ? 19.191 14.017 -0.625 1.00 89.62 401 SER A N 1
ATOM 3041 C CA . SER A 1 401 ? 20.318 14.897 -0.278 1.00 89.62 401 SER A CA 1
ATOM 3042 C C . SER A 1 401 ? 20.624 15.834 -1.442 1.00 89.62 401 SER A C 1
ATOM 3044 O O . SER A 1 401 ? 20.497 15.439 -2.597 1.00 89.62 401 SER A O 1
ATOM 3046 N N . ASP A 1 402 ? 21.012 17.077 -1.147 1.00 91.44 402 ASP A N 1
ATOM 3047 C CA . ASP A 1 402 ? 21.566 18.027 -2.131 1.00 91.44 402 ASP A CA 1
ATOM 3048 C C . ASP A 1 402 ? 20.693 18.259 -3.387 1.00 91.44 402 ASP A C 1
ATOM 3050 O O . ASP A 1 402 ? 21.195 18.527 -4.475 1.00 91.44 402 ASP A O 1
ATOM 3054 N N . GLY A 1 403 ? 19.367 18.151 -3.235 1.00 92.62 403 GLY A N 1
ATOM 3055 C CA . GLY A 1 403 ? 18.393 18.298 -4.326 1.00 92.62 403 GLY A CA 1
ATOM 3056 C C . GLY A 1 403 ? 18.126 17.028 -5.145 1.00 92.62 403 GLY A C 1
ATOM 3057 O O . GLY A 1 403 ? 17.328 17.079 -6.078 1.00 92.62 403 GLY A O 1
ATOM 3058 N N . ASN A 1 404 ? 18.729 15.892 -4.788 1.00 95.62 404 ASN A N 1
ATOM 3059 C CA . ASN A 1 404 ? 18.619 14.619 -5.503 1.00 95.62 404 ASN A CA 1
ATOM 3060 C C . ASN A 1 404 ? 18.013 13.512 -4.627 1.00 95.62 404 ASN A C 1
ATOM 3062 O O . ASN A 1 404 ? 18.184 13.507 -3.405 1.00 95.62 404 ASN A O 1
ATOM 3066 N N . ILE A 1 405 ? 17.333 12.549 -5.255 1.00 94.31 405 ILE A N 1
ATOM 3067 C CA . ILE A 1 405 ? 16.845 11.321 -4.609 1.00 94.31 405 ILE A CA 1
ATOM 3068 C C . ILE A 1 405 ? 17.755 10.165 -5.025 1.00 94.31 405 ILE A C 1
ATOM 3070 O O . ILE A 1 405 ? 17.814 9.835 -6.204 1.00 94.31 405 ILE A O 1
ATOM 3074 N N . TYR A 1 406 ? 18.443 9.551 -4.065 1.00 91.88 406 TYR A N 1
ATOM 3075 C CA . TYR A 1 406 ? 19.338 8.409 -4.253 1.00 91.88 406 TYR A CA 1
ATOM 3076 C C . TYR A 1 406 ? 18.619 7.103 -3.894 1.00 91.88 406 TYR A C 1
ATOM 3078 O O . TYR A 1 406 ? 18.040 6.991 -2.812 1.00 91.88 406 TYR A O 1
ATOM 3086 N N . GLY A 1 407 ? 18.693 6.092 -4.763 1.00 91.06 407 GLY A N 1
ATOM 3087 C CA . GLY A 1 407 ? 18.074 4.777 -4.533 1.00 91.06 407 GLY A CA 1
ATOM 3088 C C . GLY A 1 407 ? 17.896 3.965 -5.818 1.00 91.06 407 GLY A C 1
ATOM 3089 O O . GLY A 1 407 ? 17.885 4.532 -6.912 1.00 91.06 407 GLY A O 1
ATOM 3090 N N . ARG A 1 408 ? 17.727 2.640 -5.703 1.00 91.81 408 ARG A N 1
ATOM 3091 C CA . ARG A 1 408 ? 17.566 1.754 -6.868 1.00 91.81 408 ARG A CA 1
ATOM 3092 C C . ARG A 1 408 ? 16.216 1.976 -7.552 1.00 91.81 408 ARG A C 1
ATOM 3094 O O . ARG A 1 408 ? 15.151 1.762 -6.962 1.00 91.81 408 ARG A O 1
ATOM 3101 N N . GLY A 1 409 ? 16.271 2.331 -8.827 1.00 91.44 409 GLY A N 1
ATOM 3102 C CA . GLY A 1 409 ? 15.136 2.729 -9.648 1.00 91.44 409 GLY A CA 1
ATOM 3103 C C . GLY A 1 409 ? 14.558 4.094 -9.284 1.00 91.44 409 GLY A C 1
ATOM 3104 O O . GLY A 1 409 ? 13.414 4.368 -9.637 1.00 91.44 409 GLY A O 1
ATOM 3105 N N . SER A 1 410 ? 15.292 4.929 -8.537 1.00 92.94 410 SER A N 1
ATOM 3106 C CA . SER A 1 410 ? 14.880 6.315 -8.275 1.00 92.94 410 SER A CA 1
ATOM 3107 C C . SER A 1 410 ? 14.879 7.127 -9.568 1.00 92.94 410 SER A C 1
ATOM 3109 O O . SER A 1 410 ? 13.910 7.840 -9.831 1.00 92.94 410 SER A O 1
ATOM 3111 N N . ALA A 1 411 ? 15.904 6.947 -10.403 1.00 93.00 411 ALA A N 1
ATOM 3112 C CA . ALA A 1 411 ? 15.919 7.441 -11.766 1.00 93.00 411 ALA A CA 1
ATOM 3113 C C . ALA A 1 411 ? 15.125 6.503 -12.674 1.00 93.00 411 ALA A C 1
ATOM 3115 O O . ALA A 1 411 ? 14.254 6.993 -13.385 1.00 93.00 411 ALA A O 1
ATOM 3116 N N . ASP A 1 412 ? 15.374 5.187 -12.609 1.00 91.88 412 ASP A N 1
ATOM 3117 C CA . ASP A 1 412 ? 14.927 4.220 -13.625 1.00 91.88 412 ASP A CA 1
ATOM 3118 C C . ASP A 1 412 ? 13.913 3.173 -13.095 1.00 91.88 412 ASP A C 1
ATOM 3120 O O . ASP A 1 412 ? 14.274 2.142 -12.536 1.00 91.88 412 ASP A O 1
ATOM 3124 N N . MET A 1 413 ? 12.599 3.392 -13.177 1.00 90.31 413 MET A N 1
ATOM 3125 C CA . MET A 1 413 ? 11.916 4.604 -13.650 1.00 90.31 413 MET A CA 1
ATOM 3126 C C . MET A 1 413 ? 10.836 5.117 -12.683 1.00 90.31 413 MET A C 1
ATOM 3128 O O . MET A 1 413 ? 9.874 5.779 -13.082 1.00 90.31 413 MET A O 1
ATOM 3132 N N . LYS A 1 414 ? 10.985 4.837 -11.379 1.00 94.31 414 LYS A N 1
ATOM 3133 C CA . LYS A 1 414 ? 9.928 5.047 -10.370 1.00 94.31 414 LYS A CA 1
ATOM 3134 C C . LYS A 1 414 ? 9.532 6.514 -10.200 1.00 94.31 414 LYS A C 1
ATOM 3136 O O . LYS A 1 414 ? 8.369 6.777 -9.914 1.00 94.31 414 LYS A O 1
ATOM 3141 N N . SER A 1 415 ? 10.439 7.470 -10.412 1.00 94.94 415 SER A N 1
ATOM 3142 C CA . SER A 1 415 ? 10.091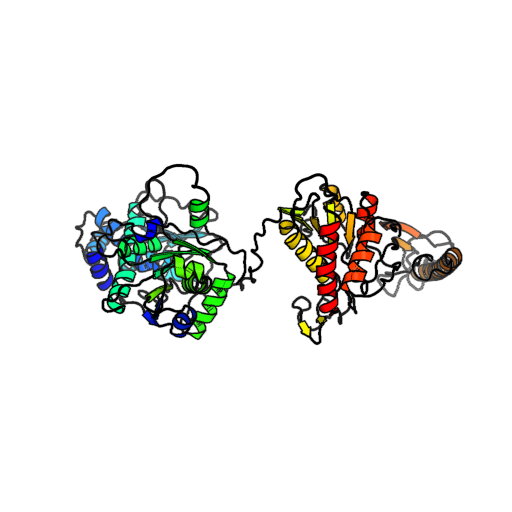 8.902 -10.341 1.00 94.94 415 SER A CA 1
ATOM 3143 C C . SER A 1 415 ? 9.281 9.381 -11.549 1.00 94.94 415 SER A C 1
ATOM 3145 O O . SER A 1 415 ? 8.382 10.205 -11.392 1.00 94.94 415 SER A O 1
ATOM 3147 N N . GLY A 1 416 ? 9.528 8.824 -12.738 1.00 95.44 416 GLY A N 1
ATOM 3148 C CA . GLY A 1 416 ? 8.678 9.046 -13.909 1.00 95.44 416 GLY A CA 1
ATOM 3149 C C . GLY A 1 416 ? 7.310 8.378 -13.765 1.00 95.44 416 GLY A C 1
ATOM 3150 O O . GLY A 1 416 ? 6.282 8.995 -14.045 1.00 95.44 416 GLY A O 1
ATOM 3151 N N . LEU A 1 417 ? 7.278 7.154 -13.227 1.00 95.75 417 LEU A N 1
ATOM 3152 C CA . LEU A 1 417 ? 6.032 6.469 -12.884 1.00 95.75 417 LEU A CA 1
ATOM 3153 C C . LEU A 1 417 ? 5.219 7.265 -11.847 1.00 95.75 417 LEU A C 1
ATOM 3155 O O . LEU A 1 417 ? 4.018 7.457 -12.025 1.00 95.75 417 LEU A O 1
ATOM 3159 N N . ALA A 1 418 ? 5.872 7.806 -10.813 1.00 95.38 418 ALA A N 1
ATOM 3160 C CA . ALA A 1 418 ? 5.246 8.688 -9.829 1.00 95.38 418 ALA A CA 1
ATOM 3161 C C . ALA A 1 418 ? 4.715 9.989 -10.459 1.00 95.38 418 ALA A C 1
ATOM 3163 O O . ALA A 1 418 ? 3.634 10.445 -10.085 1.00 95.38 418 ALA A O 1
ATOM 3164 N N . ALA A 1 419 ? 5.403 10.559 -11.455 1.00 96.69 419 ALA A N 1
ATOM 3165 C CA . ALA A 1 419 ? 4.874 11.693 -12.212 1.00 96.69 419 ALA A CA 1
ATOM 3166 C C . ALA A 1 419 ? 3.594 11.323 -12.986 1.00 96.69 419 ALA A C 1
ATOM 3168 O O . ALA A 1 419 ? 2.616 12.073 -12.948 1.00 96.69 419 ALA A O 1
ATOM 3169 N N . GLY A 1 420 ? 3.551 10.136 -13.602 1.00 96.81 420 GLY A N 1
ATOM 3170 C CA . GLY A 1 420 ? 2.345 9.581 -14.230 1.00 96.81 420 GLY A CA 1
ATOM 3171 C C . GLY A 1 420 ? 1.197 9.354 -13.236 1.00 96.81 420 GLY A C 1
ATOM 3172 O O . GLY A 1 420 ? 0.054 9.721 -13.516 1.00 96.81 420 GLY A O 1
ATOM 3173 N N . MET A 1 421 ? 1.495 8.828 -12.040 1.00 95.12 421 MET A N 1
ATOM 3174 C CA . MET A 1 421 ? 0.518 8.682 -10.950 1.00 95.12 421 MET A CA 1
ATOM 3175 C C . MET A 1 421 ? -0.091 10.036 -10.567 1.00 95.12 421 MET A C 1
ATOM 3177 O O . MET A 1 421 ? -1.312 10.151 -10.460 1.00 95.12 421 MET A O 1
ATOM 3181 N N . VAL A 1 422 ? 0.734 11.076 -10.400 1.00 93.75 422 VAL A N 1
ATOM 3182 C CA . VAL A 1 422 ? 0.255 12.429 -10.077 1.00 93.75 422 VAL A CA 1
ATOM 3183 C C . VAL A 1 422 ? -0.561 13.026 -11.230 1.00 93.75 422 VAL A C 1
ATOM 3185 O O . VAL A 1 422 ? -1.558 13.697 -10.962 1.00 93.75 422 VAL A O 1
ATOM 3188 N N . ALA A 1 423 ? -0.215 12.753 -12.491 1.00 94.81 423 ALA A N 1
ATOM 3189 C CA . ALA A 1 423 ? -0.987 13.205 -13.649 1.00 94.81 423 ALA A CA 1
ATOM 3190 C C . ALA A 1 423 ? -2.407 12.612 -13.669 1.00 94.81 423 ALA A C 1
ATOM 3192 O O . ALA A 1 423 ? -3.382 13.368 -13.667 1.00 94.81 423 ALA A O 1
ATOM 3193 N N . VAL A 1 424 ? -2.543 11.284 -13.568 1.00 95.00 424 VAL A N 1
ATOM 3194 C CA . VAL A 1 424 ? -3.849 10.600 -13.444 1.00 95.00 424 VAL A CA 1
ATOM 3195 C C . VAL A 1 424 ? -4.624 11.102 -12.221 1.00 95.00 424 VAL A C 1
ATOM 3197 O O . VAL A 1 424 ? -5.813 11.416 -12.305 1.00 95.00 424 VAL A O 1
ATOM 3200 N N . ALA A 1 425 ? -3.946 11.263 -11.084 1.00 90.88 425 ALA A N 1
ATOM 3201 C CA . ALA A 1 425 ? -4.564 11.714 -9.843 1.00 90.88 425 ALA A CA 1
ATOM 3202 C C . ALA A 1 425 ? -4.977 13.205 -9.840 1.00 90.88 425 ALA A C 1
ATOM 3204 O O . ALA A 1 425 ? -5.722 13.618 -8.947 1.00 90.88 425 ALA A O 1
ATOM 3205 N N . ASN A 1 426 ? -4.538 14.012 -10.816 1.00 89.69 426 ASN A N 1
ATOM 3206 C CA . ASN A 1 426 ? -5.033 15.374 -11.064 1.00 89.69 426 ASN A CA 1
ATOM 3207 C C . ASN A 1 426 ? -6.120 15.413 -12.150 1.00 89.69 426 ASN A C 1
ATOM 3209 O O . ASN A 1 426 ? -7.092 16.153 -12.002 1.00 89.69 426 ASN A O 1
ATOM 3213 N N . ALA A 1 427 ? -5.998 14.595 -13.201 1.00 91.69 427 ALA A N 1
ATOM 3214 C CA . ALA A 1 427 ? -6.913 14.545 -14.345 1.00 91.69 427 ALA A CA 1
ATOM 3215 C C . ALA A 1 427 ? -8.396 14.412 -13.950 1.00 91.69 427 ALA A C 1
ATOM 3217 O O . ALA A 1 427 ? -9.268 15.054 -14.536 1.00 91.69 427 ALA A O 1
ATOM 3218 N N . LYS A 1 428 ? -8.691 13.657 -12.885 1.00 84.31 428 LYS A N 1
ATOM 3219 C CA . LYS A 1 428 ? -10.054 13.500 -12.350 1.00 84.31 428 LYS A CA 1
ATOM 3220 C C . LYS A 1 428 ? -10.704 14.810 -11.865 1.00 84.31 428 LYS A C 1
ATOM 3222 O O . LYS A 1 428 ? -11.926 14.889 -11.794 1.00 84.31 428 LYS A O 1
ATOM 3227 N N . GLY A 1 429 ? -9.919 15.840 -11.543 1.00 83.12 429 GLY A N 1
ATOM 3228 C CA . GLY A 1 429 ? -10.416 17.178 -11.196 1.00 83.12 429 GLY A CA 1
ATOM 3229 C C . GLY A 1 429 ? -10.660 18.102 -12.397 1.00 83.12 429 GLY A C 1
ATOM 3230 O O . GLY A 1 429 ? -11.108 19.228 -12.203 1.00 83.12 429 GLY A O 1
ATOM 3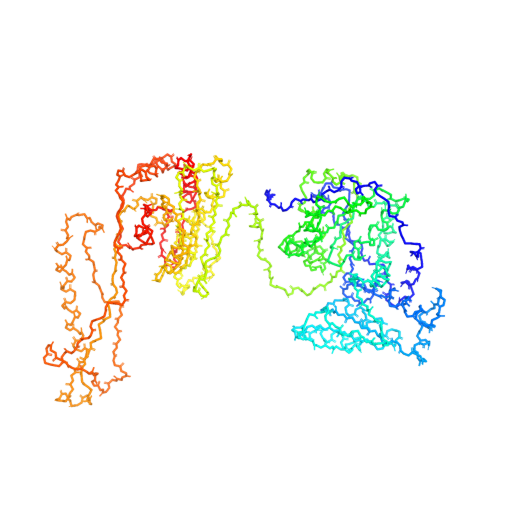231 N N . MET A 1 430 ? -10.347 17.663 -13.622 1.00 87.88 430 MET A N 1
ATOM 3232 C CA . MET A 1 430 ? -10.250 18.533 -14.804 1.00 87.88 430 MET A CA 1
ATOM 3233 C C . MET A 1 430 ? -11.440 18.445 -15.775 1.00 87.88 430 MET A C 1
ATOM 3235 O O . MET A 1 430 ? -11.470 19.198 -16.744 1.00 87.88 430 MET A O 1
ATOM 3239 N N . ASN A 1 431 ? -12.429 17.577 -15.518 1.00 88.81 431 ASN A N 1
ATOM 3240 C CA . ASN A 1 431 ? -13.617 17.369 -16.369 1.00 88.81 431 ASN A CA 1
ATOM 3241 C C . ASN A 1 431 ? -13.285 17.049 -17.844 1.00 88.81 431 ASN A C 1
ATOM 3243 O O . ASN A 1 431 ? -13.928 17.553 -18.763 1.00 88.81 431 ASN A O 1
ATOM 3247 N N . LEU A 1 432 ? -12.265 16.214 -18.055 1.00 95.50 432 LEU A N 1
ATOM 3248 C CA . LEU A 1 432 ? -11.769 15.805 -19.373 1.00 95.50 432 LEU A CA 1
ATOM 3249 C C . LEU A 1 432 ? -12.793 14.954 -20.145 1.00 95.50 432 LEU A C 1
ATOM 3251 O O . LEU A 1 432 ? -13.747 14.413 -19.572 1.00 95.50 432 LEU A O 1
ATOM 3255 N N . ARG A 1 433 ? -12.599 14.820 -21.459 1.00 97.00 433 ARG A N 1
ATOM 3256 C CA . ARG A 1 433 ? -13.437 13.995 -22.348 1.00 97.00 433 ARG A CA 1
ATOM 3257 C C . ARG A 1 433 ? -12.768 12.682 -22.740 1.00 97.00 433 ARG A C 1
ATOM 3259 O O . ARG A 1 433 ? -13.475 11.702 -22.955 1.00 97.00 433 ARG A O 1
ATOM 3266 N N . GLY A 1 434 ? -11.443 12.653 -22.808 1.00 97.12 434 GLY A N 1
ATOM 3267 C CA . GLY A 1 434 ? -10.655 11.430 -22.937 1.00 97.12 434 GLY A CA 1
ATOM 3268 C C . GLY A 1 434 ? -10.189 10.884 -21.588 1.00 97.12 434 GLY A C 1
ATOM 3269 O O . GLY A 1 434 ? -10.150 11.610 -20.593 1.00 97.12 434 GLY A O 1
ATOM 3270 N N . ASP A 1 435 ? -9.829 9.604 -21.567 1.00 97.81 435 ASP A N 1
ATOM 3271 C CA . ASP A 1 435 ? -9.284 8.938 -20.382 1.00 97.81 435 ASP A CA 1
ATOM 3272 C C . ASP A 1 435 ? -7.800 9.280 -20.183 1.00 97.81 435 ASP A C 1
ATOM 3274 O O . ASP A 1 435 ? -7.031 9.359 -21.145 1.00 97.81 435 ASP A O 1
ATOM 3278 N N . VAL A 1 436 ? -7.375 9.414 -18.924 1.00 98.19 436 VAL A N 1
ATOM 3279 C CA . VAL A 1 436 ? -5.953 9.498 -18.558 1.00 98.19 436 VAL A CA 1
ATOM 3280 C C . VAL A 1 436 ? -5.582 8.235 -17.791 1.00 98.19 436 VAL A C 1
ATOM 3282 O O . VAL A 1 436 ? -6.146 7.949 -16.732 1.00 98.19 436 VAL A O 1
ATOM 3285 N N . ILE A 1 437 ? -4.656 7.465 -18.355 1.00 98.25 437 ILE A N 1
ATOM 3286 C CA . ILE A 1 437 ? -4.328 6.096 -17.955 1.00 98.25 437 ILE A CA 1
ATOM 3287 C C . ILE A 1 437 ? -2.890 6.051 -17.428 1.00 98.25 437 ILE A C 1
ATOM 3289 O O . ILE A 1 437 ? -1.985 6.645 -18.004 1.00 98.25 437 ILE A O 1
ATOM 3293 N N . LEU A 1 438 ? -2.665 5.303 -16.354 1.00 97.88 438 LEU A N 1
ATOM 3294 C CA . LEU A 1 438 ? -1.363 4.850 -15.883 1.00 97.88 438 LEU A CA 1
ATOM 3295 C C . LEU A 1 438 ? -1.239 3.360 -16.202 1.00 97.88 438 LEU A C 1
ATOM 3297 O O . LEU A 1 438 ? -2.091 2.576 -15.791 1.00 97.88 438 LEU A O 1
ATOM 3301 N N . ALA A 1 439 ? -0.168 2.975 -16.884 1.00 98.00 439 ALA A N 1
ATOM 3302 C CA . ALA A 1 439 ? 0.231 1.595 -17.122 1.00 98.00 439 ALA A CA 1
ATOM 3303 C C . ALA A 1 439 ? 1.509 1.309 -16.320 1.00 98.00 439 ALA A C 1
ATOM 3305 O O . ALA A 1 439 ? 2.619 1.467 -16.832 1.00 98.00 439 ALA A O 1
ATOM 3306 N N . ALA A 1 440 ? 1.337 0.931 -15.050 1.00 97.31 440 ALA A N 1
ATOM 3307 C CA . ALA A 1 440 ? 2.421 0.537 -14.158 1.00 97.31 440 ALA A CA 1
ATOM 3308 C C . ALA A 1 440 ? 2.725 -0.952 -14.379 1.00 97.31 440 ALA A C 1
ATOM 3310 O O . ALA A 1 440 ? 2.025 -1.826 -13.868 1.00 97.31 440 ALA A O 1
ATOM 3311 N N . VAL A 1 441 ? 3.721 -1.243 -15.207 1.00 96.62 441 VAL A N 1
ATOM 3312 C CA . VAL A 1 441 ? 4.006 -2.597 -15.711 1.00 96.62 441 VAL A CA 1
ATOM 3313 C C . VAL A 1 441 ? 5.165 -3.259 -14.971 1.00 96.62 441 VAL A C 1
ATOM 3315 O O . VAL A 1 441 ? 5.808 -2.646 -14.117 1.00 96.62 441 VAL A O 1
ATOM 3318 N N . THR A 1 442 ? 5.434 -4.529 -15.271 1.00 94.25 442 THR A N 1
ATOM 3319 C CA . THR A 1 442 ? 6.605 -5.228 -14.736 1.00 94.25 442 THR A CA 1
ATOM 3320 C C . THR A 1 442 ? 7.287 -6.148 -15.751 1.00 94.25 442 THR A C 1
ATOM 3322 O O . THR A 1 442 ? 6.703 -6.498 -16.773 1.00 94.25 442 THR A O 1
ATOM 3325 N N . ASP A 1 443 ? 8.514 -6.560 -15.431 1.00 91.25 443 ASP A N 1
ATOM 3326 C CA . ASP A 1 443 ? 9.415 -7.402 -16.220 1.00 91.25 443 ASP A CA 1
ATOM 3327 C C . ASP A 1 443 ? 10.058 -6.696 -17.425 1.00 91.25 443 ASP A C 1
ATOM 3329 O O . ASP A 1 443 ? 10.640 -7.346 -18.287 1.00 91.25 443 ASP A O 1
ATOM 3333 N N . GLU A 1 444 ? 10.000 -5.364 -17.484 1.00 91.38 444 GLU A N 1
ATOM 3334 C CA . GLU A 1 444 ? 10.618 -4.570 -18.563 1.00 91.38 444 GLU A CA 1
ATOM 3335 C C . GLU A 1 444 ? 12.151 -4.721 -18.565 1.00 91.38 444 GLU A C 1
ATOM 3337 O O . GLU A 1 444 ? 12.746 -4.929 -19.621 1.00 91.38 444 GLU A O 1
ATOM 3342 N N . GLU A 1 445 ? 12.757 -4.842 -17.376 1.00 86.62 445 GLU A N 1
ATOM 3343 C CA . GLU A 1 445 ? 14.186 -5.130 -17.155 1.00 86.62 445 GLU A CA 1
ATOM 3344 C C . GLU A 1 445 ? 14.597 -6.581 -17.538 1.00 86.62 445 GLU A C 1
ATOM 3346 O O . GLU A 1 445 ? 15.684 -7.043 -17.178 1.00 86.62 445 GLU A O 1
ATOM 3351 N N . SER A 1 446 ? 13.727 -7.332 -18.232 1.00 84.25 446 SER A N 1
ATOM 3352 C CA . SER A 1 446 ? 13.957 -8.707 -18.698 1.00 84.25 446 SER A CA 1
ATOM 3353 C C . SER A 1 446 ? 13.323 -8.977 -20.073 1.00 84.25 446 SER A C 1
ATOM 3355 O O . SER A 1 446 ? 14.019 -8.888 -21.085 1.00 84.25 446 SER A O 1
ATOM 3357 N N . GLU A 1 447 ? 12.028 -9.321 -20.143 1.00 83.88 447 GLU A N 1
ATOM 3358 C CA . GLU A 1 447 ? 11.345 -9.688 -21.399 1.00 83.88 447 GLU A CA 1
ATOM 3359 C C . GLU A 1 447 ? 10.155 -8.776 -21.750 1.00 83.88 447 GLU A C 1
ATOM 3361 O O . GLU A 1 447 ? 9.609 -8.885 -22.848 1.00 83.88 447 GLU A O 1
ATOM 3366 N N . SER A 1 448 ? 9.786 -7.832 -20.878 1.00 89.44 448 SER A N 1
ATOM 3367 C CA . SER A 1 448 ? 8.645 -6.905 -21.023 1.00 89.44 448 SER A CA 1
ATOM 3368 C C . SER A 1 448 ? 7.261 -7.561 -21.005 1.00 89.44 448 SER A C 1
ATOM 3370 O O . SER A 1 448 ? 6.294 -7.062 -21.590 1.00 89.44 448 SER A O 1
ATOM 3372 N N . LEU A 1 449 ? 7.146 -8.676 -20.278 1.00 91.25 449 LEU A N 1
ATOM 3373 C CA . LEU A 1 449 ? 5.906 -9.448 -20.175 1.00 91.25 449 LEU A CA 1
ATOM 3374 C C . LEU A 1 449 ? 4.722 -8.614 -19.657 1.00 91.25 449 LEU A C 1
ATOM 3376 O O . LEU A 1 449 ? 3.600 -8.839 -20.100 1.00 91.25 449 LEU A O 1
ATOM 3380 N N . GLY A 1 450 ? 4.937 -7.634 -18.772 1.00 93.88 450 GLY A N 1
ATOM 3381 C CA . GLY A 1 450 ? 3.864 -6.790 -18.235 1.00 93.88 450 GLY A CA 1
ATOM 3382 C C . GLY A 1 450 ? 3.156 -5.937 -19.291 1.00 93.88 450 GLY A C 1
ATOM 3383 O O . GLY A 1 450 ? 1.925 -5.893 -19.305 1.00 93.88 450 GLY A O 1
ATOM 3384 N N . THR A 1 451 ? 3.894 -5.313 -20.217 1.00 95.50 451 THR A N 1
ATOM 3385 C CA . THR A 1 451 ? 3.288 -4.539 -21.317 1.00 95.50 451 THR A CA 1
ATOM 3386 C C . THR A 1 451 ? 2.640 -5.451 -22.356 1.00 95.50 451 THR A C 1
ATOM 3388 O O . THR A 1 451 ? 1.529 -5.158 -22.801 1.00 95.50 451 THR A O 1
ATOM 3391 N N . GLU A 1 452 ? 3.242 -6.600 -22.687 1.00 94.69 452 GLU A N 1
ATOM 3392 C CA . GLU A 1 452 ? 2.573 -7.594 -23.540 1.00 94.69 452 GLU A CA 1
ATOM 3393 C C . GLU A 1 452 ? 1.249 -8.076 -22.925 1.00 94.69 452 GLU A C 1
ATOM 3395 O O . GLU A 1 452 ? 0.225 -8.107 -23.606 1.00 94.69 452 GLU A O 1
ATOM 3400 N N . GLN A 1 453 ? 1.238 -8.408 -21.632 1.00 95.62 453 GLN A N 1
ATOM 3401 C CA . GLN A 1 453 ? 0.059 -8.911 -20.920 1.00 95.62 453 GLN A CA 1
ATOM 3402 C C . GLN A 1 453 ? -1.023 -7.837 -20.752 1.00 95.62 453 GLN A C 1
ATOM 3404 O O . GLN A 1 453 ? -2.209 -8.132 -20.899 1.00 95.62 453 GLN A O 1
ATOM 3409 N N . LEU A 1 454 ? -0.636 -6.577 -20.536 1.00 96.56 454 LEU A N 1
ATOM 3410 C CA . LEU A 1 454 ? -1.537 -5.423 -20.548 1.00 96.56 454 LEU A CA 1
ATOM 3411 C C . LEU A 1 454 ? -2.202 -5.239 -21.923 1.00 96.56 454 LEU A C 1
ATOM 3413 O O . LEU A 1 454 ? -3.418 -5.050 -22.007 1.00 96.56 454 LEU A O 1
ATOM 3417 N N . LEU A 1 455 ? -1.435 -5.368 -23.009 1.00 96.44 455 LEU A N 1
ATOM 3418 C CA . LEU A 1 455 ? -1.950 -5.283 -24.378 1.00 96.44 455 LEU A CA 1
ATOM 3419 C C . LEU A 1 455 ? -2.825 -6.493 -24.757 1.00 96.44 455 LEU A C 1
ATOM 3421 O O . LEU A 1 455 ? -3.820 -6.319 -25.468 1.00 96.44 455 LEU A O 1
ATOM 3425 N N . GLN A 1 456 ? -2.510 -7.694 -24.262 1.00 94.69 456 GLN A N 1
ATOM 3426 C CA . GLN A 1 456 ? -3.330 -8.906 -24.413 1.00 94.69 456 GLN A CA 1
ATOM 3427 C C . GLN A 1 456 ? -4.651 -8.811 -23.633 1.00 94.69 456 GLN A C 1
ATOM 3429 O O . GLN A 1 456 ? -5.687 -9.237 -24.137 1.00 94.69 456 GLN A O 1
ATOM 3434 N N . ALA A 1 457 ? -4.645 -8.179 -22.454 1.00 92.50 457 ALA A N 1
ATOM 3435 C CA . ALA A 1 457 ? -5.843 -7.884 -21.662 1.00 92.50 457 ALA A CA 1
ATOM 3436 C C . ALA A 1 457 ? -6.749 -6.790 -22.276 1.00 92.50 457 ALA A C 1
ATOM 3438 O O . ALA A 1 457 ? -7.792 -6.466 -21.711 1.00 92.50 457 ALA A O 1
ATOM 3439 N N . GLY A 1 458 ? -6.379 -6.234 -23.437 1.00 95.06 458 GLY A N 1
ATOM 3440 C CA . GLY A 1 458 ? -7.210 -5.312 -24.218 1.00 95.06 458 GLY A CA 1
ATOM 3441 C C . GLY A 1 458 ? -7.007 -3.825 -23.918 1.00 95.06 458 GLY A C 1
ATOM 3442 O O . GLY A 1 458 ? -7.665 -2.998 -24.546 1.00 95.06 458 GLY A O 1
ATOM 3443 N N . TRP A 1 459 ? -6.087 -3.455 -23.023 1.00 96.31 459 TRP A N 1
ATOM 3444 C CA . TRP A 1 459 ? -5.823 -2.050 -22.699 1.00 96.31 459 TRP A CA 1
ATOM 3445 C C . TRP A 1 459 ? -5.202 -1.305 -23.881 1.00 96.31 459 TRP A C 1
ATOM 3447 O O . TRP A 1 459 ? -4.246 -1.782 -24.493 1.00 96.31 459 TRP A O 1
ATOM 3457 N N . ARG A 1 460 ? -5.755 -0.140 -24.224 1.00 96.50 460 ARG A N 1
ATOM 3458 C CA . ARG A 1 460 ? -5.312 0.731 -25.322 1.00 96.50 460 ARG A CA 1
ATOM 3459 C C . ARG A 1 460 ? -5.431 2.197 -24.906 1.00 96.50 460 ARG A C 1
ATOM 3461 O O . ARG A 1 460 ? -6.122 2.507 -23.939 1.00 96.50 460 ARG A O 1
ATOM 3468 N N . ALA A 1 461 ? -4.755 3.062 -25.650 1.00 97.62 461 ALA A N 1
ATOM 3469 C CA . ALA A 1 461 ? -4.895 4.511 -25.604 1.00 97.62 461 ALA A CA 1
ATOM 3470 C C . ALA A 1 461 ? -4.644 5.084 -27.010 1.00 97.62 461 ALA A C 1
ATOM 3472 O O . ALA A 1 461 ? -4.084 4.386 -27.857 1.00 97.62 461 ALA A O 1
ATOM 3473 N N . ASP A 1 462 ? -5.017 6.339 -27.247 1.00 98.12 462 ASP A N 1
ATOM 3474 C CA . ASP A 1 462 ? -4.755 7.043 -28.512 1.00 98.12 462 ASP A CA 1
ATOM 3475 C C . ASP A 1 462 ? -3.316 7.590 -28.589 1.00 98.12 462 ASP A C 1
ATOM 3477 O O . ASP A 1 462 ? -2.833 7.914 -29.671 1.00 98.12 462 ASP A O 1
ATOM 3481 N N . ALA A 1 463 ? -2.619 7.672 -27.450 1.00 98.06 463 ALA A N 1
ATOM 3482 C CA . ALA A 1 463 ? -1.200 8.011 -27.339 1.00 98.06 463 ALA A CA 1
ATOM 3483 C C . ALA A 1 463 ? -0.575 7.478 -26.036 1.00 98.06 463 ALA A C 1
ATOM 3485 O O . ALA A 1 463 ? -1.278 7.246 -25.047 1.00 98.06 463 ALA A O 1
ATOM 3486 N N . ALA A 1 464 ? 0.756 7.350 -26.002 1.00 97.88 464 ALA A N 1
ATOM 3487 C CA . ALA A 1 464 ? 1.513 6.963 -24.813 1.00 97.88 464 ALA A CA 1
ATOM 3488 C C . ALA A 1 464 ? 2.793 7.790 -24.578 1.00 97.88 464 ALA A C 1
ATOM 3490 O O . ALA A 1 464 ? 3.560 8.077 -25.498 1.00 97.88 464 ALA A O 1
ATOM 3491 N N . ILE A 1 465 ? 3.068 8.102 -23.310 1.00 97.81 465 ILE A N 1
ATOM 3492 C CA . ILE A 1 465 ? 4.333 8.670 -22.831 1.00 97.81 465 ILE A CA 1
ATOM 3493 C C . ILE A 1 465 ? 5.001 7.646 -21.911 1.00 97.81 465 ILE A C 1
ATOM 3495 O O . ILE A 1 465 ? 4.439 7.250 -20.890 1.00 97.81 465 ILE A O 1
ATOM 3499 N N . ILE A 1 466 ? 6.207 7.219 -22.279 1.00 96.69 466 ILE A N 1
ATOM 3500 C CA . ILE A 1 466 ? 7.024 6.265 -21.530 1.00 96.69 466 ILE A CA 1
ATOM 3501 C C . ILE A 1 466 ? 7.950 7.089 -20.635 1.00 96.69 466 ILE A C 1
ATOM 3503 O O . ILE A 1 466 ? 8.835 7.791 -21.125 1.00 96.69 466 ILE A O 1
ATOM 3507 N N . ALA A 1 467 ? 7.729 7.043 -19.323 1.00 94.00 467 ALA A N 1
ATOM 3508 C CA . ALA A 1 467 ? 8.252 8.037 -18.380 1.00 94.00 467 ALA A CA 1
ATOM 3509 C C . ALA A 1 467 ? 9.743 7.863 -17.979 1.00 94.00 467 ALA A C 1
ATOM 3511 O O . ALA A 1 467 ? 10.131 8.189 -16.856 1.00 94.00 467 ALA A O 1
ATOM 3512 N N . ARG A 1 468 ? 10.573 7.252 -18.837 1.00 92.12 468 ARG A N 1
ATOM 3513 C CA . ARG A 1 468 ? 11.959 6.841 -18.519 1.00 92.12 468 ARG A CA 1
ATOM 3514 C C . ARG A 1 468 ? 12.889 8.068 -18.460 1.00 92.12 468 ARG A C 1
ATOM 3516 O O . ARG A 1 468 ? 12.671 8.982 -19.249 1.00 92.12 468 ARG A O 1
ATOM 3523 N N . PRO A 1 469 ? 13.902 8.135 -17.572 1.00 92.69 469 PRO A N 1
ATOM 3524 C CA . PRO A 1 469 ? 14.861 9.245 -17.516 1.00 92.69 469 PRO A CA 1
ATOM 3525 C C . PRO A 1 469 ? 15.575 9.478 -18.853 1.00 92.69 469 PRO A C 1
ATOM 3527 O O . PRO A 1 469 ? 16.128 8.554 -19.447 1.00 92.69 469 PRO A O 1
ATOM 3530 N N . THR A 1 470 ? 15.564 10.730 -19.317 1.00 92.19 470 THR A N 1
ATOM 3531 C CA . THR A 1 470 ? 16.104 11.141 -20.628 1.00 92.19 470 THR A CA 1
ATOM 3532 C C . THR A 1 470 ? 16.880 12.461 -20.571 1.00 92.19 470 THR A C 1
ATOM 3534 O O . THR A 1 470 ? 17.083 13.107 -21.600 1.00 92.19 470 THR A O 1
ATOM 3537 N N . GLU A 1 471 ? 17.296 12.912 -19.380 1.00 91.62 471 GLU A N 1
ATOM 3538 C CA . GLU A 1 471 ? 17.829 14.270 -19.160 1.00 91.62 471 GLU A CA 1
ATOM 3539 C C . GLU A 1 471 ? 16.863 15.356 -19.675 1.00 91.62 471 GLU A C 1
ATOM 3541 O O . GLU A 1 471 ? 17.266 16.319 -20.326 1.00 91.62 471 GLU A O 1
ATOM 3546 N N . MET A 1 472 ? 15.559 15.157 -19.439 1.00 91.88 472 MET A N 1
ATOM 3547 C CA . MET A 1 472 ? 14.449 15.955 -19.983 1.00 91.88 472 MET A CA 1
ATOM 3548 C C . MET A 1 472 ? 14.356 16.001 -21.524 1.00 91.88 472 MET A C 1
ATOM 3550 O O . MET A 1 472 ? 13.467 16.673 -22.042 1.00 91.88 472 MET A O 1
ATOM 3554 N N . ALA A 1 473 ? 15.192 15.286 -22.285 1.00 91.50 473 ALA A N 1
ATOM 3555 C CA . ALA A 1 473 ? 15.112 15.240 -23.749 1.00 91.50 473 ALA A CA 1
ATOM 3556 C C . ALA A 1 473 ? 13.935 14.380 -24.250 1.00 91.50 473 ALA A C 1
ATOM 3558 O O . ALA A 1 473 ? 13.494 13.449 -23.573 1.00 91.50 473 ALA A O 1
ATOM 3559 N N . LEU A 1 474 ? 13.444 14.666 -25.459 1.00 92.44 474 LEU A N 1
ATOM 3560 C CA . LEU A 1 474 ? 12.321 13.952 -26.078 1.00 92.44 474 LEU A CA 1
ATOM 3561 C C . LEU A 1 474 ? 12.837 12.882 -27.047 1.00 92.44 474 LEU A C 1
ATOM 3563 O O . LEU A 1 474 ? 13.470 13.213 -28.051 1.00 92.44 474 LEU A O 1
ATOM 3567 N N . ILE A 1 475 ? 12.558 11.604 -26.771 1.00 92.00 475 ILE A N 1
ATOM 3568 C CA . ILE A 1 475 ? 13.138 10.486 -27.532 1.00 92.00 475 ILE A CA 1
ATOM 3569 C C . ILE A 1 475 ? 12.120 9.875 -28.493 1.00 92.00 475 ILE A C 1
ATOM 3571 O O . ILE A 1 475 ? 11.353 8.957 -28.155 1.00 92.00 475 ILE A O 1
ATOM 3575 N N . ASN A 1 476 ? 12.127 10.355 -29.734 1.00 89.88 476 ASN A N 1
ATOM 3576 C CA . ASN A 1 476 ? 11.198 9.882 -30.755 1.00 89.88 476 ASN A CA 1
ATOM 3577 C C . ASN A 1 476 ? 11.658 8.567 -31.424 1.00 89.88 476 ASN A C 1
ATOM 3579 O O . ASN A 1 476 ? 10.831 7.674 -31.619 1.00 89.88 476 ASN A O 1
ATOM 3583 N N . LYS A 1 477 ? 12.964 8.383 -31.663 1.00 87.50 477 LYS A N 1
ATOM 3584 C CA . LYS A 1 477 ? 13.596 7.161 -32.213 1.00 87.50 477 LYS A CA 1
ATOM 3585 C C . LYS A 1 477 ? 14.231 6.290 -31.110 1.00 87.50 477 LYS A C 1
ATOM 3587 O O . LYS A 1 477 ? 14.926 6.824 -30.253 1.00 87.50 477 LYS A O 1
ATOM 3592 N N . ASN A 1 478 ? 14.081 4.962 -31.152 1.00 86.00 478 ASN A N 1
ATOM 3593 C CA . ASN A 1 478 ? 14.914 4.024 -30.372 1.00 86.00 478 ASN A CA 1
ATOM 3594 C C . ASN A 1 478 ? 15.284 2.763 -31.172 1.00 86.00 478 ASN A C 1
ATOM 3596 O O . ASN A 1 478 ? 14.550 2.355 -32.077 1.00 86.00 478 ASN A O 1
ATOM 3600 N N . LYS A 1 479 ? 16.404 2.121 -30.818 1.00 84.12 479 LYS A N 1
ATOM 3601 C CA . LYS A 1 479 ? 16.847 0.862 -31.445 1.00 84.12 479 LYS A CA 1
ATOM 3602 C C . LYS A 1 479 ? 16.020 -0.340 -30.985 1.00 84.12 479 LYS A C 1
ATOM 3604 O O . LYS A 1 479 ? 15.435 -0.334 -29.907 1.00 84.12 479 LYS A O 1
ATOM 3609 N N . GLY A 1 480 ? 16.000 -1.368 -31.833 1.00 84.75 480 GLY A N 1
ATOM 3610 C CA . GLY A 1 480 ? 15.580 -2.733 -31.510 1.00 84.75 480 GLY A CA 1
ATOM 3611 C C . GLY A 1 480 ? 16.783 -3.610 -31.169 1.00 84.75 480 GLY A C 1
ATOM 3612 O O . GLY A 1 480 ? 17.929 -3.195 -31.359 1.00 84.75 480 GLY A O 1
ATOM 3613 N N . PHE A 1 481 ? 16.534 -4.833 -30.708 1.00 85.06 481 PHE A N 1
ATOM 3614 C CA . PHE A 1 481 ? 17.590 -5.798 -30.388 1.00 85.06 481 PHE A CA 1
ATOM 3615 C C . PHE A 1 481 ? 17.182 -7.238 -30.709 1.00 85.06 481 PHE A C 1
ATOM 3617 O O . PHE A 1 481 ? 16.001 -7.555 -30.846 1.00 85.06 481 PHE A O 1
ATOM 3624 N N . ALA A 1 482 ? 18.174 -8.120 -30.826 1.00 84.81 482 ALA A N 1
ATOM 3625 C CA . ALA A 1 482 ? 17.978 -9.553 -31.006 1.00 84.81 482 ALA A CA 1
ATOM 3626 C C . ALA A 1 482 ? 19.050 -10.329 -30.232 1.00 84.81 482 ALA A C 1
ATOM 3628 O O . ALA A 1 482 ? 20.233 -9.988 -30.282 1.00 84.81 482 ALA A O 1
ATOM 3629 N N . LEU A 1 483 ? 18.624 -11.367 -29.514 1.00 83.94 483 LEU A N 1
ATOM 3630 C CA . LEU A 1 483 ? 19.476 -12.244 -28.719 1.00 83.94 483 LEU A CA 1
ATOM 3631 C C . LEU A 1 483 ? 19.655 -13.574 -29.450 1.00 83.94 483 LEU A C 1
ATOM 3633 O O . LEU A 1 483 ? 18.704 -14.337 -29.640 1.00 83.94 483 LEU A O 1
ATOM 3637 N N . PHE A 1 484 ? 20.898 -13.854 -29.834 1.00 83.62 484 PHE A N 1
ATOM 3638 C CA . PHE A 1 484 ? 21.282 -15.080 -30.522 1.00 83.62 484 PHE A CA 1
ATOM 3639 C C . PHE A 1 484 ? 22.099 -15.982 -29.600 1.00 83.62 484 PHE A C 1
ATOM 3641 O O . PHE A 1 484 ? 23.089 -15.547 -29.011 1.00 83.62 484 PHE A O 1
ATOM 3648 N N . GLN A 1 485 ? 21.720 -17.254 -29.527 1.00 83.62 485 GLN A N 1
ATOM 3649 C CA . GLN A 1 485 ? 22.545 -18.309 -28.957 1.00 83.62 485 GLN A CA 1
ATOM 3650 C C . GLN A 1 485 ? 23.289 -19.023 -30.086 1.00 83.62 485 GLN A C 1
ATOM 3652 O O . GLN A 1 485 ? 22.696 -19.382 -31.105 1.00 83.62 485 GLN A O 1
ATOM 3657 N N . VAL A 1 486 ? 24.592 -19.228 -29.894 1.00 83.75 486 VAL A N 1
ATOM 3658 C CA . VAL A 1 486 ? 25.453 -19.963 -30.823 1.00 83.75 486 VAL A CA 1
ATOM 3659 C C . VAL A 1 486 ? 26.133 -21.076 -30.042 1.00 83.75 486 VAL A C 1
ATOM 3661 O O . VAL A 1 486 ? 27.124 -20.841 -29.351 1.00 83.75 486 VAL A O 1
ATOM 3664 N N . ASP A 1 487 ? 25.585 -22.284 -30.131 1.00 81.75 487 ASP A N 1
ATOM 3665 C CA . ASP A 1 487 ? 26.227 -23.460 -29.549 1.00 81.75 487 ASP A CA 1
ATOM 3666 C C . ASP A 1 487 ? 27.395 -23.826 -30.470 1.00 81.75 487 ASP A C 1
ATOM 3668 O O . ASP A 1 487 ? 27.155 -24.274 -31.588 1.00 81.75 487 ASP A O 1
ATOM 3672 N N . ILE A 1 488 ? 28.641 -23.575 -30.053 1.00 79.62 488 ILE A N 1
ATOM 3673 C CA . ILE A 1 488 ? 29.849 -23.925 -30.821 1.00 79.62 488 ILE A CA 1
ATOM 3674 C C . ILE A 1 488 ? 30.427 -25.227 -30.287 1.00 79.62 488 ILE A C 1
ATOM 3676 O O . ILE A 1 488 ? 30.569 -25.426 -29.081 1.00 79.62 488 ILE A O 1
ATOM 3680 N N . HIS A 1 489 ? 30.782 -26.102 -31.217 1.00 73.56 489 HIS A N 1
ATOM 3681 C CA . HIS A 1 489 ? 30.930 -27.522 -30.957 1.00 73.56 489 HIS A CA 1
ATOM 3682 C C . HIS A 1 489 ? 32.347 -28.046 -31.375 1.00 73.56 489 HIS A C 1
ATOM 3684 O O . HIS A 1 489 ? 32.957 -27.511 -32.309 1.00 73.56 489 HIS A O 1
ATOM 3690 N N . GLY A 1 490 ? 32.878 -29.082 -30.692 1.00 76.00 490 GLY A N 1
ATOM 3691 C CA . GLY A 1 490 ? 34.187 -29.762 -30.921 1.00 76.00 490 GLY A CA 1
ATOM 3692 C C . GLY A 1 490 ? 34.209 -31.318 -31.087 1.00 76.00 490 GLY A C 1
ATOM 3693 O O . GLY A 1 490 ? 33.429 -31.899 -31.823 1.00 76.00 490 GLY A O 1
ATOM 3694 N N . VAL A 1 491 ? 35.128 -32.061 -30.457 1.00 80.31 491 VAL A N 1
ATOM 3695 C CA . VAL A 1 491 ? 35.105 -33.538 -30.252 1.00 80.31 491 VAL A CA 1
ATOM 3696 C C . VAL A 1 491 ? 35.945 -33.851 -29.014 1.00 80.31 491 VAL A C 1
ATOM 3698 O O . VAL A 1 491 ? 37.103 -33.438 -28.947 1.00 80.31 491 VAL A O 1
ATOM 3701 N N . ALA A 1 492 ? 35.394 -34.620 -28.071 1.00 76.31 492 ALA A N 1
ATOM 3702 C CA . ALA A 1 492 ? 36.095 -34.944 -26.836 1.00 76.31 492 ALA A CA 1
ATOM 3703 C C . ALA A 1 492 ? 37.123 -36.072 -26.985 1.00 76.31 492 ALA A C 1
ATOM 3705 O O . ALA A 1 492 ? 36.819 -37.170 -27.452 1.00 76.31 492 ALA A O 1
ATOM 3706 N N . SER A 1 493 ? 38.337 -35.799 -26.515 1.00 80.19 493 SER A N 1
ATOM 3707 C CA . SER A 1 493 ? 39.410 -36.768 -26.307 1.00 80.19 493 SER A CA 1
ATOM 3708 C C . SER A 1 493 ? 40.294 -36.313 -25.136 1.00 80.19 493 SER A C 1
ATOM 3710 O O . SER A 1 493 ? 40.201 -35.177 -24.671 1.00 80.19 493 SER A O 1
ATOM 3712 N N . HIS A 1 494 ? 41.157 -37.198 -24.636 1.00 80.12 494 HIS A N 1
ATOM 3713 C CA . HIS A 1 494 ? 42.172 -36.848 -23.634 1.00 80.12 494 HIS A CA 1
ATOM 3714 C C . HIS A 1 494 ? 43.156 -35.820 -24.218 1.00 80.12 494 HIS A C 1
ATOM 3716 O O . HIS A 1 494 ? 43.558 -35.975 -25.368 1.00 80.12 494 HIS A O 1
ATOM 3722 N N . GLY A 1 495 ? 43.654 -34.858 -23.431 1.00 72.25 495 GLY A N 1
ATOM 3723 C CA . GLY A 1 495 ? 44.569 -33.788 -23.886 1.00 72.25 495 GLY A CA 1
ATOM 3724 C C . GLY A 1 495 ? 45.915 -34.213 -24.515 1.00 72.25 495 GLY A C 1
ATOM 3725 O O . GLY A 1 495 ? 46.692 -33.366 -24.936 1.00 72.25 495 GLY A O 1
ATOM 3726 N N . PHE A 1 496 ? 46.205 -35.517 -24.599 1.00 73.69 496 PHE A N 1
ATOM 3727 C CA . PHE A 1 496 ? 47.340 -36.090 -25.342 1.00 73.69 496 PHE A CA 1
ATOM 3728 C C . PHE A 1 496 ? 46.938 -36.609 -26.741 1.00 73.69 496 PHE A C 1
ATOM 3730 O O . PHE A 1 496 ? 47.780 -36.758 -27.622 1.00 73.69 496 PHE A O 1
ATOM 3737 N N . ARG A 1 497 ? 45.646 -36.877 -26.968 1.00 76.81 497 ARG A N 1
ATOM 3738 C CA . ARG A 1 497 ? 45.072 -37.414 -28.212 1.00 76.81 497 ARG A CA 1
ATOM 3739 C C . ARG A 1 497 ? 44.414 -36.315 -29.045 1.00 76.81 497 ARG A C 1
ATOM 3741 O O . ARG A 1 497 ? 43.237 -36.398 -29.405 1.00 76.81 497 ARG A O 1
ATOM 3748 N N . ALA A 1 498 ? 45.203 -35.289 -29.358 1.00 72.38 498 ALA A N 1
ATOM 3749 C CA . ALA A 1 498 ? 44.830 -34.200 -30.264 1.00 72.38 498 ALA A CA 1
ATOM 3750 C C . ALA A 1 498 ? 44.448 -34.698 -31.676 1.00 72.38 498 ALA A C 1
ATOM 3752 O O . ALA A 1 498 ? 43.732 -34.020 -32.400 1.00 72.38 498 ALA A O 1
ATOM 3753 N N . ASP A 1 499 ? 44.892 -35.901 -32.050 1.00 79.25 499 ASP A N 1
ATOM 3754 C CA . ASP A 1 499 ? 44.543 -36.605 -33.287 1.00 79.25 499 ASP A CA 1
ATOM 3755 C C . ASP A 1 499 ? 43.101 -37.150 -33.316 1.00 79.25 499 ASP A C 1
ATOM 3757 O O . ASP A 1 499 ? 42.590 -37.459 -34.391 1.00 79.25 499 ASP A O 1
ATOM 3761 N N . LEU A 1 500 ? 42.447 -37.269 -32.154 1.00 80.31 500 LEU A N 1
ATOM 3762 C CA . LEU A 1 500 ? 41.056 -37.727 -32.015 1.00 80.31 500 LEU A CA 1
ATOM 3763 C C . LEU A 1 500 ? 40.082 -36.618 -31.584 1.00 80.31 500 LEU A C 1
ATOM 3765 O O . LEU A 1 500 ? 38.871 -36.835 -31.601 1.00 80.31 500 LEU A O 1
ATOM 3769 N N . GLY A 1 501 ? 40.597 -35.466 -31.150 1.00 76.81 501 GLY A N 1
ATOM 3770 C CA . GLY A 1 501 ? 39.807 -34.363 -30.603 1.00 76.81 501 GLY A CA 1
ATOM 3771 C C . GLY A 1 501 ? 39.565 -33.235 -31.606 1.00 76.81 501 GLY A C 1
ATOM 3772 O O . GLY A 1 501 ? 40.258 -33.105 -32.614 1.00 76.81 501 GLY A O 1
ATOM 3773 N N . VAL A 1 502 ? 38.598 -32.371 -31.306 1.00 79.38 502 VAL A N 1
ATOM 3774 C CA . VAL A 1 502 ? 38.419 -31.078 -31.980 1.00 79.38 502 VAL A CA 1
ATOM 3775 C C . VAL A 1 502 ? 38.124 -30.046 -30.904 1.00 79.38 502 VAL A C 1
ATOM 3777 O O . VAL A 1 502 ? 37.151 -30.167 -30.175 1.00 79.38 502 VAL A O 1
ATOM 3780 N N . ASP A 1 503 ? 38.952 -29.017 -30.786 1.00 77.12 503 ASP A N 1
ATOM 3781 C CA . ASP A 1 503 ? 38.824 -28.060 -29.689 1.00 77.12 503 ASP A CA 1
ATOM 3782 C C . ASP A 1 503 ? 37.716 -27.018 -29.949 1.00 77.12 503 ASP A C 1
ATOM 3784 O O . ASP A 1 503 ? 37.905 -26.078 -30.730 1.00 77.12 503 ASP A O 1
ATOM 3788 N N . ALA A 1 504 ? 36.564 -27.177 -29.284 1.00 74.62 504 ALA A N 1
ATOM 3789 C CA . ALA A 1 504 ? 35.427 -26.251 -29.369 1.00 74.62 504 ALA A CA 1
ATOM 3790 C C . ALA A 1 504 ? 35.764 -24.817 -28.903 1.00 74.62 504 ALA A C 1
ATOM 3792 O O . ALA A 1 504 ? 35.175 -23.858 -29.400 1.00 74.62 504 ALA A O 1
ATOM 3793 N N . ILE A 1 505 ? 36.720 -24.643 -27.984 1.00 81.12 505 ILE A N 1
ATOM 3794 C CA . ILE A 1 505 ? 37.098 -23.337 -27.425 1.00 81.12 505 ILE A CA 1
ATOM 3795 C C . ILE A 1 505 ? 38.026 -22.604 -28.400 1.00 81.12 505 ILE A C 1
ATOM 3797 O O . ILE A 1 505 ? 37.779 -21.441 -28.728 1.00 81.12 505 ILE A O 1
ATOM 3801 N N . CYS A 1 506 ? 39.022 -23.288 -28.974 1.00 81.88 506 CYS A N 1
ATOM 3802 C CA . CYS A 1 506 ? 39.792 -22.737 -30.093 1.00 81.88 506 CYS A CA 1
ATOM 3803 C C . CYS A 1 506 ? 38.890 -22.430 -31.299 1.00 81.88 506 CYS A C 1
ATOM 3805 O O . CYS A 1 506 ? 39.091 -21.421 -31.974 1.00 81.88 506 CYS A O 1
ATOM 3807 N N . LYS A 1 507 ? 37.870 -23.261 -31.562 1.00 81.06 507 LYS A N 1
ATOM 3808 C CA . LYS A 1 507 ? 36.838 -22.986 -32.574 1.00 81.06 507 LYS A CA 1
ATOM 3809 C C . LYS A 1 507 ? 36.038 -21.715 -32.260 1.00 81.06 507 LYS A C 1
ATOM 3811 O O . LYS A 1 507 ? 35.901 -20.875 -33.149 1.00 81.06 507 LYS A O 1
ATOM 3816 N N . ALA A 1 508 ? 35.581 -21.528 -31.022 1.00 82.69 508 ALA A N 1
ATOM 3817 C CA . ALA A 1 508 ? 34.870 -20.320 -30.600 1.00 82.69 508 ALA A CA 1
ATOM 3818 C C . ALA A 1 508 ? 35.720 -19.044 -30.757 1.00 82.69 508 ALA A C 1
ATOM 3820 O O . ALA A 1 508 ? 35.194 -18.007 -31.157 1.00 82.69 508 ALA A O 1
ATOM 3821 N N . GLY A 1 509 ? 37.040 -19.128 -30.550 1.00 84.50 509 GLY A N 1
ATOM 3822 C CA . GLY A 1 509 ? 37.966 -18.019 -30.806 1.00 84.50 509 GLY A CA 1
ATOM 3823 C C . GLY A 1 509 ? 37.884 -17.463 -32.236 1.00 84.50 509 GLY A C 1
ATOM 3824 O O . GLY A 1 509 ? 37.800 -16.249 -32.414 1.00 84.50 509 GLY A O 1
ATOM 3825 N N . TYR A 1 510 ? 37.826 -18.328 -33.256 1.00 83.50 510 TYR A N 1
ATOM 3826 C CA . TYR A 1 510 ? 37.664 -17.889 -34.652 1.00 83.50 510 TYR A CA 1
ATOM 3827 C C . TYR A 1 510 ? 36.301 -17.237 -34.912 1.00 83.50 510 TYR A C 1
ATOM 3829 O O . TYR A 1 510 ? 36.231 -16.231 -35.615 1.00 83.50 510 TYR A O 1
ATOM 3837 N N . PHE A 1 511 ? 35.227 -17.776 -34.324 1.00 84.56 511 PHE A N 1
ATOM 3838 C CA . PHE A 1 511 ? 33.890 -17.189 -34.443 1.00 84.56 511 PHE A CA 1
ATOM 3839 C C . PHE A 1 511 ? 33.845 -15.766 -33.875 1.00 84.56 511 PHE A C 1
ATOM 3841 O O . PHE A 1 511 ? 33.324 -14.870 -34.529 1.00 84.56 511 PHE A O 1
ATOM 3848 N N . LEU A 1 512 ? 34.437 -15.534 -32.700 1.00 86.88 512 LEU A N 1
ATOM 3849 C CA . LEU A 1 512 ? 34.455 -14.215 -32.057 1.00 86.88 512 LEU A CA 1
ATOM 3850 C C . LEU A 1 512 ? 35.244 -13.171 -32.868 1.00 86.88 512 LEU A C 1
ATOM 3852 O O . LEU A 1 512 ? 34.829 -12.015 -32.935 1.00 86.88 512 LEU A O 1
ATOM 3856 N N . VAL A 1 513 ? 36.336 -13.576 -33.527 1.00 88.44 513 VAL A N 1
ATOM 3857 C CA . VAL A 1 513 ? 37.121 -12.698 -34.417 1.00 88.44 513 VAL A CA 1
ATOM 3858 C C . VAL A 1 513 ? 36.319 -12.285 -35.655 1.00 88.44 513 VAL A C 1
ATOM 3860 O O . VAL A 1 513 ? 36.291 -11.102 -36.001 1.00 88.44 513 VAL A O 1
ATOM 3863 N N . GLU A 1 514 ? 35.629 -13.224 -36.308 1.00 87.88 514 GLU A N 1
ATOM 3864 C CA . GLU A 1 514 ? 34.775 -12.896 -37.458 1.00 87.88 514 GLU A CA 1
ATOM 3865 C C . GLU A 1 514 ? 33.477 -12.177 -37.037 1.00 87.88 514 GLU A C 1
ATOM 3867 O O . GLU A 1 514 ? 32.966 -11.364 -37.804 1.00 87.88 514 GLU A O 1
ATOM 3872 N N . LEU A 1 515 ? 32.979 -12.376 -35.810 1.00 88.25 515 LEU A N 1
ATOM 3873 C CA . LEU A 1 515 ? 31.841 -11.634 -35.253 1.00 88.25 515 LEU A CA 1
ATOM 3874 C C . LEU A 1 515 ? 32.183 -10.153 -35.025 1.00 88.25 515 LEU A C 1
ATOM 3876 O O . LEU A 1 515 ? 31.438 -9.285 -35.475 1.00 88.25 515 LEU A O 1
ATOM 3880 N N . ASP A 1 516 ? 33.320 -9.850 -34.389 1.00 87.19 516 ASP A N 1
ATOM 3881 C CA . ASP A 1 516 ? 33.822 -8.473 -34.241 1.00 87.19 516 ASP A CA 1
ATOM 3882 C C . ASP A 1 516 ? 34.085 -7.826 -35.611 1.00 87.19 516 ASP A C 1
ATOM 3884 O O . ASP A 1 516 ? 33.700 -6.679 -35.862 1.00 87.19 516 ASP A O 1
ATOM 3888 N N . ARG A 1 517 ? 34.679 -8.576 -36.547 1.00 87.88 517 ARG A N 1
ATOM 3889 C CA . ARG A 1 517 ? 34.840 -8.112 -37.926 1.00 87.88 517 ARG A CA 1
ATOM 3890 C C . ARG A 1 517 ? 33.486 -7.785 -38.563 1.00 87.88 517 ARG A C 1
ATOM 3892 O O . ARG A 1 517 ? 33.343 -6.709 -39.145 1.00 87.88 517 ARG A O 1
ATOM 3899 N N . HIS A 1 518 ? 32.496 -8.665 -38.434 1.00 87.75 518 HIS A N 1
ATOM 3900 C CA . HIS A 1 518 ? 31.163 -8.458 -38.992 1.00 87.75 518 HIS A CA 1
ATOM 3901 C C . HIS A 1 518 ? 30.447 -7.271 -38.341 1.00 87.75 518 HIS A C 1
ATOM 3903 O O . HIS A 1 518 ? 29.804 -6.501 -39.050 1.00 87.75 518 HIS A O 1
ATOM 3909 N N . ALA A 1 519 ? 30.610 -7.055 -37.032 1.00 86.56 519 ALA A N 1
ATOM 3910 C CA . ALA A 1 519 ? 30.108 -5.876 -36.328 1.00 86.56 519 ALA A CA 1
ATOM 3911 C C . ALA A 1 519 ? 30.731 -4.581 -36.885 1.00 86.56 519 ALA A C 1
ATOM 3913 O O . ALA A 1 519 ? 30.017 -3.629 -37.206 1.00 86.56 519 ALA A O 1
ATOM 3914 N N . ARG A 1 520 ? 32.055 -4.565 -37.107 1.00 85.44 520 ARG A N 1
ATOM 3915 C CA . ARG A 1 520 ? 32.765 -3.438 -37.743 1.00 85.44 520 ARG A CA 1
ATOM 3916 C C . ARG A 1 520 ? 32.341 -3.218 -39.202 1.00 85.44 520 ARG A C 1
ATOM 3918 O O . ARG A 1 520 ? 32.250 -2.071 -39.640 1.00 85.44 520 ARG A O 1
ATOM 3925 N N . GLU A 1 521 ? 32.062 -4.279 -39.956 1.00 87.69 521 GLU A N 1
ATOM 3926 C CA . GLU A 1 521 ? 31.543 -4.199 -41.329 1.00 87.69 521 GLU A CA 1
ATOM 3927 C C . GLU A 1 521 ? 30.058 -3.800 -41.387 1.00 87.69 521 GLU A C 1
ATOM 3929 O O . GLU A 1 521 ? 29.656 -3.129 -42.333 1.00 87.69 521 GLU A O 1
ATOM 3934 N N . LEU A 1 522 ? 29.228 -4.193 -40.415 1.00 84.50 522 LEU A N 1
ATOM 3935 C CA . LEU A 1 522 ? 27.841 -3.733 -40.271 1.00 84.50 522 LEU A CA 1
ATOM 3936 C C . LEU A 1 522 ? 27.798 -2.246 -39.946 1.00 84.50 522 LEU A C 1
ATOM 3938 O O . LEU A 1 522 ? 27.128 -1.506 -40.658 1.00 84.50 522 LEU A O 1
ATOM 3942 N N . ARG A 1 523 ? 28.566 -1.802 -38.941 1.00 81.19 523 ARG A N 1
ATOM 3943 C CA . ARG A 1 523 ? 28.679 -0.383 -38.593 1.00 81.19 523 ARG A CA 1
ATOM 3944 C C . ARG A 1 523 ? 29.012 0.441 -39.834 1.00 81.19 523 ARG A C 1
ATOM 3946 O O . ARG A 1 523 ? 28.210 1.269 -40.225 1.00 81.19 523 ARG A O 1
ATOM 3953 N N . LYS A 1 524 ? 30.091 0.114 -40.554 1.00 83.25 524 LYS A N 1
ATOM 3954 C CA . LYS A 1 524 ? 30.478 0.800 -41.806 1.00 83.25 524 LYS A CA 1
ATOM 3955 C C . LYS A 1 524 ? 29.428 0.798 -42.931 1.00 83.25 524 LYS A C 1
ATOM 3957 O O . LYS A 1 524 ? 29.561 1.601 -43.847 1.00 83.25 524 LYS A O 1
ATOM 3962 N N . ARG A 1 525 ? 28.450 -0.115 -42.923 1.00 82.12 525 ARG A N 1
ATOM 3963 C CA . ARG A 1 525 ? 27.373 -0.188 -43.932 1.00 82.12 525 ARG A CA 1
ATOM 3964 C C . ARG A 1 525 ? 26.157 0.674 -43.588 1.00 82.12 525 ARG A C 1
ATOM 3966 O O . ARG A 1 525 ? 25.393 0.987 -44.493 1.00 82.12 525 ARG A O 1
ATOM 3973 N N . PHE A 1 526 ? 25.984 1.023 -42.315 1.00 74.62 526 PHE A N 1
ATOM 3974 C CA . PHE A 1 526 ? 24.817 1.743 -41.794 1.00 74.62 526 PHE A CA 1
ATOM 3975 C C . PHE A 1 526 ? 25.194 3.000 -40.986 1.00 74.62 526 PHE A C 1
ATOM 3977 O O . PHE A 1 526 ? 24.336 3.590 -40.346 1.00 74.62 526 PHE A O 1
ATOM 3984 N N . ASP A 1 527 ? 26.465 3.408 -40.999 1.00 69.81 527 ASP A N 1
ATOM 3985 C CA . ASP A 1 527 ? 26.954 4.677 -40.448 1.00 69.81 527 ASP A CA 1
ATOM 3986 C C . ASP A 1 527 ? 26.674 5.788 -41.476 1.00 69.81 527 ASP A C 1
ATOM 3988 O O . ASP A 1 527 ? 27.416 5.968 -42.443 1.00 69.81 527 ASP A O 1
ATOM 3992 N N . ASP A 1 528 ? 25.536 6.465 -41.312 1.00 65.00 528 ASP A N 1
ATOM 3993 C CA . ASP A 1 528 ? 25.069 7.578 -42.155 1.00 65.00 528 ASP A CA 1
ATOM 3994 C C . ASP A 1 528 ? 25.548 8.961 -41.670 1.00 65.00 528 ASP A C 1
ATOM 3996 O O . ASP A 1 528 ? 25.312 9.970 -42.337 1.00 65.00 528 ASP A O 1
ATOM 4000 N N . GLY A 1 529 ? 26.238 9.010 -40.526 1.00 59.44 529 GLY A N 1
ATOM 4001 C CA . GLY A 1 529 ? 26.671 10.234 -39.859 1.00 59.44 529 GLY A CA 1
ATOM 4002 C C . GLY A 1 529 ? 25.721 10.779 -38.782 1.00 59.44 529 GLY A C 1
ATOM 4003 O O . GLY A 1 529 ? 26.138 11.685 -38.061 1.00 59.44 529 GLY A O 1
ATOM 4004 N N . GLU A 1 530 ? 24.502 10.247 -38.600 1.00 57.44 530 GLU A N 1
ATOM 4005 C CA . GLU A 1 530 ? 23.687 10.525 -37.404 1.00 57.44 530 GLU A CA 1
ATOM 4006 C C . GLU A 1 530 ? 24.254 9.732 -36.203 1.00 57.44 530 GLU A C 1
ATOM 4008 O O . GLU A 1 530 ? 24.167 8.501 -36.198 1.00 57.44 530 GLU A O 1
ATOM 4013 N N . PRO A 1 531 ? 24.813 10.372 -35.151 1.00 50.19 531 PRO A N 1
ATOM 4014 C CA . PRO A 1 531 ? 25.623 9.658 -34.149 1.00 50.19 531 PRO A CA 1
ATOM 4015 C C . PRO A 1 531 ? 24.880 8.621 -33.292 1.00 50.19 531 PRO A C 1
ATOM 4017 O O . PRO A 1 531 ? 25.516 7.792 -32.641 1.00 50.19 531 PRO A O 1
ATOM 4020 N N . GLU A 1 532 ? 23.550 8.696 -33.242 1.00 55.31 532 GLU A N 1
ATOM 4021 C CA . GLU A 1 532 ? 22.748 8.085 -32.180 1.00 55.31 532 GLU A CA 1
ATOM 4022 C C . GLU A 1 532 ? 22.053 6.777 -32.617 1.00 55.31 532 GLU A C 1
ATOM 4024 O O . GLU A 1 532 ? 22.150 5.763 -31.918 1.00 55.31 532 GLU A O 1
ATOM 4029 N N . THR A 1 533 ? 21.407 6.726 -33.794 1.00 55.41 533 THR A N 1
ATOM 4030 C CA . THR A 1 533 ? 20.551 5.574 -34.173 1.00 55.41 533 THR A CA 1
ATOM 4031 C C . THR A 1 533 ? 20.967 4.707 -35.358 1.00 55.41 533 THR A C 1
ATOM 4033 O O . THR A 1 533 ? 20.504 3.570 -35.415 1.00 55.41 533 THR A O 1
ATOM 4036 N N . SER A 1 534 ? 21.814 5.158 -36.279 1.00 58.97 534 SER A N 1
ATOM 4037 C CA . SER A 1 534 ? 21.924 4.507 -37.595 1.00 58.97 534 SER A CA 1
ATOM 4038 C C . SER A 1 534 ? 22.693 3.181 -37.599 1.00 58.97 534 SER A C 1
ATOM 4040 O O . SER A 1 534 ? 22.175 2.152 -38.041 1.00 58.97 534 SER A O 1
ATOM 4042 N N . ALA A 1 535 ? 23.898 3.153 -37.028 1.00 68.88 535 ALA A N 1
ATOM 4043 C CA . ALA A 1 535 ? 24.700 1.935 -36.976 1.00 68.88 535 ALA A CA 1
ATOM 4044 C C . ALA A 1 535 ? 24.156 0.899 -35.958 1.00 68.88 535 ALA A C 1
ATOM 4046 O O . ALA A 1 535 ? 23.994 1.228 -34.770 1.00 68.88 535 ALA A O 1
ATOM 4047 N N . PRO A 1 536 ? 23.948 -0.376 -36.355 1.00 76.38 536 PRO A N 1
ATOM 4048 C CA . PRO A 1 536 ? 23.697 -1.469 -35.420 1.00 76.38 536 PRO A CA 1
ATOM 4049 C C . PRO A 1 536 ? 24.990 -1.870 -34.693 1.00 76.38 536 PRO A C 1
ATOM 4051 O O . PRO A 1 536 ? 26.096 -1.714 -35.217 1.00 76.38 536 PRO A O 1
ATOM 4054 N N . ASN A 1 537 ? 24.847 -2.424 -33.489 1.00 79.44 537 ASN A N 1
ATOM 4055 C CA . ASN A 1 537 ? 25.947 -2.945 -32.676 1.00 79.44 537 ASN A CA 1
ATOM 4056 C C . ASN A 1 537 ? 25.752 -4.452 -32.440 1.00 79.44 537 ASN A C 1
ATOM 4058 O O . ASN A 1 537 ? 24.617 -4.906 -32.310 1.00 79.44 537 ASN A O 1
ATOM 4062 N N . ILE A 1 538 ? 26.843 -5.219 -32.378 1.00 85.25 538 ILE A N 1
ATOM 4063 C CA . ILE A 1 538 ? 26.841 -6.652 -32.054 1.00 85.25 538 ILE A CA 1
ATOM 4064 C C . ILE A 1 538 ? 28.014 -6.930 -31.112 1.00 85.25 538 ILE A C 1
ATOM 4066 O O . ILE A 1 538 ? 29.137 -6.503 -31.371 1.00 85.25 538 ILE A O 1
ATOM 4070 N N . HIS A 1 539 ? 27.757 -7.678 -30.039 1.00 82.75 539 HIS A N 1
ATOM 4071 C CA . HIS A 1 539 ? 28.766 -8.142 -29.088 1.00 82.75 539 HIS A CA 1
ATOM 4072 C C . HIS A 1 539 ? 28.449 -9.568 -28.609 1.00 82.75 539 HIS A C 1
ATOM 4074 O O . HIS A 1 539 ? 27.324 -10.040 -28.767 1.00 82.75 539 HIS A O 1
ATOM 4080 N N . ALA A 1 540 ? 29.424 -10.245 -28.001 1.00 83.12 540 ALA A N 1
ATOM 4081 C CA . ALA A 1 540 ? 29.215 -11.520 -27.316 1.00 83.12 540 ALA A CA 1
ATOM 4082 C C . ALA A 1 540 ? 29.179 -11.283 -25.796 1.00 83.12 540 ALA A C 1
ATOM 4084 O O . ALA A 1 540 ? 30.214 -11.016 -25.190 1.00 83.12 540 ALA A O 1
ATOM 4085 N N . GLY A 1 541 ? 27.990 -11.346 -25.189 1.00 73.69 541 GLY A N 1
ATOM 4086 C CA . GLY A 1 541 ? 27.800 -11.028 -23.766 1.00 73.69 541 GLY A CA 1
ATOM 4087 C C . GLY A 1 541 ? 28.176 -12.148 -22.786 1.00 73.69 541 GLY A C 1
ATOM 4088 O O . GLY A 1 541 ? 28.608 -11.864 -21.672 1.00 73.69 541 GLY A O 1
ATOM 4089 N N . VAL A 1 542 ? 28.027 -13.419 -23.180 1.00 75.81 542 VAL A N 1
ATOM 4090 C CA . VAL A 1 542 ? 28.298 -14.594 -22.328 1.00 75.81 542 VAL A CA 1
ATOM 4091 C C . VAL A 1 542 ? 28.972 -15.690 -23.150 1.00 75.81 542 VAL A C 1
ATOM 4093 O O . VAL A 1 542 ? 28.543 -15.991 -24.260 1.00 75.81 542 VAL A O 1
ATOM 4096 N N . ILE A 1 543 ? 30.001 -16.319 -22.578 1.00 79.00 543 ILE A N 1
ATOM 4097 C CA . ILE A 1 543 ? 30.679 -17.506 -23.116 1.00 79.00 543 ILE A CA 1
ATOM 4098 C C . ILE A 1 543 ? 30.749 -18.547 -21.989 1.00 79.00 543 ILE A C 1
ATOM 4100 O O . ILE A 1 543 ? 31.012 -18.196 -20.839 1.00 79.00 543 ILE A O 1
ATOM 4104 N N . ARG A 1 544 ? 30.506 -19.824 -22.304 1.00 72.69 544 ARG A N 1
ATOM 4105 C CA . ARG A 1 544 ? 30.659 -20.971 -21.390 1.00 72.69 544 ARG A CA 1
ATOM 4106 C C . ARG A 1 544 ? 31.375 -22.099 -22.138 1.00 72.69 544 ARG A C 1
ATOM 4108 O O . ARG A 1 544 ? 31.114 -22.279 -23.323 1.00 72.69 544 ARG A O 1
ATOM 4115 N N . GLY A 1 545 ? 32.259 -22.847 -21.478 1.00 66.12 545 GLY A N 1
ATOM 4116 C CA . GLY A 1 545 ? 32.995 -23.936 -22.125 1.00 66.12 545 GLY A CA 1
ATOM 4117 C C . GLY A 1 545 ? 33.886 -24.743 -21.177 1.00 66.12 545 GLY A C 1
ATOM 4118 O O . GLY A 1 545 ? 34.478 -24.183 -20.260 1.00 66.12 545 GLY A O 1
ATOM 4119 N N . SER A 1 546 ? 33.989 -26.043 -21.477 1.00 56.44 546 SER A N 1
ATOM 4120 C CA . SER A 1 546 ? 34.607 -27.125 -20.690 1.00 56.44 546 SER A CA 1
ATOM 4121 C C . SER A 1 546 ? 34.026 -27.377 -19.291 1.00 56.44 546 SER A C 1
ATOM 4123 O O . SER A 1 546 ? 33.485 -26.489 -18.638 1.00 56.44 546 SER A O 1
ATOM 4125 N N . GLU A 1 547 ? 34.174 -28.622 -18.835 1.00 55.97 547 GLU A N 1
ATOM 4126 C CA . GLU A 1 547 ? 33.887 -29.069 -17.463 1.00 55.97 547 GLU A CA 1
ATOM 4127 C C . GLU A 1 547 ? 35.181 -29.364 -16.677 1.00 55.97 547 GLU A C 1
ATOM 4129 O O . GLU A 1 547 ? 35.187 -29.322 -15.448 1.00 55.97 547 GLU A O 1
ATOM 4134 N N . GLU A 1 548 ? 36.301 -29.607 -17.370 1.00 48.69 548 GLU A N 1
ATOM 4135 C CA . GLU A 1 548 ? 37.611 -29.895 -16.775 1.00 48.69 548 GLU A CA 1
ATOM 4136 C C . GLU A 1 548 ? 38.783 -29.363 -17.630 1.00 48.69 548 GLU A C 1
ATOM 4138 O O . GLU A 1 548 ? 38.595 -28.812 -18.715 1.00 48.69 548 GLU A O 1
ATOM 4143 N N . ILE A 1 549 ? 40.014 -29.519 -17.127 1.00 51.28 549 ILE A N 1
ATOM 4144 C CA . ILE A 1 549 ? 41.253 -29.008 -17.751 1.00 51.28 549 ILE A CA 1
ATOM 4145 C C . ILE A 1 549 ? 41.940 -30.065 -18.647 1.00 51.28 549 ILE A C 1
ATOM 4147 O O . ILE A 1 549 ? 42.782 -29.724 -19.475 1.00 51.28 549 ILE A O 1
ATOM 4151 N N . ALA A 1 550 ? 41.617 -31.354 -18.486 1.00 42.25 550 ALA A N 1
ATOM 4152 C CA . ALA A 1 550 ? 42.395 -32.470 -19.045 1.00 42.25 550 ALA A CA 1
ATOM 4153 C C . ALA A 1 550 ? 41.864 -33.061 -20.371 1.00 42.25 550 ALA A C 1
ATOM 4155 O O . ALA A 1 550 ? 42.499 -33.962 -20.936 1.00 42.25 550 ALA A O 1
ATOM 4156 N N . SER A 1 551 ? 40.732 -32.571 -20.882 1.00 47.53 551 SER A N 1
ATOM 4157 C CA . SER A 1 551 ? 40.055 -33.093 -22.075 1.00 47.53 551 SER A CA 1
ATOM 4158 C C . SER A 1 551 ? 39.647 -31.994 -23.063 1.00 47.53 551 SER A C 1
ATOM 4160 O O . SER A 1 551 ? 39.519 -30.821 -22.716 1.00 47.53 551 SER A O 1
ATOM 4162 N N . TYR A 1 552 ? 39.464 -32.386 -24.325 1.00 52.38 552 TYR A N 1
ATOM 4163 C CA . TYR A 1 552 ? 38.886 -31.530 -25.363 1.00 52.38 552 TYR A CA 1
ATOM 4164 C C . TYR A 1 552 ? 37.335 -31.499 -25.258 1.00 52.38 552 TYR A C 1
ATOM 4166 O O . TYR A 1 552 ? 36.738 -32.526 -24.935 1.00 52.38 552 TYR A O 1
ATOM 4174 N N . PRO A 1 553 ? 36.652 -30.373 -25.552 1.00 53.28 553 PRO A N 1
ATOM 4175 C CA . PRO A 1 553 ? 35.173 -30.272 -25.604 1.00 53.28 553 PRO A CA 1
ATOM 4176 C C . PRO A 1 553 ? 34.541 -30.741 -26.954 1.00 53.28 553 PRO A C 1
ATOM 4178 O O . PRO A 1 553 ? 35.264 -30.877 -27.932 1.00 53.28 553 PRO A O 1
ATOM 4181 N N . ALA A 1 554 ? 33.214 -31.006 -27.050 1.00 47.94 554 ALA A N 1
ATOM 4182 C CA . ALA A 1 554 ? 32.575 -31.934 -28.043 1.00 47.94 554 ALA A CA 1
ATOM 4183 C C . ALA A 1 554 ? 31.553 -31.394 -29.122 1.00 47.94 554 ALA A C 1
ATOM 4185 O O . ALA A 1 554 ? 31.035 -30.297 -28.951 1.00 47.94 554 ALA A O 1
ATOM 4186 N N . LEU A 1 555 ? 31.261 -32.212 -30.186 1.00 49.59 555 LEU A N 1
ATOM 4187 C CA . LEU A 1 555 ? 30.361 -32.121 -31.415 1.00 49.59 555 LEU A CA 1
ATOM 4188 C C . LEU A 1 555 ? 30.852 -31.380 -32.744 1.00 49.59 555 LEU A C 1
ATOM 4190 O O . LEU A 1 555 ? 31.385 -30.295 -32.681 1.00 49.59 555 LEU A O 1
ATOM 4194 N N . SER A 1 556 ? 30.712 -31.881 -34.004 1.00 42.41 556 SER A N 1
ATOM 4195 C CA . SER A 1 556 ? 31.581 -31.374 -35.144 1.00 42.41 556 SER A CA 1
ATOM 4196 C C . SER A 1 556 ? 31.034 -31.147 -36.598 1.00 42.41 556 SER A C 1
ATOM 4198 O O . SER A 1 556 ? 30.233 -31.950 -37.078 1.00 42.41 556 SER A O 1
ATOM 4200 N N . ALA A 1 557 ? 31.479 -30.090 -37.342 1.00 47.06 557 ALA A N 1
ATOM 4201 C CA . ALA A 1 557 ? 31.243 -29.845 -38.814 1.00 47.06 557 ALA A CA 1
ATOM 4202 C C . ALA A 1 557 ? 32.334 -29.103 -39.668 1.00 47.06 557 ALA A C 1
ATOM 4204 O O . ALA A 1 557 ? 33.248 -29.774 -40.142 1.00 47.06 557 ALA A O 1
ATOM 4205 N N . THR A 1 558 ? 32.202 -27.797 -39.992 1.00 46.25 558 THR A N 1
ATOM 4206 C CA . THR A 1 558 ? 32.785 -27.108 -41.187 1.00 46.25 558 THR A CA 1
ATOM 4207 C C . THR A 1 558 ? 33.238 -25.635 -40.955 1.00 46.25 558 THR A C 1
ATOM 4209 O O . THR A 1 558 ? 32.376 -24.787 -40.762 1.00 46.25 558 THR A O 1
ATOM 4212 N N . ILE A 1 559 ? 34.494 -25.153 -41.069 1.00 51.09 559 ILE A N 1
ATOM 4213 C CA . ILE A 1 559 ? 35.872 -25.718 -41.013 1.00 51.09 559 ILE A CA 1
ATOM 4214 C C . ILE A 1 559 ? 35.885 -27.196 -40.628 1.00 51.09 559 ILE A C 1
ATOM 4216 O O . ILE A 1 559 ? 35.184 -27.488 -39.676 1.00 51.09 559 ILE A O 1
ATOM 4220 N N . PRO A 1 560 ? 36.672 -28.115 -41.225 1.00 51.69 560 PRO A N 1
ATOM 4221 C CA . PRO A 1 560 ? 36.717 -29.515 -40.781 1.00 51.69 560 PRO A CA 1
ATOM 4222 C C . PRO A 1 560 ? 36.745 -29.653 -39.241 1.00 51.69 560 PRO A C 1
ATOM 4224 O O . PRO A 1 560 ? 37.718 -29.271 -38.587 1.00 51.69 560 PRO A O 1
ATOM 4227 N N . GLY A 1 561 ? 35.620 -30.093 -38.663 1.00 52.84 561 GLY A N 1
ATOM 4228 C CA . GLY A 1 561 ? 35.370 -30.157 -37.219 1.00 52.84 561 GLY A CA 1
ATOM 4229 C C . GLY A 1 561 ? 34.456 -29.084 -36.576 1.00 52.84 561 GLY A C 1
ATOM 4230 O O . GLY A 1 561 ? 33.982 -29.315 -35.478 1.00 52.84 561 GLY A O 1
ATOM 4231 N N . PHE A 1 562 ? 34.137 -27.950 -37.201 1.00 57.88 562 PHE A N 1
ATOM 4232 C CA . PHE A 1 562 ? 33.438 -26.788 -36.602 1.00 57.88 562 PHE A CA 1
ATOM 4233 C C . PHE A 1 562 ? 31.904 -26.860 -36.754 1.00 57.88 562 PHE A C 1
ATOM 4235 O O . PHE A 1 562 ? 31.365 -26.435 -37.774 1.00 57.88 562 PHE A O 1
ATOM 4242 N N . LYS A 1 563 ? 31.172 -27.429 -35.785 1.00 63.28 563 LYS A N 1
ATOM 4243 C CA . LYS A 1 563 ? 29.693 -27.335 -35.782 1.00 63.28 563 LYS A CA 1
ATOM 4244 C C . LYS A 1 563 ? 29.279 -26.047 -35.075 1.00 63.28 563 LYS A C 1
ATOM 4246 O O . LYS A 1 563 ? 29.914 -25.653 -34.098 1.00 63.28 563 LYS A O 1
ATOM 4251 N N . PHE A 1 564 ? 28.184 -25.447 -35.533 1.00 72.31 564 PHE A N 1
ATOM 4252 C CA . PHE A 1 564 ? 27.423 -24.500 -34.730 1.00 72.31 564 PHE A CA 1
ATOM 4253 C C . PHE A 1 564 ? 25.921 -24.703 -34.938 1.00 72.31 564 PHE A C 1
ATOM 4255 O O . PHE A 1 564 ? 25.495 -24.963 -36.063 1.00 72.31 564 PHE A O 1
ATOM 4262 N N . ASP A 1 565 ? 25.138 -24.555 -33.871 1.00 78.31 565 ASP A N 1
ATOM 4263 C CA . ASP A 1 565 ? 23.698 -24.309 -33.970 1.00 78.31 565 ASP A CA 1
ATOM 4264 C C . ASP A 1 565 ? 23.442 -22.840 -33.628 1.00 78.31 565 ASP A C 1
ATOM 4266 O O . ASP A 1 565 ? 23.754 -22.395 -32.523 1.00 78.31 565 ASP A O 1
ATOM 4270 N N . LEU A 1 566 ? 22.881 -22.084 -34.573 1.00 81.19 566 LEU A N 1
ATOM 4271 C CA . LEU A 1 566 ? 22.441 -20.705 -34.359 1.00 81.19 566 LEU A CA 1
ATOM 4272 C C . LEU A 1 566 ? 20.943 -20.703 -34.041 1.00 81.19 566 LEU A C 1
ATOM 4274 O O . LEU A 1 566 ? 20.134 -21.138 -34.862 1.00 81.19 566 LEU A O 1
ATOM 4278 N N . ARG A 1 567 ? 20.570 -20.169 -32.877 1.00 82.25 567 ARG A N 1
ATOM 4279 C CA . ARG A 1 567 ? 19.174 -19.955 -32.474 1.00 82.25 567 ARG A CA 1
ATOM 4280 C C . ARG A 1 567 ? 18.949 -18.470 -32.206 1.00 82.25 567 ARG A C 1
ATOM 4282 O O . ARG A 1 567 ? 19.722 -17.847 -31.484 1.00 82.25 567 ARG A O 1
ATOM 4289 N N . SER A 1 568 ? 17.901 -17.901 -32.798 1.00 80.94 568 SER A N 1
ATOM 4290 C CA . SER A 1 568 ? 17.374 -16.601 -32.376 1.00 80.94 568 SER A CA 1
ATOM 4291 C C . SER A 1 568 ? 16.438 -16.871 -31.207 1.00 80.94 568 SER A C 1
ATOM 4293 O O . SER A 1 568 ? 15.362 -17.425 -31.416 1.00 80.94 568 SER A O 1
ATOM 4295 N N . ASN A 1 569 ? 16.869 -16.551 -29.989 1.00 76.50 569 ASN A N 1
ATOM 4296 C CA . ASN A 1 569 ? 16.102 -16.864 -28.784 1.00 76.50 569 ASN A CA 1
ATOM 4297 C C . ASN A 1 569 ? 15.007 -15.816 -28.539 1.00 76.50 569 ASN A C 1
ATOM 4299 O O . ASN A 1 569 ? 13.929 -16.159 -28.070 1.00 76.50 569 ASN A O 1
ATOM 4303 N N . PHE A 1 570 ? 15.287 -14.547 -28.855 1.00 79.81 570 PHE A N 1
ATOM 4304 C CA . PHE A 1 570 ? 14.420 -13.409 -28.543 1.00 79.81 570 PHE A CA 1
ATOM 4305 C C . PHE A 1 570 ? 14.747 -12.213 -29.448 1.00 79.81 570 PHE A C 1
ATOM 4307 O O . PHE A 1 570 ? 15.907 -12.032 -29.826 1.00 79.81 570 PHE A O 1
ATOM 4314 N N . SER A 1 571 ? 13.766 -11.374 -29.786 1.00 83.19 571 SER A N 1
ATOM 4315 C CA . SER A 1 571 ? 13.997 -10.131 -30.538 1.00 83.19 571 SER A CA 1
ATOM 4316 C C . SER A 1 571 ? 12.865 -9.123 -30.365 1.00 83.19 571 SER A C 1
ATOM 4318 O O . SER A 1 571 ? 11.703 -9.520 -30.311 1.00 83.19 571 SER A O 1
ATOM 4320 N N . ARG A 1 572 ? 13.196 -7.828 -30.370 1.00 84.06 572 ARG A N 1
ATOM 4321 C CA . ARG A 1 572 ? 12.249 -6.705 -30.303 1.00 84.06 572 ARG A CA 1
ATOM 4322 C C . ARG A 1 572 ? 12.538 -5.672 -31.394 1.00 84.06 572 ARG A C 1
ATOM 4324 O O . ARG A 1 572 ? 13.703 -5.369 -31.665 1.00 84.06 572 ARG A O 1
ATOM 4331 N N . ALA A 1 573 ? 11.493 -5.124 -32.014 1.00 85.69 573 ALA A N 1
ATOM 4332 C CA . ALA A 1 573 ? 11.631 -4.160 -33.105 1.00 85.69 573 ALA A CA 1
ATOM 4333 C C . ALA A 1 573 ? 12.136 -2.777 -32.628 1.00 85.69 573 ALA A C 1
ATOM 4335 O O . ALA A 1 573 ? 11.898 -2.392 -31.479 1.00 85.69 573 ALA A O 1
ATOM 4336 N N . PRO A 1 574 ? 12.823 -2.002 -33.494 1.00 87.06 574 PRO A N 1
ATOM 4337 C CA . PRO A 1 574 ? 13.017 -0.566 -33.285 1.00 87.06 574 PRO A CA 1
ATOM 4338 C C . PRO A 1 574 ? 11.685 0.184 -33.418 1.00 87.06 574 PRO A C 1
ATOM 4340 O O . PRO A 1 574 ? 10.774 -0.287 -34.098 1.00 87.06 574 PRO A O 1
ATOM 4343 N N . TYR A 1 575 ? 11.595 1.388 -32.849 1.00 89.88 575 TYR A N 1
ATOM 4344 C CA . TYR A 1 575 ? 10.410 2.236 -33.001 1.00 89.88 575 TYR A CA 1
ATOM 4345 C C . TYR A 1 575 ? 10.754 3.711 -33.240 1.00 89.88 575 TYR A C 1
ATOM 4347 O O . TYR A 1 575 ? 11.757 4.235 -32.746 1.00 89.88 575 TYR A O 1
ATOM 4355 N N . PHE A 1 576 ? 9.896 4.383 -34.009 1.00 89.38 576 PHE A N 1
ATOM 4356 C CA . PHE A 1 576 ? 10.011 5.787 -34.387 1.00 89.38 576 PHE A CA 1
ATOM 4357 C C . PHE A 1 576 ? 8.626 6.436 -34.495 1.00 89.38 576 PHE A C 1
ATOM 4359 O O . PHE A 1 576 ? 7.779 5.963 -35.250 1.00 89.38 576 PHE A O 1
ATOM 4366 N N . ILE A 1 577 ? 8.442 7.558 -33.797 1.00 90.25 577 ILE A N 1
ATOM 4367 C CA . ILE A 1 577 ? 7.329 8.498 -33.994 1.00 90.25 577 ILE A CA 1
ATOM 4368 C C . ILE A 1 577 ? 7.847 9.760 -34.701 1.00 90.25 577 ILE A C 1
ATOM 4370 O O . ILE A 1 577 ? 8.963 10.217 -34.437 1.00 90.25 577 ILE A O 1
ATOM 4374 N N . ARG A 1 578 ? 7.072 10.328 -35.631 1.00 89.00 578 ARG A N 1
ATOM 4375 C CA . ARG A 1 578 ? 7.504 11.506 -36.405 1.00 89.00 578 ARG A CA 1
ATOM 4376 C C . ARG A 1 578 ? 7.578 12.755 -35.527 1.00 89.00 578 ARG A C 1
ATOM 4378 O O . ARG A 1 578 ? 6.857 12.875 -34.547 1.00 89.00 578 ARG A O 1
ATOM 4385 N N . TRP A 1 579 ? 8.424 13.715 -35.902 1.00 86.38 579 TRP A N 1
ATOM 4386 C CA . TRP A 1 579 ? 8.453 15.019 -35.230 1.00 86.38 579 TRP A CA 1
ATOM 4387 C C . TRP A 1 579 ? 7.149 15.800 -35.448 1.00 86.38 579 TRP A C 1
ATOM 4389 O O . TRP A 1 579 ? 6.655 16.433 -34.522 1.00 86.38 579 TRP A O 1
ATOM 4399 N N . GLU A 1 580 ? 6.554 15.692 -36.638 1.00 90.44 580 GLU A N 1
ATOM 4400 C CA . GLU A 1 580 ? 5.288 16.349 -37.006 1.00 90.44 580 GLU A CA 1
ATOM 4401 C C . GLU A 1 580 ? 4.037 15.739 -36.336 1.00 90.44 580 GLU A C 1
ATOM 4403 O O . GLU A 1 580 ? 2.923 16.156 -36.644 1.00 90.44 580 GLU A O 1
ATOM 4408 N N . ASP A 1 581 ? 4.201 14.738 -35.469 1.00 93.50 581 ASP A N 1
ATOM 4409 C CA . ASP A 1 581 ? 3.105 14.080 -34.758 1.00 93.50 581 ASP A CA 1
ATOM 4410 C C . ASP A 1 581 ? 2.499 14.992 -33.674 1.00 93.50 581 ASP A C 1
ATOM 4412 O O . ASP A 1 581 ? 3.217 15.722 -32.981 1.00 93.50 581 ASP A O 1
ATOM 4416 N N . GLU A 1 582 ? 1.174 14.949 -33.515 1.00 93.31 582 GLU A N 1
ATOM 4417 C CA . GLU A 1 582 ? 0.433 15.803 -32.581 1.00 93.31 582 GLU A CA 1
ATOM 4418 C C . GLU A 1 582 ? 0.879 15.603 -31.126 1.00 93.31 582 GLU A C 1
ATOM 4420 O O . GLU A 1 582 ? 1.068 16.589 -30.410 1.00 93.31 582 GLU A O 1
ATOM 4425 N N . LEU A 1 583 ? 1.142 14.358 -30.703 1.00 94.31 583 LEU A N 1
ATOM 4426 C CA . LEU A 1 583 ? 1.657 14.066 -29.364 1.00 94.31 583 LEU A CA 1
ATOM 4427 C C . LEU A 1 583 ? 3.022 14.727 -29.152 1.00 94.31 583 LEU A C 1
ATOM 4429 O O . LEU A 1 583 ? 3.271 15.337 -28.113 1.00 94.31 583 LEU A O 1
ATOM 4433 N N . VAL A 1 584 ? 3.910 14.616 -30.141 1.00 93.81 584 VAL A N 1
ATOM 4434 C CA . VAL A 1 584 ? 5.296 15.088 -30.042 1.00 93.81 584 VAL A CA 1
ATOM 4435 C C . VAL A 1 584 ? 5.350 16.616 -30.031 1.00 93.81 584 VAL A C 1
ATOM 4437 O O . VAL A 1 584 ? 6.048 17.195 -29.195 1.00 93.81 584 VAL A O 1
ATOM 4440 N N . GLN A 1 585 ? 4.557 17.277 -30.881 1.00 94.38 585 GLN A N 1
ATOM 4441 C CA . GLN A 1 585 ? 4.401 18.735 -30.866 1.00 94.38 585 GLN A CA 1
ATOM 4442 C C . GLN A 1 585 ? 3.781 19.233 -29.555 1.00 94.38 585 GLN A C 1
ATOM 4444 O O . GLN A 1 585 ? 4.250 20.224 -28.985 1.00 94.38 585 GLN A O 1
ATOM 4449 N N . LEU A 1 586 ? 2.753 18.547 -29.045 1.00 94.94 586 LEU A N 1
ATOM 4450 C CA . LEU A 1 586 ? 2.098 18.919 -27.795 1.00 94.94 586 LEU A CA 1
ATOM 4451 C C . LEU A 1 586 ? 3.053 18.779 -26.604 1.00 94.94 586 LEU A C 1
ATOM 4453 O O . LEU A 1 586 ? 3.206 19.725 -25.830 1.00 94.94 586 LEU A O 1
ATOM 4457 N N . VAL A 1 587 ? 3.744 17.644 -26.482 1.00 94.81 587 VAL A N 1
ATOM 4458 C CA . VAL A 1 587 ? 4.739 17.425 -25.427 1.00 94.81 587 VAL A CA 1
ATOM 4459 C C . VAL A 1 587 ? 5.838 18.486 -25.500 1.00 94.81 587 VAL A C 1
ATOM 4461 O O . VAL A 1 587 ? 6.081 19.148 -24.495 1.00 94.81 587 VAL A O 1
ATOM 4464 N N . ALA A 1 588 ? 6.421 18.751 -26.676 1.00 93.31 588 ALA A N 1
ATOM 4465 C CA . ALA A 1 588 ? 7.452 19.781 -26.840 1.00 93.31 588 ALA A CA 1
ATOM 4466 C C . ALA A 1 588 ? 6.985 21.187 -26.413 1.00 93.31 588 ALA A C 1
ATOM 4468 O O . ALA A 1 588 ? 7.719 21.899 -25.724 1.00 93.31 588 ALA A O 1
ATOM 4469 N N . LYS A 1 589 ? 5.745 21.570 -26.751 1.00 94.06 589 LYS A N 1
ATOM 4470 C CA . LYS A 1 589 ? 5.104 22.823 -26.312 1.00 94.06 589 LYS A C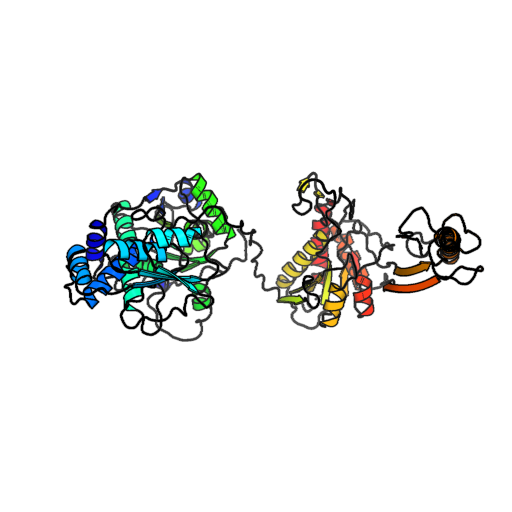A 1
ATOM 4471 C C . LYS A 1 589 ? 4.996 22.917 -24.786 1.00 94.06 589 LYS A C 1
ATOM 4473 O O . LYS A 1 589 ? 5.333 23.954 -24.213 1.00 94.06 589 LYS A O 1
ATOM 4478 N N . HIS A 1 590 ? 4.495 21.875 -24.118 1.00 94.44 590 HIS A N 1
ATOM 4479 C CA . HIS A 1 590 ? 4.304 21.908 -22.662 1.00 94.44 590 HIS A CA 1
ATOM 4480 C C . HIS A 1 590 ? 5.625 21.821 -21.903 1.00 94.44 590 HIS A C 1
ATOM 4482 O O . HIS A 1 590 ? 5.804 22.560 -20.936 1.00 94.44 590 HIS A O 1
ATOM 4488 N N . ALA A 1 591 ? 6.557 21.005 -22.390 1.00 90.88 591 ALA A N 1
ATOM 4489 C CA . ALA A 1 591 ? 7.907 20.881 -21.872 1.00 90.88 591 ALA A CA 1
ATOM 4490 C C . ALA A 1 591 ? 8.638 22.235 -21.888 1.00 90.88 591 ALA A C 1
ATOM 4492 O O . ALA A 1 591 ? 9.045 22.738 -20.839 1.00 90.88 591 ALA A O 1
ATOM 4493 N N . ALA A 1 592 ? 8.706 22.892 -23.054 1.00 91.44 592 ALA A N 1
ATOM 4494 C CA . ALA A 1 592 ? 9.380 24.184 -23.210 1.00 91.44 592 ALA A CA 1
ATOM 4495 C C . ALA A 1 592 ? 8.760 25.299 -22.349 1.00 91.44 592 ALA A C 1
ATOM 4497 O O . ALA A 1 592 ? 9.468 26.181 -21.868 1.00 91.44 592 ALA A O 1
ATOM 4498 N N . ARG A 1 593 ? 7.445 25.240 -22.098 1.00 91.56 593 ARG A N 1
ATOM 4499 C CA . ARG A 1 593 ? 6.749 26.161 -21.187 1.00 91.56 593 ARG A CA 1
ATOM 4500 C C . ARG A 1 593 ? 7.157 25.969 -19.718 1.00 91.56 593 ARG A C 1
ATOM 4502 O O . ARG A 1 593 ? 7.100 26.938 -18.969 1.00 91.56 593 ARG A O 1
ATOM 4509 N N . VAL A 1 594 ? 7.499 24.749 -19.296 1.00 88.31 594 VAL A N 1
ATOM 4510 C CA . VAL A 1 594 ? 7.773 24.422 -17.883 1.00 88.31 594 VAL A CA 1
ATOM 4511 C C . VAL A 1 594 ? 9.258 24.545 -17.533 1.00 88.31 594 VAL A C 1
ATOM 4513 O O . VAL A 1 594 ? 9.568 25.134 -16.503 1.00 88.31 594 VAL A O 1
ATOM 4516 N N . THR A 1 595 ? 10.186 24.068 -18.374 1.00 83.88 595 THR A N 1
ATOM 4517 C CA . THR A 1 595 ? 11.631 24.244 -18.093 1.00 83.88 595 THR A CA 1
ATOM 4518 C C . THR A 1 595 ? 12.168 25.610 -18.536 1.00 83.88 595 THR A C 1
ATOM 4520 O O . THR A 1 595 ? 13.205 26.050 -18.051 1.00 83.88 595 THR A O 1
ATOM 4523 N N . GLY A 1 596 ? 11.478 26.282 -19.468 1.00 82.94 596 GLY A N 1
ATOM 4524 C CA . GLY A 1 596 ? 11.946 27.509 -20.118 1.00 82.94 596 GLY A CA 1
ATOM 4525 C C . GLY A 1 596 ? 12.924 27.287 -21.281 1.00 82.94 596 GLY A C 1
ATOM 4526 O O . GLY A 1 596 ? 13.354 28.263 -21.896 1.00 82.94 596 GLY A O 1
ATOM 4527 N N . GLU A 1 597 ? 13.268 26.037 -21.610 1.00 78.50 597 GLU A N 1
ATOM 4528 C CA . GLU A 1 597 ? 14.267 25.695 -22.631 1.00 78.50 597 GLU A CA 1
ATOM 4529 C C . GLU A 1 597 ? 13.656 25.078 -23.902 1.00 78.50 597 GLU A C 1
ATOM 4531 O O . GLU A 1 597 ? 12.657 24.353 -23.872 1.00 78.50 597 GLU A O 1
ATOM 4536 N N . THR A 1 598 ? 14.299 25.307 -25.052 1.00 74.88 598 THR A N 1
ATOM 4537 C CA . THR A 1 598 ? 13.962 24.608 -26.301 1.00 74.88 598 THR A CA 1
ATOM 4538 C C . THR A 1 598 ? 14.446 23.162 -26.214 1.00 74.88 598 THR A C 1
ATOM 4540 O O . THR A 1 598 ? 15.649 22.905 -26.207 1.00 74.88 598 THR A O 1
ATOM 4543 N N . HIS A 1 599 ? 13.513 22.215 -26.140 1.00 71.62 599 HIS A N 1
ATOM 4544 C CA . HIS A 1 599 ? 13.836 20.825 -25.824 1.00 71.62 599 HIS A CA 1
ATOM 4545 C C . HIS A 1 599 ? 14.606 20.119 -26.942 1.00 71.62 599 HIS A C 1
ATOM 4547 O O . HIS A 1 599 ? 14.273 20.225 -28.123 1.00 71.62 599 HIS A O 1
ATOM 4553 N N . GLN A 1 600 ? 15.625 19.354 -26.547 1.00 78.56 600 GLN A N 1
ATOM 4554 C CA . GLN A 1 600 ? 16.389 18.515 -27.463 1.00 78.56 600 GLN A CA 1
ATOM 4555 C C . GLN A 1 600 ? 15.562 17.284 -27.846 1.00 78.56 600 GLN A C 1
ATOM 4557 O O . GLN A 1 600 ? 15.142 16.515 -26.979 1.00 78.56 600 GLN A O 1
ATOM 4562 N N . ILE A 1 601 ? 15.363 17.088 -29.148 1.00 82.12 601 ILE A N 1
ATOM 4563 C CA . ILE A 1 601 ? 14.916 15.812 -29.711 1.00 82.12 601 ILE A CA 1
ATOM 4564 C C . ILE A 1 601 ? 16.165 14.940 -29.839 1.00 82.12 601 ILE A C 1
ATOM 4566 O O . ILE A 1 601 ? 17.158 15.398 -30.406 1.00 82.12 601 ILE A O 1
ATOM 4570 N N . LYS A 1 602 ? 16.126 13.712 -29.323 1.00 84.88 602 LYS A N 1
ATOM 4571 C CA . LYS A 1 602 ? 17.240 12.757 -29.409 1.00 84.88 602 LYS A CA 1
ATOM 4572 C C . LYS A 1 602 ? 16.763 11.385 -29.867 1.00 84.88 602 LYS A C 1
ATOM 4574 O O . LYS A 1 602 ? 15.566 11.086 -29.897 1.00 84.88 602 LYS A O 1
ATOM 4579 N N . SER A 1 603 ? 17.729 10.546 -30.200 1.00 82.75 603 SER A N 1
ATOM 4580 C CA . SER A 1 603 ? 17.546 9.163 -30.619 1.00 82.75 603 SER A CA 1
ATOM 4581 C C . SER A 1 603 ? 18.275 8.261 -29.628 1.00 82.75 603 SER A C 1
ATOM 4583 O O . SER A 1 603 ? 19.396 8.576 -29.244 1.00 82.75 603 SER A O 1
ATOM 4585 N N . GLU A 1 604 ? 17.683 7.140 -29.216 1.00 82.69 604 GLU A N 1
ATOM 4586 C CA . GLU A 1 604 ? 18.302 6.294 -28.183 1.00 82.69 604 GLU A CA 1
ATOM 4587 C C . GLU A 1 604 ? 18.765 4.922 -28.657 1.00 82.69 604 GLU A C 1
ATOM 4589 O O . GLU A 1 604 ? 18.213 4.308 -29.576 1.00 82.69 604 GLU A O 1
ATOM 4594 N N . THR A 1 605 ? 19.824 4.449 -27.999 1.00 77.44 605 THR A N 1
ATOM 4595 C CA . THR A 1 605 ? 20.502 3.189 -28.343 1.00 77.44 605 THR A CA 1
ATOM 4596 C C . THR A 1 605 ? 19.952 1.973 -27.607 1.00 77.44 605 THR A C 1
ATOM 4598 O O . THR A 1 605 ? 20.163 0.852 -28.073 1.00 77.44 605 THR A O 1
ATOM 4601 N N . TYR A 1 606 ? 19.237 2.190 -26.502 1.00 79.88 606 TYR A N 1
ATOM 4602 C CA . TYR A 1 606 ? 18.484 1.166 -25.786 1.00 79.88 606 TYR A CA 1
ATOM 4603 C C . TYR A 1 606 ? 17.098 0.939 -26.416 1.00 79.88 606 TYR A C 1
ATOM 4605 O O . TYR A 1 606 ? 16.675 1.644 -27.337 1.00 79.88 606 TYR A O 1
ATOM 4613 N N . TRP A 1 607 ? 16.391 -0.071 -25.914 1.00 86.56 607 TRP A N 1
ATOM 4614 C CA . TRP A 1 607 ? 15.017 -0.405 -26.285 1.00 86.56 607 TRP A CA 1
ATOM 4615 C C . TRP A 1 607 ? 14.081 -0.175 -25.090 1.00 86.56 607 TRP A C 1
ATOM 4617 O O . TRP A 1 607 ? 14.546 -0.190 -23.955 1.00 86.56 607 TRP A O 1
ATOM 4627 N N . THR A 1 608 ? 12.788 0.060 -25.340 1.00 88.19 608 THR A N 1
ATOM 4628 C CA . THR A 1 608 ? 11.743 0.168 -24.298 1.00 88.19 608 THR A CA 1
ATOM 4629 C C . THR A 1 608 ? 10.391 -0.311 -24.824 1.00 88.19 608 THR A C 1
ATOM 4631 O O . THR A 1 608 ? 10.166 -0.328 -26.042 1.00 88.19 608 THR A O 1
ATOM 4634 N N . ASP A 1 609 ? 9.455 -0.531 -23.900 1.00 90.25 609 ASP A N 1
ATOM 4635 C CA . ASP A 1 609 ? 8.027 -0.812 -24.127 1.00 90.25 609 ASP A CA 1
ATOM 4636 C C . ASP A 1 609 ? 7.311 0.088 -25.145 1.00 90.25 609 ASP A C 1
ATOM 4638 O O . ASP A 1 609 ? 6.300 -0.324 -25.723 1.00 90.25 609 ASP A O 1
ATOM 4642 N N . LYS A 1 610 ? 7.856 1.276 -25.453 1.00 91.81 610 LYS A N 1
ATOM 4643 C CA . LYS A 1 610 ? 7.395 2.132 -26.559 1.00 91.81 610 LYS A CA 1
ATOM 4644 C C . LYS A 1 610 ? 7.195 1.347 -27.863 1.00 91.81 610 LYS A C 1
ATOM 4646 O O . LYS A 1 610 ? 6.251 1.629 -28.596 1.00 91.81 610 LYS A O 1
ATOM 4651 N N . ALA A 1 611 ? 8.049 0.361 -28.150 1.00 90.69 611 ALA A N 1
ATOM 4652 C CA . ALA A 1 611 ? 7.915 -0.453 -29.355 1.00 90.69 611 ALA A CA 1
ATOM 4653 C C . ALA A 1 611 ? 6.716 -1.417 -29.306 1.00 90.69 611 ALA A C 1
ATOM 4655 O O . ALA A 1 611 ? 6.017 -1.527 -30.306 1.00 90.69 611 ALA A O 1
ATOM 4656 N N . LEU A 1 612 ? 6.423 -2.052 -28.163 1.00 93.75 612 LEU A N 1
ATOM 4657 C CA . LEU A 1 612 ? 5.253 -2.937 -28.011 1.00 93.75 612 LEU A CA 1
ATOM 4658 C C . LEU A 1 612 ? 3.939 -2.153 -28.118 1.00 93.75 612 LEU A C 1
ATOM 4660 O O . LEU A 1 612 ? 3.004 -2.576 -28.796 1.00 93.75 612 LEU A O 1
ATOM 4664 N N . LEU A 1 613 ? 3.887 -0.975 -27.486 1.00 95.25 613 LEU A N 1
ATOM 4665 C CA . LEU A 1 613 ? 2.766 -0.039 -27.612 1.00 95.25 613 LEU A CA 1
ATOM 4666 C C . LEU A 1 613 ? 2.589 0.394 -29.080 1.00 95.25 613 LEU A C 1
ATOM 4668 O O . LEU A 1 613 ? 1.476 0.362 -29.606 1.00 95.25 613 LEU A O 1
ATOM 4672 N N . GLY A 1 614 ? 3.697 0.693 -29.763 1.00 93.31 614 GLY A N 1
ATOM 4673 C CA . GLY A 1 614 ? 3.741 1.023 -31.185 1.00 93.31 614 GLY A CA 1
ATOM 4674 C C . GLY A 1 614 ? 3.266 -0.095 -32.120 1.00 93.31 614 GLY A C 1
ATOM 4675 O O . GLY A 1 614 ? 2.477 0.166 -33.026 1.00 93.31 614 GLY A O 1
ATOM 4676 N N . GLU A 1 615 ? 3.691 -1.340 -31.887 1.00 92.06 615 GLU A N 1
ATOM 4677 C CA . GLU A 1 615 ? 3.224 -2.534 -32.612 1.00 92.06 615 GLU A CA 1
ATOM 4678 C C . GLU A 1 615 ? 1.719 -2.778 -32.401 1.00 92.06 615 GLU A C 1
ATOM 4680 O O . GLU A 1 615 ? 1.021 -3.199 -33.323 1.00 92.06 615 GLU A O 1
ATOM 4685 N N . ALA A 1 616 ? 1.189 -2.436 -31.221 1.00 94.81 616 ALA A N 1
ATOM 4686 C CA . ALA A 1 616 ? -0.244 -2.453 -30.925 1.00 94.81 616 ALA A CA 1
ATOM 4687 C C . ALA A 1 616 ? -1.028 -1.239 -31.472 1.00 94.81 616 ALA A C 1
ATOM 4689 O O . ALA A 1 616 ? -2.237 -1.148 -31.236 1.00 94.81 616 ALA A O 1
ATOM 4690 N N . GLY A 1 617 ? -0.369 -0.334 -32.207 1.00 94.75 617 GLY A N 1
ATOM 4691 C CA . GLY A 1 617 ? -0.977 0.823 -32.868 1.00 94.75 617 GLY A CA 1
ATOM 4692 C C . GLY A 1 617 ? -1.059 2.100 -32.026 1.00 94.75 617 GLY A C 1
ATOM 4693 O O . GLY A 1 617 ? -1.755 3.024 -32.436 1.00 94.75 617 GLY A O 1
ATOM 4694 N N . ILE A 1 618 ? -0.375 2.171 -30.879 1.00 96.81 618 ILE A N 1
ATOM 4695 C CA . ILE A 1 618 ? -0.383 3.329 -29.971 1.00 96.81 618 ILE A CA 1
ATOM 4696 C C . ILE A 1 618 ? 0.854 4.212 -30.250 1.00 96.81 618 ILE A C 1
ATOM 4698 O O . ILE A 1 618 ? 1.979 3.759 -30.019 1.00 96.81 618 ILE A O 1
ATOM 4702 N N . PRO A 1 619 ? 0.696 5.467 -30.716 1.00 95.44 619 PRO A N 1
ATOM 4703 C CA . PRO A 1 619 ? 1.796 6.420 -30.872 1.00 95.44 619 PRO A CA 1
ATOM 4704 C C . PRO A 1 619 ? 2.511 6.680 -29.540 1.00 95.44 619 PRO A C 1
ATOM 4706 O O . PRO A 1 619 ? 1.888 7.122 -28.574 1.00 95.44 619 PRO A O 1
ATOM 4709 N N . GLY A 1 620 ? 3.815 6.399 -29.479 1.00 94.50 620 GLY A N 1
ATOM 4710 C CA . GLY A 1 620 ? 4.596 6.472 -28.242 1.00 94.50 620 GLY A CA 1
ATOM 4711 C C . GLY A 1 620 ? 5.759 7.468 -28.287 1.00 94.50 620 GLY A C 1
ATOM 4712 O O . GLY A 1 620 ? 6.455 7.569 -29.297 1.00 94.50 620 GLY A O 1
ATOM 4713 N N . LEU A 1 621 ? 6.039 8.141 -27.168 1.00 95.12 621 LEU A N 1
ATOM 4714 C CA . LEU A 1 621 ? 7.210 9.010 -26.961 1.00 95.12 621 LEU A CA 1
ATOM 4715 C C . LEU A 1 621 ? 7.878 8.691 -25.611 1.00 95.12 621 LEU A C 1
ATOM 4717 O O . LEU A 1 621 ? 7.172 8.486 -24.630 1.00 95.12 621 LEU A O 1
ATOM 4721 N N . ILE A 1 622 ? 9.217 8.657 -25.531 1.00 94.69 622 ILE A N 1
ATOM 4722 C CA . ILE A 1 622 ? 9.920 8.522 -24.235 1.00 94.69 622 ILE A CA 1
ATOM 4723 C C . ILE A 1 622 ? 10.308 9.913 -23.729 1.00 94.69 622 ILE A C 1
ATOM 4725 O O . ILE A 1 622 ? 10.882 10.699 -24.491 1.00 94.69 622 ILE A O 1
ATOM 4729 N N . TRP A 1 623 ? 10.008 10.202 -22.463 1.00 94.62 623 TRP A N 1
ATOM 4730 C CA . TRP A 1 623 ? 10.405 11.437 -21.790 1.00 94.62 623 TRP A CA 1
ATOM 4731 C C . TRP A 1 623 ? 10.371 11.287 -20.266 1.00 94.62 623 TRP A C 1
ATOM 4733 O O . TRP A 1 623 ? 9.364 10.845 -19.714 1.00 94.62 623 TRP A O 1
ATOM 4743 N N . GLY A 1 624 ? 11.430 11.713 -19.579 1.00 94.50 624 GLY A N 1
ATOM 4744 C CA . GLY A 1 624 ? 11.494 11.660 -18.123 1.00 94.50 624 GLY A CA 1
ATOM 4745 C C . GLY A 1 624 ? 12.583 12.545 -17.513 1.00 94.50 624 GLY A C 1
ATOM 4746 O O . GLY A 1 624 ? 13.169 13.384 -18.204 1.00 94.50 624 GLY A O 1
ATOM 4747 N N . PRO A 1 625 ? 12.840 12.387 -16.203 1.00 95.69 625 PRO A N 1
ATOM 4748 C CA . PRO A 1 625 ? 13.609 13.347 -15.413 1.00 95.69 625 PRO A CA 1
ATOM 4749 C C . PRO A 1 625 ? 15.110 13.342 -15.750 1.00 95.69 625 PRO A C 1
ATOM 4751 O O . PRO A 1 625 ? 15.593 12.503 -16.518 1.00 95.69 625 PRO A O 1
ATOM 4754 N N . LYS A 1 626 ? 15.858 14.271 -15.138 1.00 95.06 626 LYS A N 1
ATOM 4755 C CA . LYS A 1 626 ? 17.324 14.203 -15.086 1.00 95.06 626 LYS A CA 1
ATOM 4756 C C . LYS A 1 626 ? 17.761 13.228 -13.998 1.00 95.06 626 LYS A C 1
ATOM 4758 O O . LYS A 1 626 ? 17.246 13.284 -12.879 1.00 95.06 626 LYS A O 1
ATOM 4763 N N . GLY A 1 627 ? 18.722 12.368 -14.294 1.00 93.31 627 GLY A N 1
ATOM 4764 C CA . GLY A 1 627 ? 19.243 11.386 -13.357 1.00 93.31 627 GLY A CA 1
ATOM 4765 C C . GLY A 1 627 ? 20.430 10.615 -13.919 1.00 93.31 627 GLY A C 1
ATOM 4766 O O . GLY A 1 627 ? 20.487 10.289 -15.102 1.00 93.31 627 GLY A O 1
ATOM 4767 N N . HIS A 1 628 ? 21.389 10.299 -13.054 1.00 92.31 628 HIS A N 1
ATOM 4768 C CA . HIS A 1 628 ? 22.647 9.671 -13.445 1.00 92.31 628 HIS A CA 1
ATOM 4769 C C . HIS A 1 628 ? 22.869 8.351 -12.705 1.00 92.31 628 HIS A C 1
ATOM 4771 O O . HIS A 1 628 ? 22.325 8.110 -11.629 1.00 92.31 628 HIS A O 1
ATOM 4777 N N . GLY A 1 629 ? 23.715 7.489 -13.275 1.00 86.94 629 GLY A N 1
ATOM 4778 C CA . GLY A 1 629 ? 24.044 6.198 -12.675 1.00 86.94 629 GLY A CA 1
ATOM 4779 C C . GLY A 1 629 ? 22.897 5.191 -12.743 1.00 86.94 629 GLY A C 1
ATOM 4780 O O . GLY A 1 629 ? 22.775 4.378 -11.829 1.00 86.94 629 GLY A O 1
ATOM 4781 N N . LEU A 1 630 ? 22.080 5.244 -13.805 1.00 86.44 630 LEU A N 1
ATOM 4782 C CA . LEU A 1 630 ? 21.031 4.258 -14.096 1.00 86.44 630 LEU A CA 1
ATOM 4783 C C . LEU A 1 630 ? 21.594 2.838 -13.930 1.00 86.44 630 LEU A C 1
ATOM 4785 O O . LEU A 1 630 ? 22.726 2.570 -14.339 1.00 86.44 630 LEU A O 1
ATOM 4789 N N . GLN A 1 631 ? 20.844 1.956 -13.264 1.00 84.00 631 GLN A N 1
ATOM 4790 C CA . GLN A 1 631 ? 21.253 0.584 -12.923 1.00 84.00 631 GLN A CA 1
ATOM 4791 C C . GLN A 1 631 ? 22.548 0.448 -12.065 1.00 84.00 631 GLN A C 1
ATOM 4793 O O . GLN A 1 631 ? 22.880 -0.648 -11.608 1.00 84.00 631 GLN A O 1
ATOM 4798 N N . ALA A 1 632 ? 23.257 1.531 -11.719 1.00 85.94 632 ALA A N 1
ATOM 4799 C CA . ALA A 1 632 ? 24.504 1.521 -10.942 1.00 85.94 632 ALA A CA 1
ATOM 4800 C C . ALA A 1 632 ? 24.282 1.764 -9.433 1.00 85.94 632 ALA A C 1
ATOM 4802 O O . ALA A 1 632 ? 23.174 2.026 -8.979 1.00 85.94 632 ALA A O 1
ATOM 4803 N N . LYS A 1 633 ? 25.346 1.677 -8.621 1.00 83.81 633 LYS A N 1
ATOM 4804 C CA . LYS A 1 633 ? 25.292 1.922 -7.157 1.00 83.81 633 LYS A CA 1
ATOM 4805 C C . LYS A 1 633 ? 25.100 3.394 -6.771 1.00 83.81 633 LYS A C 1
ATOM 4807 O O . LYS A 1 633 ? 24.871 3.703 -5.608 1.00 83.81 633 LYS A O 1
ATOM 4812 N N . THR A 1 634 ? 25.294 4.288 -7.732 1.00 87.38 634 THR A N 1
ATOM 4813 C CA . THR A 1 634 ? 25.253 5.746 -7.585 1.00 87.38 634 THR A CA 1
ATOM 4814 C C . THR A 1 634 ? 24.054 6.313 -8.339 1.00 87.38 634 THR A C 1
ATOM 4816 O O . THR A 1 634 ? 24.178 7.349 -8.987 1.00 87.38 634 THR A O 1
ATOM 4819 N N . GLU A 1 635 ? 22.942 5.578 -8.343 1.00 91.69 635 GLU A N 1
ATOM 4820 C CA . GLU A 1 635 ? 21.726 5.976 -9.040 1.00 91.69 635 GLU A CA 1
ATOM 4821 C C . GLU A 1 635 ? 21.038 7.114 -8.281 1.00 91.69 635 GLU A C 1
ATOM 4823 O O . GLU A 1 635 ? 20.766 6.990 -7.080 1.00 91.69 635 GLU A O 1
ATOM 4828 N N . TRP A 1 636 ? 20.772 8.216 -8.982 1.00 93.94 636 TRP A N 1
ATOM 4829 C CA . TRP A 1 636 ? 20.023 9.345 -8.443 1.00 93.94 636 TRP A CA 1
ATOM 4830 C C . TRP A 1 636 ? 19.236 10.095 -9.513 1.00 93.94 636 TRP A C 1
ATOM 4832 O O . TRP A 1 636 ? 19.576 10.051 -10.694 1.00 93.94 636 TRP A O 1
ATOM 4842 N N . VAL A 1 637 ? 18.214 10.827 -9.068 1.00 97.00 637 VAL A N 1
ATOM 4843 C CA . VAL A 1 637 ? 17.340 11.677 -9.890 1.00 97.00 637 VAL A CA 1
ATOM 4844 C C . VAL A 1 637 ? 17.212 13.079 -9.280 1.00 97.00 637 VAL A C 1
ATOM 4846 O O . VAL A 1 637 ? 17.131 13.214 -8.057 1.00 97.00 637 VAL A O 1
ATOM 4849 N N . GLU A 1 638 ? 17.212 14.126 -10.108 1.00 97.31 638 GLU A N 1
ATOM 4850 C CA . GLU A 1 638 ? 17.086 15.525 -9.667 1.00 97.31 638 GLU A CA 1
ATOM 4851 C C . GLU A 1 638 ? 15.630 15.825 -9.281 1.00 97.31 638 GLU A C 1
ATOM 4853 O O . GLU A 1 638 ? 14.738 15.763 -10.133 1.00 97.31 638 GLU A O 1
ATOM 4858 N N . VAL A 1 639 ? 15.379 16.197 -8.018 1.00 95.69 639 VAL A N 1
ATOM 4859 C CA . VAL A 1 639 ? 14.024 16.465 -7.493 1.00 95.69 639 VAL A CA 1
ATOM 4860 C C . VAL A 1 639 ? 13.298 17.515 -8.333 1.00 95.69 639 VAL A C 1
ATOM 4862 O O . VAL A 1 639 ? 12.108 17.364 -8.599 1.00 95.69 639 VAL A O 1
ATOM 4865 N N . GLU A 1 640 ? 13.999 18.559 -8.778 1.00 94.44 640 GLU A N 1
ATOM 4866 C CA . GLU A 1 640 ? 13.397 19.644 -9.555 1.00 94.44 640 GLU A CA 1
ATOM 4867 C C . GLU A 1 640 ? 12.927 19.175 -10.940 1.00 94.44 640 GLU A C 1
ATOM 4869 O O . GLU A 1 640 ? 11.783 19.437 -11.311 1.00 94.44 640 GLU A O 1
ATOM 4874 N N . SER A 1 641 ? 13.725 18.377 -11.662 1.00 95.75 641 SER A N 1
ATOM 4875 C CA . SER A 1 641 ? 13.277 17.768 -12.924 1.00 95.75 641 SER A CA 1
ATOM 4876 C C . SER A 1 641 ? 12.025 16.897 -12.763 1.00 95.75 641 SER A C 1
ATOM 4878 O O . SER A 1 641 ? 11.158 16.910 -13.634 1.00 95.75 641 SER A O 1
ATOM 4880 N N . VAL A 1 642 ? 11.863 16.200 -11.630 1.00 96.19 642 VAL A N 1
ATOM 4881 C CA . VAL A 1 642 ? 10.651 15.410 -11.345 1.00 96.19 642 VAL A CA 1
ATOM 4882 C C . VAL A 1 642 ? 9.432 16.321 -11.145 1.00 96.19 642 VAL A C 1
ATOM 4884 O O . VAL A 1 642 ? 8.343 15.985 -11.605 1.00 96.19 642 VAL A O 1
ATOM 4887 N N . ARG A 1 643 ? 9.593 17.504 -10.531 1.00 94.56 643 ARG A N 1
ATOM 4888 C CA . ARG A 1 643 ? 8.512 18.505 -10.408 1.00 94.56 643 ARG A CA 1
ATOM 4889 C C . ARG A 1 643 ? 8.121 19.071 -11.772 1.00 94.56 643 ARG A C 1
ATOM 4891 O O . ARG A 1 643 ? 6.938 19.108 -12.100 1.00 94.56 643 ARG A O 1
ATOM 4898 N N . GLN A 1 644 ? 9.109 19.430 -12.589 1.00 94.88 644 GLN A N 1
ATOM 4899 C CA . GLN A 1 644 ? 8.901 19.916 -13.956 1.00 94.88 644 GLN A CA 1
ATOM 4900 C C . GLN A 1 644 ? 8.210 18.862 -14.837 1.00 94.88 644 GLN A C 1
ATOM 4902 O O . GLN A 1 644 ? 7.316 19.189 -15.623 1.00 94.88 644 GLN A O 1
ATOM 4907 N N . LEU A 1 645 ? 8.561 17.584 -14.669 1.00 95.50 645 LEU A N 1
ATOM 4908 C CA . LEU A 1 645 ? 7.909 16.467 -15.349 1.00 95.50 645 LEU A CA 1
ATOM 4909 C C . LEU A 1 645 ? 6.453 16.286 -14.890 1.00 95.50 645 LEU A C 1
ATOM 4911 O O . LEU A 1 645 ? 5.572 16.159 -15.735 1.00 95.50 645 LEU A O 1
ATOM 4915 N N . VAL A 1 646 ? 6.177 16.353 -13.579 1.00 95.81 646 VAL A N 1
ATOM 4916 C CA . VAL A 1 646 ? 4.810 16.332 -13.016 1.00 95.81 646 VAL A CA 1
ATOM 4917 C C . VAL A 1 646 ? 3.948 17.444 -13.617 1.00 95.81 646 VAL A C 1
ATOM 4919 O O . VAL A 1 646 ? 2.877 17.165 -14.156 1.00 95.81 646 VAL A O 1
ATOM 4922 N N . GLU A 1 647 ? 4.407 18.697 -13.560 1.00 95.12 647 GLU A N 1
ATOM 4923 C CA . GLU A 1 647 ? 3.659 19.846 -14.090 1.00 95.12 647 GLU A CA 1
ATOM 4924 C C . GLU A 1 647 ? 3.414 19.733 -15.599 1.00 95.12 647 GLU A C 1
ATOM 4926 O O . GLU A 1 647 ? 2.359 20.134 -16.100 1.00 95.12 647 GLU A O 1
ATOM 4931 N N . SER A 1 648 ? 4.367 19.146 -16.322 1.00 95.75 648 SER A N 1
ATOM 4932 C CA . SER A 1 648 ? 4.250 18.916 -17.757 1.00 95.75 648 SER A CA 1
ATOM 4933 C C . SER A 1 648 ? 3.288 17.785 -18.101 1.00 95.75 648 SER A C 1
ATOM 4935 O O . SER A 1 648 ? 2.425 17.981 -18.950 1.00 95.75 648 SER A O 1
ATOM 4937 N N . PHE A 1 649 ? 3.377 16.628 -17.439 1.00 97.50 649 PHE A N 1
ATOM 4938 C CA . PHE A 1 649 ? 2.474 15.491 -17.652 1.00 97.50 649 PHE A CA 1
ATOM 4939 C C . PHE A 1 649 ? 1.020 15.877 -17.352 1.00 97.50 649 PHE A C 1
ATOM 4941 O O . PHE A 1 649 ? 0.128 15.601 -18.155 1.00 97.50 649 PHE A O 1
ATOM 4948 N N . VAL A 1 650 ? 0.793 16.595 -16.246 1.00 96.62 650 VAL A N 1
ATOM 4949 C CA . VAL A 1 650 ? -0.513 17.173 -15.889 1.00 96.62 650 VAL A CA 1
ATOM 4950 C C . VAL A 1 650 ? -1.022 18.108 -16.995 1.00 96.62 650 VAL A C 1
ATOM 4952 O O . VAL A 1 650 ? -2.192 18.038 -17.367 1.00 96.62 650 VAL A O 1
ATOM 4955 N N . ALA A 1 651 ? -0.161 18.961 -17.558 1.00 96.31 651 ALA A N 1
ATOM 4956 C CA . ALA A 1 651 ? -0.555 19.911 -18.598 1.00 96.31 651 ALA A CA 1
ATOM 4957 C C . ALA A 1 651 ? -0.770 19.271 -19.985 1.00 96.31 651 ALA A C 1
ATOM 4959 O O . ALA A 1 651 ? -1.669 19.702 -20.702 1.00 96.31 651 ALA A O 1
ATOM 4960 N N . VAL A 1 652 ? 0.003 18.242 -20.354 1.00 97.50 652 VAL A N 1
ATOM 4961 C CA . VAL A 1 652 ? -0.190 17.482 -21.603 1.00 97.50 652 VAL A CA 1
ATOM 4962 C C . VAL A 1 652 ? -1.494 16.690 -21.543 1.00 97.50 652 VAL A C 1
ATOM 4964 O O . VAL A 1 652 ? -2.285 16.781 -22.476 1.00 97.50 652 VAL A O 1
ATOM 4967 N N . ALA A 1 653 ? -1.780 15.998 -20.434 1.00 97.19 653 ALA A N 1
ATOM 4968 C CA . ALA A 1 653 ? -3.062 15.316 -20.241 1.00 97.19 653 ALA A CA 1
ATOM 4969 C C . ALA A 1 653 ? -4.253 16.295 -20.315 1.00 97.19 653 ALA A C 1
ATOM 4971 O O . ALA A 1 653 ? -5.270 15.996 -20.938 1.00 97.19 653 ALA A O 1
ATOM 4972 N N . ALA A 1 654 ? -4.104 17.496 -19.743 1.00 96.12 654 ALA A N 1
ATOM 4973 C CA . ALA A 1 654 ? -5.131 18.537 -19.767 1.00 96.12 654 ALA A CA 1
ATOM 4974 C C . ALA A 1 654 ? -5.363 19.191 -21.144 1.00 96.12 654 ALA A C 1
ATOM 4976 O O . ALA A 1 654 ? -6.408 19.817 -21.334 1.00 96.12 654 ALA A O 1
ATOM 4977 N N . ASP A 1 655 ? -4.422 19.091 -22.090 1.00 96.62 655 ASP A N 1
ATOM 4978 C CA . ASP A 1 655 ? -4.597 19.587 -23.464 1.00 96.62 655 ASP A CA 1
ATOM 4979 C C . ASP A 1 655 ? -4.932 18.471 -24.471 1.00 96.62 655 ASP A C 1
ATOM 4981 O O . ASP A 1 655 ? -5.683 18.741 -25.405 1.00 96.62 655 ASP A O 1
ATOM 4985 N N . PHE A 1 656 ? -4.449 17.238 -24.276 1.00 97.44 656 PHE A N 1
ATOM 4986 C CA . PHE A 1 656 ? -4.701 16.099 -25.175 1.00 97.44 656 PHE A CA 1
ATOM 4987 C C . PHE A 1 656 ? -6.094 15.477 -24.977 1.00 97.44 656 PHE A C 1
ATOM 4989 O O . PHE A 1 656 ? -6.788 15.172 -25.944 1.00 97.44 656 PHE A O 1
ATOM 4996 N N . CYS A 1 657 ? -6.541 15.319 -23.727 1.00 97.38 657 CYS A N 1
ATOM 4997 C CA . CYS A 1 657 ? -7.750 14.558 -23.388 1.00 97.38 657 CYS A CA 1
ATOM 4998 C C . CYS A 1 657 ? -9.041 15.406 -23.357 1.00 97.38 657 CYS A C 1
ATOM 5000 O O . CYS A 1 657 ? -9.950 15.131 -22.568 1.00 97.38 657 CYS A O 1
ATOM 5002 N N . LYS A 1 658 ? -9.113 16.476 -24.157 1.00 90.81 658 LYS A N 1
ATOM 5003 C CA . LYS A 1 658 ? -10.030 17.612 -23.939 1.00 90.81 658 LYS A CA 1
ATOM 5004 C C . LYS A 1 658 ? -11.464 17.474 -24.459 1.00 90.81 658 LYS A C 1
ATOM 5006 O O . LYS A 1 658 ? -11.730 16.814 -25.493 1.00 90.81 658 LYS A O 1
#

InterPro domains:
  IPR001261 ArgE/DapE/ACY1/CPG2/YscS, conserved site [PS00758] (377-386)
  IPR001261 ArgE/DapE/ACY1/CPG2/YscS, conserved site [PS00759] (410-447)
  IPR001926 Tryptophan synthase beta chain-like, PALP domain [PF00291] (38-328)
  IPR002933 Peptidase M20 [PF01546] (378-653)
  IPR036052 Tryptophan synthase beta chain-like, PALP domain superfamily [G3DSA:3.40.50.1100] (12-173)
  IPR036052 Tryptophan synthase beta chain-like, PALP domain superfamily [G3DSA:3.40.50.1100] (174-345)
  IPR036052 Tryptophan synthase beta chain-like, PALP domain superfamily [SSF53686] (29-331)
  IPR036264 Bacterial exopeptidase dimerisation domain [SSF55031] (479-546)

Secondary structure (DSSP, 8-state):
--TTSPPPB--GGGGT--B---TTHHHHHHHHTTSTT--PPPEEE-HHHHHHHTSSEEEEEE-TTGGGSSBTHHHHHHHHHHHHHHHHHT--TT--HHHHHHHHHHS---EEEE-SSHHHHHHHHHHHHTT--EEEEEETT--HHHHHHHHHTT-EEEEESS-GGGPPPPTTSEE--SS-BTTB-HHHHHHHHHHHHHHHHHHHHTTTPPPSEEEEE-SSHHHHHHHHHHHTBTT-TT-EEEEEEETTS-HHHHHHHH--SS----S---EEEEE-HHHHHHHHHHHHHTT----HHHHHHHHHHHT--HHHHHHHT--TT-EEEEEE-B---S-SPPPPP-TT------EEEEE-SSTT--EEEEEE--SSSSPPEEEEEES--S--TT-SS-TTSPEEETTEEESTTIIIIIHHHHHHHHHHHHHTTTT-SS-EEEEEE--TTTT-HHHHHHHHTT---SEEEE----TT-EEEEE--EEEEEEEE--B--BTT-TTT-B-HHHHHHHHHHHHHHHHHHHHHHH--S-TTTSS-----------S-SSB------TTTT--EEEEEEEEE--EE--TTSHHHHHHHHHHHHHHSS-PPEEEESS--THHHHHHTT--EEE----EE-TTSTT-EEEHHHHHHHHHHHHHHHHHH--

Sequence (658 aa):
MTPHRRPLYFNAGARFCSSKGFDSAKSVNVFHTQLEDYHPSPFVLLPGVAEDAGVKAVYLKNETSRLGLPAVNILGGSRAIFRALANRLGLLEDATIEAVRARLSEEPVPLYTASEGNYGQSVARIGLLLATPVRVHVPAHTSPEIVAHLRMGKAIVVQSSGSICDAPQQINGILIQEDASSGYHEIPQLIAEGYSTIMHEIDHQLSGEQPSLVVCPAGARSLAQAVVAHYKASERKSTSFMAVEPDTAGLLWQWETRHRENQFNDHDRAKLITISDYEAHRASLELQTLGVAAGPSDAASLAALRALSESEKTLLGLNQDSVVVLICTERRPTSYKTPKDVASDDNRNIEYHWIEPTAGRPSVVGIARGSGGGNSLMFNGHMDTVALVGYNGDPLNPLISDGNIYGRGSADMKSGLAAGMVAVANAKGMNLRGDVILAAVTDEESESLGTEQLLQAGWRADAAIIARPTEMALINKNKGFALFQVDIHGVASHGFRADLGVDAICKAGYFLVELDRHARELRKRFDDGEPETSAPNIHAGVIRGSEEIASYPALSATIPGFKFDLRSNFSRAPYFIRWEDELVQLVAKHAARVTGETHQIKSETYWTDKALLGEAGIPGLIWGPKGHGLQAKTEWVEVESVRQLVESFVAVAADFCK